Protein AF-A0A397FXM6-F1 (afdb_monomer)

Radius of gyration: 25.47 Å; Cα contacts (8 Å, |Δi|>4): 755; chains: 1; bounding box: 57×67×62 Å

Organism: Aphanomyces astaci (NCBI:txid112090)

pLDDT: mean 86.95, std 14.66, range [24.12, 98.5]

Foldseek 3Di:
DDDPVVVVVVVVLVVVLPPPDLDEAEAAWAEDFACDDLLVCVVVVNQAAADPCQVAWGFHAYPVQVVQLVVLCVVQPDGPYYAYHTAQDGGDSNVLQVLLCVLVVHDGDDYDHPVVVVVPDDPVRVVSVPDHDDDDRVVSCVRSVDDGPDNDSNSRSNVRVVVVVVVVVPDLDDDDDDDDPPPDDDPPDDAAEEEEEEQDDQDLWVQVLLVLLQVLLCVVCVNSYHYDYAYCDNQQNHPCVSVSNDGHHHPLRVLLVVLVVCLADEHEYEYEYAALADDCCNVPVNVVSLVVSQVVSVVVVHDGHHYFYFGYQFDPVCLVNQLLLVLLLVQLVVVCVVCVVWPDFEEEEEEEQEDPDVRSLVSSVSSQVSNCVVCPPVGPGGHYAYCDHPVPPSRPPHLLCVCVVVVVQATEYEYRYQAATDDQQQDDVHVVNVSVVVVCVVRVRYDYHYGHYSGNDVSVSVVSVVRRCVRVVVD

Mean predicted aligned error: 15.05 Å

InterPro domains:
  IPR036291 NAD(P)-binding domain superfamily [SSF51735] (13-162)
  IPR051783 NAD(P)-dependent oxidoreductase-like [PTHR48079] (11-166)

Structure (mmCIF, N/CA/C/O backbone):
data_AF-A0A397FXM6-F1
#
_entry.id   AF-A0A397FXM6-F1
#
loop_
_atom_site.group_PDB
_atom_site.id
_atom_site.type_symbol
_atom_site.label_atom_id
_atom_site.label_alt_id
_atom_site.label_comp_id
_atom_site.label_asym_id
_atom_site.label_entity_id
_atom_site.label_seq_id
_atom_site.pdbx_PDB_ins_code
_atom_site.Cartn_x
_atom_site.Cartn_y
_atom_site.Cartn_z
_atom_site.occupancy
_atom_site.B_iso_or_equiv
_atom_site.auth_seq_id
_atom_site.auth_comp_id
_atom_site.auth_asym_id
_atom_site.auth_atom_id
_atom_site.pdbx_PDB_model_num
ATOM 1 N N . ALA A 1 1 ? -21.696 -30.773 11.916 1.00 45.22 1 ALA A N 1
ATOM 2 C CA . ALA A 1 1 ? -22.180 -29.638 11.102 1.00 45.22 1 ALA A CA 1
ATOM 3 C C . ALA A 1 1 ? -21.008 -28.689 10.867 1.00 45.22 1 ALA A C 1
ATOM 5 O O . ALA A 1 1 ? -20.175 -28.592 11.757 1.00 45.22 1 ALA A O 1
ATOM 6 N N . GLY A 1 2 ? -20.872 -28.080 9.685 1.00 63.97 2 GLY A N 1
ATOM 7 C CA . GLY A 1 2 ? -19.772 -27.139 9.422 1.00 63.97 2 GLY A CA 1
ATOM 8 C C . GLY A 1 2 ? -20.028 -25.769 10.054 1.00 63.97 2 GLY A C 1
ATOM 9 O O . GLY A 1 2 ? -21.183 -25.362 10.167 1.00 63.97 2 GLY A O 1
ATOM 10 N N . THR A 1 3 ? -18.968 -25.053 10.438 1.00 79.50 3 THR A N 1
ATOM 11 C CA . THR A 1 3 ? -19.060 -23.628 10.811 1.00 79.50 3 THR A CA 1
ATOM 12 C C . THR A 1 3 ? -19.746 -22.795 9.722 1.00 79.50 3 THR A C 1
ATOM 14 O O . THR A 1 3 ? -19.605 -23.082 8.530 1.00 79.50 3 THR A O 1
ATOM 17 N N . CYS A 1 4 ? -20.429 -21.709 10.109 1.00 82.06 4 CYS A N 1
ATOM 18 C CA . CYS A 1 4 ? -21.049 -20.760 9.171 1.00 82.06 4 CYS A CA 1
ATOM 19 C C . CYS A 1 4 ? -20.046 -20.284 8.099 1.00 82.06 4 CYS A C 1
ATOM 21 O O . CYS A 1 4 ? -20.320 -20.340 6.901 1.00 82.06 4 CYS A O 1
ATOM 23 N N . ARG A 1 5 ? -18.816 -19.953 8.518 1.00 81.81 5 ARG A N 1
ATOM 24 C CA . ARG A 1 5 ? -17.703 -19.604 7.619 1.00 81.81 5 ARG A CA 1
ATOM 25 C C . ARG A 1 5 ? -17.341 -20.736 6.651 1.00 81.81 5 ARG A C 1
ATOM 27 O O . ARG A 1 5 ? -17.065 -20.484 5.481 1.00 81.81 5 ARG A O 1
ATOM 34 N N . GLY A 1 6 ? -17.327 -21.981 7.127 1.00 83.94 6 GLY A N 1
ATOM 35 C CA . GLY A 1 6 ? -17.069 -23.153 6.293 1.00 83.94 6 GLY A CA 1
ATOM 36 C C . GLY A 1 6 ? -18.138 -23.360 5.220 1.00 83.94 6 GLY A C 1
ATOM 37 O O . GLY A 1 6 ? -17.790 -23.657 4.078 1.00 83.94 6 GLY A O 1
ATOM 38 N N . LEU A 1 7 ? -19.412 -23.155 5.567 1.00 86.88 7 LEU A N 1
ATOM 39 C CA . LEU A 1 7 ? -20.538 -23.251 4.633 1.00 86.88 7 LEU A CA 1
ATOM 40 C C . LEU A 1 7 ? -20.489 -22.150 3.568 1.00 86.88 7 LEU A C 1
ATOM 42 O O . LEU A 1 7 ? -20.585 -22.458 2.381 1.00 86.88 7 LEU A O 1
ATOM 46 N N . LEU A 1 8 ? -20.246 -20.899 3.974 1.00 89.19 8 LEU A N 1
ATOM 47 C CA . LEU A 1 8 ? -20.084 -19.774 3.047 1.00 89.19 8 LEU A CA 1
ATOM 48 C C . LEU A 1 8 ? -18.942 -20.015 2.057 1.00 89.19 8 LEU A C 1
ATOM 50 O O . LEU A 1 8 ? -19.101 -19.766 0.867 1.00 89.19 8 LEU A O 1
ATOM 54 N N . ARG A 1 9 ? -17.811 -20.570 2.514 1.00 90.31 9 ARG A N 1
ATOM 55 C CA . ARG A 1 9 ? -16.707 -20.932 1.615 1.00 90.31 9 ARG A CA 1
ATOM 56 C C . ARG A 1 9 ? -17.143 -21.948 0.560 1.00 90.31 9 ARG A C 1
ATOM 58 O O . ARG A 1 9 ? -16.869 -21.737 -0.613 1.00 90.31 9 ARG A O 1
ATOM 65 N N . VAL A 1 10 ? -17.814 -23.027 0.964 1.00 91.31 10 VAL A N 1
ATOM 66 C CA . VAL A 1 10 ? -18.289 -24.060 0.025 1.00 91.31 10 VAL A CA 1
ATOM 67 C C . VAL A 1 10 ? -19.273 -23.469 -0.985 1.00 91.31 10 VAL A C 1
ATOM 69 O O . VAL A 1 10 ? -19.192 -23.783 -2.170 1.00 91.31 10 VAL A O 1
ATOM 72 N N . GLN A 1 11 ? -20.162 -22.580 -0.540 1.00 94.50 11 GLN A N 1
ATOM 73 C CA . GLN A 1 11 ? -21.091 -21.880 -1.423 1.00 94.50 11 GLN A CA 1
ATOM 74 C C . GLN A 1 11 ? -20.353 -21.008 -2.451 1.00 94.50 11 GLN A C 1
ATOM 76 O O . GLN A 1 11 ? -20.647 -21.100 -3.642 1.00 94.50 11 GLN A O 1
ATOM 81 N N . THR A 1 12 ? -19.371 -20.214 -2.019 1.00 94.81 12 THR A N 1
ATOM 82 C CA . THR A 1 12 ? -18.558 -19.377 -2.914 1.00 94.81 12 THR A CA 1
ATOM 83 C C . THR A 1 12 ? -17.752 -20.219 -3.903 1.00 94.81 12 THR A C 1
ATOM 85 O O . THR A 1 12 ? -17.722 -19.911 -5.092 1.00 94.81 12 THR A O 1
ATOM 88 N N . GLU A 1 13 ? -17.123 -21.305 -3.445 1.00 96.19 13 GLU A N 1
ATOM 89 C CA . GLU A 1 13 ? -16.400 -22.241 -4.317 1.00 96.19 13 GLU A CA 1
ATOM 90 C C . GLU A 1 13 ? -17.338 -22.827 -5.389 1.00 96.19 13 GLU A C 1
ATOM 92 O O . GLU A 1 13 ? -16.987 -22.844 -6.568 1.00 96.19 13 GLU A O 1
ATOM 97 N N . ALA A 1 14 ? -18.554 -23.239 -5.011 1.00 96.50 14 ALA A N 1
ATOM 98 C CA . ALA A 1 14 ? -19.545 -23.766 -5.948 1.00 96.50 14 ALA A CA 1
ATOM 99 C C . ALA A 1 14 ? -19.993 -22.724 -6.987 1.00 96.50 14 ALA A C 1
ATOM 101 O O . ALA A 1 14 ? -20.108 -23.054 -8.165 1.00 96.50 14 ALA A O 1
ATOM 102 N N . GLN A 1 15 ? -20.199 -21.468 -6.577 1.00 97.44 15 GLN A N 1
ATOM 103 C CA . GLN A 1 15 ? -20.547 -20.374 -7.492 1.00 97.44 15 GLN A CA 1
ATOM 104 C C . GLN A 1 15 ? -19.452 -20.137 -8.538 1.00 97.44 15 GLN A C 1
ATOM 106 O O . GLN A 1 15 ? -19.752 -20.012 -9.724 1.00 97.44 15 GLN A O 1
ATOM 111 N N . TRP A 1 16 ? -18.182 -20.136 -8.123 1.00 96.88 16 TRP A N 1
ATOM 112 C CA . TRP A 1 16 ? -17.061 -20.006 -9.054 1.00 96.88 16 TRP A CA 1
ATOM 113 C C . TRP A 1 16 ? -16.974 -21.188 -10.016 1.00 96.88 16 TRP A C 1
ATOM 115 O O . TRP A 1 16 ? -16.841 -20.983 -11.221 1.00 96.88 16 TRP A O 1
ATOM 125 N N . LEU A 1 17 ? -17.117 -22.416 -9.520 1.00 96.69 17 LEU A N 1
ATOM 126 C CA . LEU A 1 17 ? -17.103 -23.616 -10.361 1.00 96.69 17 LEU A CA 1
ATOM 127 C C . LEU A 1 17 ? -18.255 -23.643 -11.385 1.00 96.69 17 LEU A C 1
ATOM 129 O O . LEU A 1 17 ? -18.114 -24.244 -12.444 1.00 96.69 17 LEU A O 1
ATOM 133 N N . GLN A 1 18 ? -19.370 -22.963 -11.103 1.00 96.94 18 GLN A N 1
ATOM 134 C CA . GLN A 1 18 ? -20.526 -22.838 -12.003 1.00 96.94 18 GLN A CA 1
ATOM 135 C C . GLN A 1 18 ? -20.449 -21.635 -12.958 1.00 96.94 18 GLN A C 1
ATOM 137 O O . GLN A 1 18 ? -21.339 -21.456 -13.784 1.00 96.94 18 GLN A O 1
ATOM 142 N N . SER A 1 19 ? -19.396 -20.816 -12.884 1.00 96.31 19 SER A N 1
ATOM 143 C CA . SER A 1 19 ? -19.270 -19.590 -13.691 1.00 96.31 19 SER A CA 1
ATOM 144 C C . SER A 1 19 ? -19.014 -19.826 -15.188 1.00 96.31 19 SER A C 1
ATOM 146 O O . SER A 1 19 ? -19.079 -18.883 -15.972 1.00 96.31 19 SER A O 1
ATOM 148 N N . GLY A 1 20 ? -18.686 -21.058 -15.593 1.00 94.50 20 GLY A N 1
ATOM 149 C CA . GLY A 1 20 ? -18.251 -21.380 -16.958 1.00 94.50 20 GLY A CA 1
ATOM 150 C C . GLY A 1 20 ? -16.795 -20.997 -17.267 1.00 94.50 20 GLY A C 1
ATOM 151 O O . GLY A 1 20 ? -16.337 -21.201 -18.388 1.00 94.50 20 GLY A O 1
ATOM 152 N N . LEU A 1 21 ? -16.056 -20.464 -16.288 1.00 96.00 21 LEU A N 1
ATOM 153 C CA . LEU A 1 21 ? -14.628 -20.157 -16.397 1.00 96.00 21 LEU A CA 1
ATOM 154 C C . LEU A 1 21 ? -13.761 -21.380 -16.032 1.00 96.00 21 LEU A C 1
ATOM 156 O O . LEU A 1 21 ? -14.208 -22.241 -15.269 1.00 96.00 21 LEU A O 1
ATOM 160 N N . PRO A 1 22 ? -12.502 -21.461 -16.509 1.00 94.38 22 PRO A N 1
ATOM 161 C CA . PRO A 1 22 ? -11.579 -22.543 -16.167 1.00 94.38 22 PRO A CA 1
ATOM 162 C C . PRO A 1 22 ? -11.006 -22.369 -14.745 1.00 94.38 22 PRO A C 1
ATOM 164 O O . PRO A 1 22 ? -9.827 -22.081 -14.564 1.00 94.38 22 PRO A O 1
ATOM 167 N N . VAL A 1 23 ? -11.858 -22.501 -13.728 1.00 96.81 23 VAL A N 1
ATOM 168 C CA . VAL A 1 23 ? -11.530 -22.215 -12.322 1.00 96.81 23 VAL A CA 1
ATOM 169 C C . VAL A 1 23 ? -10.666 -23.310 -11.697 1.00 96.81 23 VAL A C 1
ATOM 171 O O . VAL A 1 23 ? -10.989 -24.487 -11.800 1.00 96.81 23 VAL A O 1
ATOM 174 N N . HIS A 1 24 ? -9.650 -22.924 -10.927 1.00 96.81 24 HIS A N 1
ATOM 175 C CA . HIS A 1 24 ? -8.953 -23.795 -9.973 1.00 96.81 24 HIS A CA 1
ATOM 176 C C . HIS A 1 24 ? -9.175 -23.274 -8.554 1.00 96.81 24 HIS A C 1
ATOM 178 O O . HIS A 1 24 ? -9.118 -22.068 -8.315 1.00 96.81 24 HIS A O 1
ATOM 184 N N . VAL A 1 25 ? -9.417 -24.171 -7.598 1.00 97.50 25 VAL A N 1
ATOM 185 C CA . VAL A 1 25 ? -9.634 -23.804 -6.192 1.00 97.50 25 VAL A CA 1
ATOM 186 C C . VAL A 1 25 ? -8.464 -24.297 -5.350 1.00 97.50 25 VAL A C 1
ATOM 188 O O . VAL A 1 25 ? -8.241 -25.499 -5.224 1.00 97.50 25 VAL A O 1
ATOM 191 N N . PHE A 1 26 ? -7.758 -23.374 -4.701 1.00 97.44 26 PHE A N 1
ATOM 192 C CA . PHE A 1 26 ? -6.671 -23.692 -3.774 1.00 97.44 26 PHE A CA 1
ATOM 193 C C . PHE A 1 26 ? -7.092 -23.371 -2.340 1.00 97.44 26 PHE A C 1
ATOM 195 O O . PHE A 1 26 ? -7.313 -22.216 -1.977 1.00 97.44 26 PHE A O 1
ATOM 202 N N . ARG A 1 27 ? -7.204 -24.402 -1.501 1.00 96.00 27 ARG A N 1
ATOM 203 C CA . ARG A 1 27 ? -7.517 -24.285 -0.072 1.00 96.00 27 ARG A CA 1
ATOM 204 C C . ARG A 1 27 ? -6.218 -24.231 0.722 1.00 96.00 27 ARG A C 1
ATOM 206 O O . ARG A 1 27 ? -5.652 -25.267 1.066 1.00 96.00 27 ARG A O 1
ATOM 213 N N . VAL A 1 28 ? -5.749 -23.017 0.980 1.00 95.81 28 VAL A N 1
ATOM 214 C CA . VAL A 1 28 ? -4.451 -22.753 1.614 1.00 95.81 28 VAL A CA 1
ATOM 215 C C . VAL A 1 28 ? -4.538 -22.873 3.140 1.00 95.81 28 VAL A C 1
ATOM 217 O O . VAL A 1 28 ? -5.494 -22.385 3.751 1.00 95.81 28 VAL A O 1
ATOM 220 N N . GLY A 1 29 ? -3.557 -23.550 3.747 1.00 94.31 29 GLY A N 1
ATOM 221 C CA . GLY A 1 29 ? -3.362 -23.594 5.202 1.00 94.31 29 GLY A CA 1
ATOM 222 C C . GLY A 1 29 ? -2.822 -22.281 5.785 1.00 94.31 29 GLY A C 1
ATOM 223 O O . GLY A 1 29 ? -2.802 -21.244 5.125 1.00 94.31 29 GLY A O 1
ATOM 224 N N . GLY A 1 30 ? -2.365 -22.314 7.041 1.00 93.25 30 GLY A N 1
ATOM 225 C CA . GLY A 1 30 ? -1.658 -21.174 7.634 1.00 93.25 30 GLY A CA 1
ATOM 226 C C . GLY A 1 30 ? -0.346 -20.887 6.896 1.00 93.25 30 GLY A C 1
ATOM 227 O O . GLY A 1 30 ? 0.505 -21.764 6.797 1.00 93.25 30 GLY A O 1
ATOM 228 N N . ILE A 1 31 ? -0.173 -19.674 6.374 1.00 94.75 31 ILE A N 1
ATOM 229 C CA . ILE A 1 31 ? 0.996 -19.326 5.554 1.00 94.75 31 ILE A CA 1
ATOM 230 C C . ILE A 1 31 ? 2.149 -18.874 6.454 1.00 94.75 31 ILE A C 1
ATOM 232 O O . ILE A 1 31 ? 1.982 -17.937 7.239 1.00 94.75 31 ILE A O 1
ATOM 236 N N . TYR A 1 32 ? 3.319 -19.490 6.298 1.00 94.44 32 TYR A N 1
ATOM 237 C CA . TYR A 1 32 ? 4.573 -19.061 6.930 1.00 94.44 32 TYR A CA 1
ATOM 238 C C . TYR A 1 32 ? 5.684 -18.866 5.879 1.00 94.44 32 TYR A C 1
ATOM 240 O O . TYR A 1 32 ? 5.475 -19.156 4.700 1.00 94.44 32 TYR A O 1
ATOM 248 N N . GLY A 1 33 ? 6.815 -18.294 6.284 1.00 87.81 33 GLY A N 1
ATOM 249 C CA . GLY A 1 33 ? 7.900 -17.845 5.408 1.00 87.81 33 GLY A CA 1
ATOM 250 C C . GLY A 1 33 ? 8.362 -16.431 5.774 1.00 87.81 33 GLY A C 1
ATOM 251 O O . GLY A 1 33 ? 7.820 -15.855 6.721 1.00 87.81 33 GLY A O 1
ATOM 252 N N . PRO A 1 34 ? 9.319 -15.848 5.036 1.00 80.69 34 PRO A N 1
ATOM 253 C CA . PRO A 1 34 ? 9.971 -14.591 5.408 1.00 80.69 34 PRO A CA 1
ATOM 254 C C . PRO A 1 34 ? 9.005 -13.471 5.818 1.00 80.69 34 PRO A C 1
ATOM 256 O O . PRO A 1 34 ? 8.045 -13.151 5.101 1.00 80.69 34 PRO A O 1
ATOM 259 N N . GLY A 1 35 ? 9.240 -12.891 6.999 1.00 75.44 35 GLY A N 1
ATOM 260 C CA . GLY A 1 35 ? 8.450 -11.787 7.559 1.00 75.44 35 GLY A CA 1
ATOM 261 C C . GLY A 1 35 ? 7.032 -12.157 8.022 1.00 75.44 35 GLY A C 1
ATOM 262 O O . GLY A 1 35 ? 6.219 -11.268 8.292 1.00 75.44 35 GLY A O 1
ATOM 263 N N . ARG A 1 36 ? 6.688 -13.449 8.102 1.00 86.12 36 ARG A N 1
ATOM 264 C CA . ARG A 1 36 ? 5.386 -13.934 8.595 1.00 86.12 36 ARG A CA 1
ATOM 265 C C . ARG A 1 36 ? 5.522 -15.235 9.389 1.00 86.12 36 ARG A C 1
ATOM 267 O O . ARG A 1 36 ? 6.558 -15.889 9.405 1.00 86.12 36 ARG A O 1
ATOM 274 N N . GLY A 1 37 ? 4.433 -15.642 10.036 1.00 87.75 37 GLY A N 1
ATOM 275 C CA . GLY A 1 37 ? 4.384 -16.892 10.793 1.00 87.75 37 GLY A CA 1
ATOM 276 C C . GLY A 1 37 ? 5.058 -16.796 12.162 1.00 87.75 37 GLY A C 1
ATOM 277 O O . GLY A 1 37 ? 5.110 -15.730 12.771 1.00 87.75 37 GLY A O 1
ATOM 278 N N . VAL A 1 38 ? 5.517 -17.938 12.675 1.00 92.12 38 VAL A N 1
ATOM 279 C CA . VAL A 1 38 ? 5.934 -18.070 14.078 1.00 92.12 38 VAL A CA 1
ATOM 280 C C . VAL A 1 38 ? 7.239 -17.334 14.397 1.00 92.12 38 VAL A C 1
ATOM 282 O O . VAL A 1 38 ? 7.329 -16.736 15.462 1.00 92.12 38 VAL A O 1
ATOM 285 N N . ILE A 1 39 ? 8.213 -17.313 13.479 1.00 86.62 39 ILE A N 1
ATOM 286 C CA . ILE A 1 39 ? 9.487 -16.600 13.676 1.00 86.62 39 ILE A CA 1
ATOM 287 C C . ILE A 1 39 ? 9.222 -15.097 13.838 1.00 86.62 39 ILE A C 1
ATOM 289 O O . ILE A 1 39 ? 9.619 -14.511 14.843 1.00 86.62 39 ILE A O 1
ATOM 293 N N . ALA A 1 40 ? 8.419 -14.510 12.943 1.00 78.44 40 ALA A N 1
ATOM 294 C CA . ALA A 1 40 ? 8.006 -13.109 13.041 1.00 78.44 40 ALA A CA 1
ATOM 295 C C . ALA A 1 40 ? 7.245 -12.801 14.347 1.00 78.44 40 ALA A C 1
ATOM 297 O O . ALA A 1 40 ? 7.462 -11.765 14.973 1.00 78.44 40 ALA A O 1
ATOM 298 N N . GLN A 1 41 ? 6.374 -13.709 14.803 1.00 81.50 41 GLN A N 1
ATOM 299 C CA . GLN A 1 41 ? 5.666 -13.553 16.082 1.00 81.50 41 GLN A CA 1
ATOM 300 C C . GLN A 1 41 ? 6.612 -13.596 17.290 1.00 81.50 41 GLN A C 1
ATOM 302 O O . GLN A 1 41 ? 6.374 -12.887 18.270 1.00 81.50 41 GLN A O 1
ATOM 307 N N . ILE A 1 42 ? 7.660 -14.425 17.240 1.00 87.62 42 ILE A N 1
ATOM 308 C CA . ILE A 1 42 ? 8.685 -14.508 18.288 1.00 87.62 42 ILE A CA 1
ATOM 309 C C . ILE A 1 42 ? 9.505 -13.215 18.313 1.00 87.62 42 ILE A C 1
ATOM 311 O O . ILE A 1 42 ? 9.634 -12.617 19.378 1.00 87.62 42 ILE A O 1
ATOM 315 N N . GLN A 1 43 ? 9.977 -12.739 17.156 1.00 81.69 43 GLN A N 1
ATOM 316 C CA . GLN A 1 43 ? 10.720 -11.474 17.028 1.00 81.69 43 GLN A CA 1
ATOM 317 C C . GLN A 1 43 ? 9.917 -10.271 17.560 1.00 81.69 43 GLN A C 1
ATOM 319 O O . GLN A 1 43 ? 10.475 -9.374 18.184 1.00 81.69 43 GLN A O 1
ATOM 324 N N . GLN A 1 44 ? 8.595 -10.268 17.364 1.00 76.62 44 GLN A N 1
ATOM 325 C CA . GLN A 1 44 ? 7.689 -9.217 17.849 1.00 76.62 44 GLN A CA 1
ATOM 326 C C . GLN A 1 44 ? 7.279 -9.372 19.324 1.00 76.62 44 GLN A C 1
ATOM 328 O O . GLN A 1 44 ? 6.563 -8.522 19.850 1.00 76.62 44 GLN A O 1
ATOM 333 N N . GLY A 1 45 ? 7.670 -10.461 19.992 1.00 83.81 45 GLY A N 1
ATOM 334 C CA . GLY A 1 45 ? 7.289 -10.728 21.382 1.00 83.81 45 GLY A CA 1
ATOM 335 C C . GLY A 1 45 ? 5.805 -11.060 21.583 1.00 83.81 45 GLY A C 1
ATOM 336 O O . GLY A 1 45 ? 5.295 -10.931 22.694 1.00 83.81 45 GLY A O 1
ATOM 337 N N . VAL A 1 46 ? 5.096 -11.485 20.531 1.00 82.50 46 VAL A N 1
ATOM 338 C CA . VAL A 1 46 ? 3.650 -11.796 20.574 1.00 82.50 46 VAL A CA 1
ATOM 339 C C . VAL A 1 46 ? 3.339 -13.290 20.446 1.00 82.50 46 VAL A C 1
ATOM 341 O O . VAL A 1 46 ? 2.171 -13.686 20.500 1.00 82.50 46 VAL A O 1
ATOM 344 N N . ALA A 1 47 ? 4.360 -14.134 20.273 1.00 87.69 47 ALA A N 1
ATOM 345 C CA . ALA A 1 47 ? 4.205 -15.584 20.215 1.00 87.69 47 ALA A CA 1
ATOM 346 C C . ALA A 1 47 ? 3.646 -16.149 21.531 1.00 87.69 47 ALA A C 1
ATOM 348 O O . ALA A 1 47 ? 4.061 -15.770 22.626 1.00 87.69 47 ALA A O 1
ATOM 349 N N . ARG A 1 48 ? 2.709 -17.097 21.421 1.00 87.44 48 ARG A N 1
ATOM 350 C CA . ARG A 1 48 ? 2.033 -17.722 22.567 1.00 87.44 48 ARG A CA 1
ATOM 351 C C . ARG A 1 48 ? 2.278 -19.222 22.582 1.00 87.44 48 ARG A C 1
ATOM 353 O O . ARG A 1 48 ? 2.141 -19.878 21.552 1.00 87.44 48 ARG A O 1
ATOM 360 N N . ARG A 1 49 ? 2.567 -19.771 23.763 1.00 92.62 49 ARG A N 1
ATOM 361 C CA . ARG A 1 49 ? 2.799 -21.206 23.965 1.00 92.62 49 ARG A CA 1
ATOM 362 C C . ARG A 1 49 ? 1.693 -21.815 24.831 1.00 92.62 49 ARG A C 1
ATOM 364 O O . ARG A 1 49 ? 1.806 -21.857 26.051 1.00 92.62 49 ARG A O 1
ATOM 371 N N . ILE A 1 50 ? 0.614 -22.247 24.179 1.00 91.81 50 ILE A N 1
ATOM 372 C CA . ILE A 1 50 ? -0.581 -22.822 24.823 1.00 91.81 50 ILE A CA 1
ATOM 373 C C . ILE A 1 50 ? -0.345 -24.311 25.103 1.00 91.81 50 ILE A C 1
ATOM 375 O O . ILE A 1 50 ? 0.038 -25.029 24.181 1.00 91.81 50 ILE A O 1
ATOM 379 N N . ILE A 1 51 ? -0.544 -24.772 26.342 1.00 89.31 51 ILE A N 1
ATOM 380 C CA . ILE A 1 51 ? -0.095 -26.114 26.782 1.00 89.31 51 ILE A CA 1
ATOM 381 C C . ILE A 1 51 ? -1.181 -27.185 26.906 1.00 89.31 51 ILE A C 1
ATOM 383 O O . ILE A 1 51 ? -0.883 -28.373 26.853 1.00 89.31 51 ILE A O 1
ATOM 387 N N . ASP A 1 52 ? -2.430 -26.791 27.083 1.00 88.81 52 ASP A N 1
ATOM 388 C CA . ASP A 1 52 ? -3.555 -27.652 27.466 1.00 88.81 52 ASP A CA 1
ATOM 389 C C . ASP A 1 52 ? -4.450 -28.038 26.273 1.00 88.81 52 ASP A C 1
ATOM 391 O O . ASP A 1 52 ? -5.592 -28.457 26.448 1.00 88.81 52 ASP A O 1
ATOM 395 N N . LEU A 1 53 ? -3.912 -27.951 25.049 1.00 90.31 53 LEU A N 1
ATOM 396 C CA . LEU A 1 53 ? -4.583 -28.324 23.798 1.00 90.31 53 LEU A CA 1
ATOM 397 C C . LEU A 1 53 ? -3.739 -29.288 22.929 1.00 90.31 53 LEU A C 1
ATOM 399 O O . LEU A 1 53 ? -3.422 -28.962 21.781 1.00 90.31 53 LEU A O 1
ATOM 403 N N . PRO A 1 54 ? -3.376 -30.486 23.427 1.00 86.62 54 PRO A N 1
ATOM 404 C CA . PRO A 1 54 ? -2.444 -31.394 22.743 1.00 86.62 54 PRO A CA 1
ATOM 405 C C . PRO A 1 54 ? -2.970 -31.927 21.399 1.00 86.62 54 PRO A C 1
ATOM 407 O O . PRO A 1 54 ? -2.201 -32.144 20.468 1.00 86.62 54 PRO A O 1
ATOM 410 N N . ASP A 1 55 ? -4.288 -32.074 21.250 1.00 90.19 55 ASP A N 1
ATOM 411 C CA . ASP A 1 55 ? -4.903 -32.563 20.008 1.00 90.19 55 ASP A CA 1
ATOM 412 C C . ASP A 1 55 ? -5.175 -31.451 18.981 1.00 90.19 55 ASP A C 1
ATOM 414 O O . ASP A 1 55 ? -5.642 -31.714 17.864 1.00 90.19 55 ASP A O 1
ATOM 418 N N . LYS A 1 56 ? -4.896 -30.190 19.335 1.00 92.69 56 LYS A N 1
ATOM 419 C CA . LYS A 1 56 ? -5.163 -29.017 18.499 1.00 92.69 56 LYS A CA 1
ATOM 420 C C . LYS A 1 56 ? -4.038 -28.791 17.494 1.00 92.69 56 LYS A C 1
ATOM 422 O O . LYS A 1 56 ? -3.159 -27.950 17.678 1.00 92.69 56 LYS A O 1
ATOM 427 N N . VAL A 1 57 ? -4.100 -29.529 16.391 1.00 95.19 57 VAL A N 1
ATOM 428 C CA . VAL A 1 57 ? -3.165 -29.367 15.272 1.00 95.19 57 VAL A CA 1
ATOM 429 C C . VAL A 1 57 ? -3.652 -28.352 14.240 1.00 95.19 57 VAL A C 1
ATOM 431 O O . VAL A 1 57 ? -4.848 -28.230 13.964 1.00 95.19 57 VAL A O 1
ATOM 434 N N . PHE A 1 58 ? -2.697 -27.662 13.624 1.00 94.69 58 PHE A N 1
ATOM 435 C CA . PHE A 1 58 ? -2.924 -26.706 12.547 1.00 94.69 58 PHE A CA 1
ATOM 436 C C . PHE A 1 58 ? -2.147 -27.135 11.307 1.00 94.69 58 PHE A C 1
ATOM 438 O O . PHE A 1 58 ? -0.977 -27.496 11.407 1.00 94.69 58 PHE A O 1
ATOM 445 N N . ASN A 1 59 ? -2.791 -27.064 10.142 1.00 96.19 59 ASN A N 1
ATOM 446 C CA . ASN A 1 59 ? -2.107 -27.243 8.863 1.00 96.19 59 ASN A CA 1
ATOM 447 C C . ASN A 1 59 ? -1.508 -25.908 8.426 1.00 96.19 59 ASN A C 1
ATOM 449 O O . ASN A 1 59 ? -2.135 -24.851 8.596 1.00 96.19 59 ASN A O 1
ATOM 453 N N . ARG A 1 60 ? -0.330 -25.959 7.822 1.00 96.50 60 ARG A N 1
ATOM 454 C CA . ARG A 1 60 ? 0.400 -24.779 7.368 1.00 96.50 60 ARG A CA 1
ATOM 455 C C . ARG A 1 60 ? 1.079 -25.063 6.040 1.00 96.50 60 ARG A C 1
ATOM 457 O O . ARG A 1 60 ? 0.987 -26.175 5.545 1.00 96.50 60 ARG A O 1
ATOM 464 N N . VAL A 1 61 ? 1.657 -24.052 5.414 1.00 97.81 61 VAL A N 1
ATOM 465 C CA . VAL A 1 61 ? 2.413 -24.201 4.166 1.00 97.81 61 VAL A CA 1
ATOM 466 C C . VAL A 1 61 ? 3.392 -23.045 4.031 1.00 97.81 61 VAL A C 1
ATOM 468 O O . VAL A 1 61 ? 3.064 -21.909 4.398 1.00 97.81 61 VAL A O 1
ATOM 471 N N . HIS A 1 62 ? 4.587 -23.329 3.522 1.00 96.88 62 HIS A N 1
ATOM 472 C CA . HIS A 1 62 ? 5.556 -22.287 3.222 1.00 96.88 62 HIS A CA 1
ATOM 473 C C . HIS A 1 62 ? 5.103 -21.475 2.003 1.00 96.88 62 HIS A C 1
ATOM 475 O O . HIS A 1 62 ? 4.532 -22.020 1.055 1.00 96.88 62 HIS A O 1
ATOM 481 N N . VAL A 1 63 ? 5.362 -20.167 2.005 1.00 93.56 63 VAL A N 1
ATOM 482 C CA . VAL A 1 63 ? 4.971 -19.266 0.911 1.00 93.56 63 VAL A CA 1
ATOM 483 C C . VAL A 1 63 ? 5.505 -19.725 -0.452 1.00 93.56 63 VAL A C 1
ATOM 485 O O . VAL A 1 63 ? 4.761 -19.692 -1.432 1.00 93.56 63 VAL A O 1
ATOM 488 N N . ASP A 1 64 ? 6.735 -20.235 -0.508 1.00 87.81 64 ASP A N 1
ATOM 489 C CA . ASP A 1 64 ? 7.340 -20.708 -1.761 1.00 87.81 64 ASP A CA 1
ATOM 490 C C . ASP A 1 64 ? 6.680 -21.980 -2.298 1.00 87.81 64 ASP A C 1
ATOM 492 O O . ASP A 1 64 ? 6.568 -22.144 -3.511 1.00 87.81 64 ASP A O 1
ATOM 496 N N . ASP A 1 65 ? 6.167 -22.853 -1.427 1.00 95.38 65 ASP A N 1
ATOM 497 C CA . ASP A 1 65 ? 5.432 -24.042 -1.866 1.00 95.38 65 ASP A CA 1
ATOM 498 C C . ASP A 1 65 ? 4.068 -23.681 -2.455 1.00 95.38 65 ASP A C 1
ATOM 500 O O . ASP A 1 65 ? 3.626 -24.308 -3.418 1.00 95.38 65 ASP A O 1
ATOM 504 N N . ILE A 1 66 ? 3.428 -22.614 -1.959 1.00 97.50 66 ILE A N 1
ATOM 505 C CA . ILE A 1 66 ? 2.230 -22.059 -2.607 1.00 97.50 66 ILE A CA 1
ATOM 506 C C . ILE A 1 66 ? 2.579 -21.611 -4.028 1.00 97.50 66 ILE A C 1
ATOM 508 O O . ILE A 1 66 ? 1.865 -21.952 -4.972 1.00 97.50 66 ILE A O 1
ATOM 512 N N . VAL A 1 67 ? 3.672 -20.859 -4.190 1.00 93.25 67 VAL A N 1
ATOM 513 C CA . VAL A 1 67 ? 4.115 -20.366 -5.502 1.00 93.25 67 VAL A CA 1
ATOM 514 C C . VAL A 1 67 ? 4.436 -21.534 -6.433 1.00 93.25 67 VAL A C 1
ATOM 516 O O . VAL A 1 67 ? 3.948 -21.554 -7.561 1.00 93.25 67 VAL A O 1
ATOM 519 N N . ASN A 1 68 ? 5.175 -22.537 -5.954 1.00 90.75 68 ASN A N 1
ATOM 520 C CA . ASN A 1 68 ? 5.507 -23.744 -6.708 1.00 90.75 68 ASN A CA 1
ATOM 521 C C . ASN A 1 68 ? 4.242 -24.465 -7.208 1.00 90.75 68 ASN A C 1
ATOM 523 O O . ASN A 1 68 ? 4.109 -24.736 -8.400 1.00 90.75 68 ASN A O 1
ATOM 527 N N . ILE A 1 69 ? 3.258 -24.683 -6.329 1.00 96.38 69 ILE A N 1
ATOM 528 C CA . ILE A 1 69 ? 1.970 -25.305 -6.681 1.00 96.38 69 ILE A CA 1
ATOM 529 C C . ILE A 1 69 ? 1.222 -24.501 -7.746 1.00 96.38 69 ILE A C 1
ATOM 531 O O . ILE A 1 69 ? 0.706 -25.081 -8.703 1.00 96.38 69 ILE A O 1
ATOM 535 N N . LEU A 1 70 ? 1.151 -23.176 -7.598 1.00 96.56 70 LEU A N 1
ATOM 536 C CA . LEU A 1 70 ? 0.456 -22.318 -8.558 1.00 96.56 70 LEU A CA 1
ATOM 537 C C . LEU A 1 70 ? 1.143 -22.342 -9.927 1.00 96.56 70 LEU A C 1
ATOM 539 O O . LEU A 1 70 ? 0.461 -22.478 -10.941 1.00 96.56 70 LEU A O 1
ATOM 543 N N . LEU A 1 71 ? 2.477 -22.277 -9.963 1.00 91.50 71 LEU A N 1
ATOM 544 C CA . LEU A 1 71 ? 3.247 -22.372 -11.204 1.00 91.50 71 LEU A CA 1
ATOM 545 C C . LEU A 1 71 ? 3.026 -23.719 -11.903 1.00 91.50 71 LEU A C 1
ATOM 547 O O . LEU A 1 71 ? 2.784 -23.738 -13.111 1.00 91.50 71 LEU A O 1
ATOM 551 N N . GLN A 1 72 ? 3.025 -24.830 -11.158 1.00 92.81 72 GLN A N 1
ATOM 552 C CA . GLN A 1 72 ? 2.724 -26.144 -11.735 1.00 92.81 72 GLN A CA 1
ATOM 553 C C . GLN A 1 72 ? 1.274 -26.249 -12.211 1.00 92.81 72 GLN A C 1
ATOM 555 O O . GLN A 1 72 ? 1.028 -26.790 -13.284 1.00 92.81 72 GLN A O 1
ATOM 560 N N . SER A 1 73 ? 0.306 -25.684 -11.485 1.00 95.44 73 SER A N 1
ATOM 561 C CA . SER A 1 73 ? -1.092 -25.683 -11.933 1.00 95.44 73 SER A CA 1
ATOM 562 C C . SER A 1 73 ? -1.316 -24.854 -13.196 1.00 95.44 73 SER A C 1
ATOM 564 O O . SER A 1 73 ? -2.229 -25.164 -13.960 1.00 95.44 73 SER A O 1
ATOM 566 N N . VAL A 1 74 ? -0.531 -23.796 -13.412 1.00 92.44 74 VAL A N 1
ATOM 567 C CA . VAL A 1 74 ? -0.560 -23.026 -14.663 1.00 92.44 74 VAL A CA 1
ATOM 568 C C . VAL A 1 74 ? 0.056 -23.838 -15.805 1.00 92.44 74 VAL A C 1
ATOM 570 O O . VAL A 1 74 ? -0.473 -23.820 -16.914 1.00 92.44 74 VAL A O 1
ATOM 573 N N . ALA A 1 75 ? 1.141 -24.571 -15.540 1.00 90.56 75 ALA A N 1
ATOM 574 C CA . ALA A 1 75 ? 1.804 -25.419 -16.531 1.00 90.56 75 ALA A CA 1
ATOM 575 C C . ALA A 1 75 ? 0.994 -26.679 -16.897 1.00 90.56 75 ALA A C 1
ATOM 577 O O . ALA A 1 75 ? 1.052 -27.138 -18.038 1.00 90.56 75 ALA A O 1
ATOM 578 N N . LEU A 1 76 ? 0.226 -27.219 -15.947 1.00 91.62 76 LEU A N 1
ATOM 579 C CA . LEU A 1 76 ? -0.607 -28.417 -16.076 1.00 91.62 76 LEU A CA 1
ATOM 580 C C . LEU A 1 76 ? -2.060 -28.090 -15.682 1.00 91.62 76 LEU A C 1
ATOM 582 O O . LEU A 1 76 ? -2.533 -28.496 -14.615 1.00 91.62 76 LEU A O 1
ATOM 586 N N . PRO A 1 77 ? -2.788 -27.318 -16.509 1.00 91.50 77 PRO A N 1
ATOM 587 C CA . PRO A 1 77 ? -4.114 -26.844 -16.149 1.00 91.50 77 PRO A CA 1
ATOM 588 C C . PRO A 1 77 ? -5.111 -28.001 -16.044 1.00 91.50 77 PRO A C 1
ATOM 590 O O . PRO A 1 77 ? -5.400 -28.686 -17.022 1.00 91.50 77 PRO A O 1
ATOM 593 N N . ASN A 1 78 ? -5.716 -28.148 -14.862 1.00 95.12 78 ASN A N 1
ATOM 594 C CA . ASN A 1 78 ? -6.827 -29.075 -14.613 1.00 95.12 78 ASN A CA 1
ATOM 595 C C . ASN A 1 78 ? -8.066 -28.340 -14.044 1.00 95.12 78 ASN A C 1
ATOM 597 O O . ASN A 1 78 ? -8.309 -28.407 -12.833 1.00 95.12 78 ASN A O 1
ATOM 601 N N . PRO A 1 79 ? -8.792 -27.540 -14.857 1.00 94.75 79 PRO A N 1
ATOM 602 C CA . PRO A 1 79 ? -9.921 -26.737 -14.387 1.00 94.75 79 PRO A CA 1
ATOM 603 C C . PRO A 1 79 ? -10.996 -27.567 -13.681 1.00 94.75 79 PRO A C 1
ATOM 605 O O . PRO A 1 79 ? -11.222 -28.731 -13.994 1.00 94.75 79 PRO A O 1
ATOM 608 N N . GLY A 1 80 ? -11.665 -26.963 -12.709 1.00 95.25 80 GLY A N 1
ATOM 609 C CA . GLY A 1 80 ? -12.590 -27.622 -11.789 1.00 95.25 80 GLY A CA 1
ATOM 610 C C . GLY A 1 80 ? -11.903 -28.269 -10.583 1.00 95.25 80 GLY A C 1
ATOM 611 O O . GLY A 1 80 ? -12.574 -28.660 -9.625 1.00 95.25 80 GLY A O 1
ATOM 612 N N . SER A 1 81 ? -10.570 -28.365 -10.583 1.00 96.75 81 SER A N 1
ATOM 613 C CA . SER A 1 81 ? -9.845 -29.013 -9.496 1.00 96.75 81 SER A CA 1
ATOM 614 C C . SER A 1 81 ? -9.786 -28.177 -8.231 1.00 96.75 81 SER A C 1
ATOM 616 O O . SER A 1 81 ? -9.474 -26.988 -8.240 1.00 96.75 81 SER A O 1
ATOM 618 N N . ILE A 1 82 ? -10.037 -28.862 -7.118 1.00 97.31 82 ILE A N 1
ATOM 619 C CA . ILE A 1 82 ? -9.855 -28.356 -5.763 1.00 97.31 82 ILE A CA 1
ATOM 620 C C . ILE A 1 82 ? -8.620 -29.025 -5.162 1.00 97.31 82 ILE A C 1
ATOM 622 O O . ILE A 1 82 ? -8.578 -30.258 -5.092 1.00 97.31 82 ILE A O 1
ATOM 626 N N . TYR A 1 83 ? -7.653 -28.230 -4.711 1.00 97.50 83 TYR A N 1
ATOM 627 C CA . TYR A 1 83 ? -6.403 -28.675 -4.095 1.00 97.50 83 TYR A CA 1
ATOM 628 C C . TYR A 1 83 ? -6.274 -28.120 -2.676 1.00 97.50 83 TYR A C 1
ATOM 630 O O . TYR A 1 83 ? -6.490 -26.931 -2.450 1.00 97.50 83 TYR A O 1
ATOM 638 N N . ASN A 1 84 ? -5.896 -28.963 -1.712 1.00 97.62 84 ASN A N 1
ATOM 639 C CA . ASN A 1 84 ? -5.461 -28.480 -0.401 1.00 97.62 84 ASN A CA 1
ATOM 640 C C . ASN A 1 84 ? -3.971 -28.151 -0.478 1.00 97.62 84 ASN A C 1
ATOM 642 O O . ASN A 1 84 ? -3.175 -28.991 -0.896 1.00 97.62 84 ASN A O 1
ATOM 646 N N . VAL A 1 85 ? -3.615 -26.943 -0.061 1.00 97.81 85 VAL A N 1
ATOM 647 C CA . VAL A 1 85 ? -2.252 -26.417 -0.124 1.00 97.81 85 VAL A CA 1
ATOM 648 C C . VAL A 1 85 ? -1.727 -26.321 1.303 1.00 97.81 85 VAL A C 1
ATOM 650 O O . VAL A 1 85 ? -1.910 -25.309 1.985 1.00 97.81 85 VAL A O 1
ATOM 653 N N . VAL A 1 86 ? -1.182 -27.447 1.765 1.00 97.81 86 VAL A N 1
ATOM 654 C CA . VAL A 1 86 ? -0.618 -27.663 3.103 1.00 97.81 86 VAL A CA 1
ATOM 655 C C . VAL A 1 86 ? 0.640 -28.520 3.003 1.00 97.81 86 VAL A C 1
ATOM 657 O O . VAL A 1 86 ? 0.730 -29.353 2.099 1.00 97.81 86 VAL A O 1
ATOM 660 N N . ASP A 1 87 ? 1.573 -28.323 3.926 1.00 96.88 87 ASP A N 1
ATOM 661 C CA . ASP A 1 87 ? 2.734 -29.178 4.159 1.00 96.88 87 ASP A CA 1
ATOM 662 C C . ASP A 1 87 ? 2.322 -30.574 4.681 1.00 96.88 87 ASP A C 1
ATOM 664 O O . ASP A 1 87 ? 1.135 -30.896 4.802 1.00 96.88 87 ASP A O 1
ATOM 668 N N . ASP A 1 88 ? 3.304 -31.440 4.922 1.00 97.00 88 ASP A N 1
ATOM 669 C CA . ASP A 1 88 ? 3.105 -32.839 5.314 1.00 97.00 88 ASP A CA 1
ATOM 670 C C . ASP A 1 88 ? 2.894 -33.039 6.820 1.00 97.00 88 ASP A C 1
ATOM 672 O O . ASP A 1 88 ? 2.491 -34.128 7.236 1.00 97.00 88 ASP A O 1
ATOM 676 N N . GLU A 1 89 ? 3.132 -32.015 7.648 1.00 96.94 89 GLU A N 1
ATOM 677 C CA . GLU A 1 89 ? 3.160 -32.147 9.110 1.00 96.94 89 GLU A CA 1
ATOM 678 C C . GLU A 1 89 ? 2.208 -31.153 9.811 1.00 96.94 89 GLU A C 1
ATOM 680 O O . GLU A 1 89 ? 2.623 -30.103 10.319 1.00 96.94 89 GLU A O 1
ATOM 685 N N . PRO A 1 90 ? 0.912 -31.501 9.941 1.00 96.12 90 PRO A N 1
ATOM 686 C CA . PRO A 1 90 ? 0.018 -30.804 10.855 1.00 96.12 90 PRO A CA 1
ATOM 687 C C . PRO A 1 90 ? 0.537 -30.941 12.292 1.00 96.12 90 PRO A C 1
ATOM 689 O O . PRO A 1 90 ? 0.617 -32.047 12.824 1.00 96.12 90 PRO A O 1
ATOM 692 N N . ALA A 1 91 ? 0.826 -29.818 12.946 1.00 95.94 91 ALA A N 1
ATOM 693 C CA . ALA A 1 91 ? 1.409 -29.804 14.294 1.00 95.94 91 ALA A CA 1
ATOM 694 C C . ALA A 1 91 ? 0.703 -28.801 15.216 1.00 95.94 91 ALA A C 1
ATOM 696 O O . ALA A 1 91 ? -0.027 -27.909 14.754 1.00 95.94 91 ALA A O 1
ATOM 697 N N . THR A 1 92 ? 0.898 -28.943 16.524 1.00 95.56 92 THR A N 1
ATOM 698 C CA . THR A 1 92 ? 0.320 -28.012 17.500 1.00 95.56 92 THR A CA 1
ATOM 699 C C . THR A 1 92 ? 1.013 -26.649 17.430 1.00 95.56 92 THR A C 1
ATOM 701 O O . THR A 1 92 ? 2.147 -26.526 16.963 1.00 95.56 92 THR A O 1
ATOM 704 N N . GLY A 1 93 ? 0.341 -25.593 17.900 1.00 92.56 93 GLY A N 1
ATOM 705 C CA . GLY A 1 93 ? 0.999 -24.290 18.058 1.00 92.56 93 GLY A CA 1
ATOM 706 C C . GLY A 1 93 ? 2.178 -24.358 19.038 1.00 92.56 93 GLY A C 1
ATOM 707 O O . GLY A 1 93 ? 3.201 -23.717 18.813 1.00 92.56 93 GLY A O 1
ATOM 708 N N . PHE A 1 94 ? 2.059 -25.194 20.076 1.00 94.44 94 PHE A N 1
ATOM 709 C CA . PHE A 1 94 ? 3.108 -25.440 21.062 1.00 94.44 94 PHE A CA 1
ATOM 710 C C . PHE A 1 94 ? 4.394 -25.979 20.423 1.00 94.44 94 PHE A C 1
ATOM 712 O O . PHE A 1 94 ? 5.462 -25.403 20.637 1.00 94.44 94 PHE A O 1
ATOM 719 N N . ASP A 1 95 ? 4.295 -27.045 19.623 1.00 95.75 95 ASP A N 1
ATOM 720 C CA . ASP A 1 95 ? 5.460 -27.710 19.019 1.00 95.75 95 ASP A CA 1
ATOM 721 C C . ASP A 1 95 ? 6.194 -26.788 18.048 1.00 95.75 95 ASP A C 1
ATOM 723 O O . ASP A 1 95 ? 7.423 -26.739 18.021 1.00 95.75 95 ASP A O 1
ATOM 727 N N . VA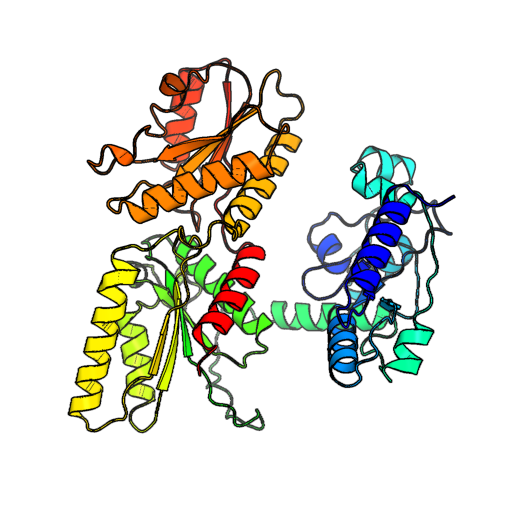L A 1 96 ? 5.433 -26.014 17.275 1.00 96.56 96 VAL A N 1
ATOM 728 C CA . VAL A 1 96 ? 5.973 -25.096 16.268 1.00 96.56 96 VAL A CA 1
ATOM 729 C C . VAL A 1 96 ? 6.687 -23.919 16.922 1.00 96.56 96 VAL A C 1
ATOM 731 O O . VAL A 1 96 ? 7.805 -23.604 16.523 1.00 96.56 96 VAL A O 1
ATOM 734 N N . VAL A 1 97 ? 6.084 -23.300 17.944 1.00 96.31 97 VAL A N 1
ATOM 735 C CA . VAL A 1 97 ? 6.725 -22.219 18.717 1.00 96.31 97 VAL A CA 1
ATOM 736 C C . VAL A 1 97 ? 7.979 -22.735 19.413 1.00 96.31 97 VAL A C 1
ATOM 738 O O . VAL A 1 97 ? 9.025 -22.102 19.334 1.00 96.31 97 VAL A O 1
ATOM 741 N N . THR A 1 98 ? 7.899 -23.902 20.053 1.00 96.38 98 THR A N 1
ATOM 742 C CA . THR A 1 98 ? 9.038 -24.492 20.771 1.00 96.38 98 THR A CA 1
ATOM 743 C C . THR A 1 98 ? 10.194 -24.800 19.823 1.00 96.38 98 THR A C 1
ATOM 745 O O . THR A 1 98 ? 11.337 -24.451 20.117 1.00 96.38 98 THR A O 1
ATOM 748 N N . TYR A 1 99 ? 9.902 -25.397 18.664 1.00 97.44 99 TYR A N 1
ATOM 749 C CA . TYR A 1 99 ? 10.905 -25.667 17.638 1.00 97.44 99 TYR A CA 1
ATOM 750 C C . TYR A 1 99 ? 11.518 -24.375 17.084 1.00 97.44 99 TYR A C 1
ATOM 752 O O . TYR A 1 99 ? 12.738 -24.279 16.993 1.00 97.44 99 TYR A O 1
ATOM 760 N N . ALA A 1 100 ? 10.698 -23.366 16.771 1.00 96.12 100 ALA A N 1
ATOM 761 C CA . ALA A 1 100 ? 11.173 -22.082 16.259 1.00 96.12 100 ALA A CA 1
ATOM 762 C C . ALA A 1 100 ? 12.085 -21.354 17.259 1.00 96.12 100 ALA A C 1
ATOM 764 O O . ALA A 1 100 ? 13.149 -20.880 16.874 1.00 96.12 100 ALA A O 1
ATOM 765 N N . CYS A 1 101 ? 11.727 -21.321 18.547 1.00 95.88 101 CYS A N 1
ATOM 766 C CA . CYS A 1 101 ? 12.585 -20.750 19.589 1.00 95.88 101 CYS A CA 1
ATOM 767 C C . CYS A 1 101 ? 13.919 -21.500 19.710 1.00 95.88 101 CYS A C 1
ATOM 769 O O . CYS A 1 101 ? 14.965 -20.865 19.821 1.00 95.88 101 CYS A O 1
ATOM 771 N N . GLY A 1 102 ? 13.892 -22.837 19.642 1.00 96.50 102 GLY A N 1
ATOM 772 C CA . GLY A 1 102 ? 15.106 -23.657 19.640 1.00 96.50 102 GLY A CA 1
ATOM 773 C C . GLY A 1 102 ? 16.006 -23.372 18.436 1.00 96.50 102 GLY A C 1
ATOM 774 O O . GLY A 1 102 ? 17.214 -23.220 18.594 1.00 96.50 102 GLY A O 1
ATOM 775 N N . LEU A 1 103 ? 15.408 -23.229 17.252 1.00 94.00 103 LEU A N 1
ATOM 776 C CA . LEU A 1 103 ? 16.105 -22.877 16.017 1.00 94.00 103 LEU A CA 1
ATOM 777 C C . LEU A 1 103 ? 16.743 -21.475 16.096 1.00 94.00 103 LEU A C 1
ATOM 779 O O . LEU A 1 103 ? 17.888 -21.301 15.696 1.00 94.00 103 LEU A O 1
ATOM 783 N N . MET A 1 104 ? 16.029 -20.503 16.669 1.00 90.62 104 MET A N 1
ATOM 784 C CA . MET A 1 104 ? 16.498 -19.127 16.889 1.00 90.62 104 MET A CA 1
ATOM 785 C C . MET A 1 104 ? 17.457 -18.973 18.083 1.00 90.62 104 MET A C 1
ATOM 787 O O . MET A 1 104 ? 17.956 -17.878 18.318 1.00 90.62 104 MET A O 1
ATOM 791 N N . GLN A 1 105 ? 17.687 -20.033 18.865 1.00 95.06 105 GLN A N 1
ATOM 792 C CA . GLN A 1 105 ? 18.472 -20.002 20.107 1.00 95.06 105 GLN A CA 1
ATOM 793 C C . GLN A 1 105 ? 17.965 -18.981 21.150 1.00 95.06 105 GLN A C 1
ATOM 795 O O . GLN A 1 105 ? 18.746 -18.418 21.918 1.00 95.06 105 GLN A O 1
ATOM 800 N N . VAL A 1 106 ? 16.647 -18.765 21.218 1.00 91.38 106 VAL A N 1
ATOM 801 C CA . VAL A 1 106 ? 15.997 -17.878 22.203 1.00 91.38 106 VAL A CA 1
ATOM 802 C C . VAL A 1 106 ? 15.154 -18.681 23.199 1.00 91.38 106 VAL A C 1
ATOM 804 O O . VAL A 1 106 ? 14.637 -19.748 22.852 1.00 91.38 106 VAL A O 1
ATOM 807 N N . PRO A 1 107 ? 14.970 -18.202 24.444 1.00 93.50 107 PRO A N 1
ATOM 808 C CA . PRO A 1 107 ? 14.102 -18.883 25.395 1.00 93.50 107 PRO A CA 1
ATOM 809 C C . PRO A 1 107 ? 12.643 -18.877 24.899 1.00 93.50 107 PRO A C 1
ATOM 811 O O . PRO A 1 107 ? 12.147 -17.833 24.468 1.00 93.50 107 PRO A O 1
ATOM 814 N N . PRO A 1 108 ? 11.923 -20.014 24.967 1.00 92.88 108 PRO A N 1
ATOM 815 C CA . PRO A 1 108 ? 10.521 -20.056 24.576 1.00 92.88 108 PRO A CA 1
ATOM 816 C C . PRO A 1 108 ? 9.653 -19.232 25.541 1.00 92.88 108 PRO A C 1
ATOM 818 O O . PRO A 1 108 ? 9.935 -19.218 26.743 1.00 92.88 108 PRO A O 1
ATOM 821 N N . PRO A 1 109 ? 8.553 -18.611 25.064 1.00 90.88 109 PRO A N 1
ATOM 822 C CA . PRO A 1 109 ? 7.607 -17.911 25.929 1.00 90.88 109 PRO A CA 1
ATOM 823 C C . PRO A 1 109 ? 7.103 -18.791 27.078 1.00 90.88 109 PRO A C 1
ATOM 825 O O . PRO A 1 109 ? 6.991 -20.021 26.945 1.00 90.88 109 PRO A O 1
ATOM 828 N N . SER A 1 110 ? 6.757 -18.166 28.205 1.00 93.12 110 SER A N 1
ATOM 829 C CA . SER A 1 110 ? 6.133 -18.866 29.330 1.00 93.12 110 SER A CA 1
ATOM 830 C C . SER A 1 110 ? 4.888 -19.628 28.865 1.00 93.12 110 SER A C 1
ATOM 832 O O . SER A 1 110 ? 4.127 -19.117 28.038 1.00 93.12 110 SER A O 1
ATOM 834 N N . PRO A 1 111 ? 4.691 -20.865 29.346 1.00 92.81 111 PRO A N 1
ATOM 835 C CA . PRO A 1 111 ? 3.524 -21.642 28.974 1.00 92.81 111 PRO A CA 1
ATOM 836 C C . PRO A 1 111 ? 2.270 -20.988 29.562 1.00 92.81 111 PRO A C 1
ATOM 838 O O . PRO A 1 111 ? 2.287 -20.560 30.715 1.00 92.81 111 PRO A O 1
ATOM 841 N N . ILE A 1 112 ? 1.195 -20.925 28.780 1.00 93.06 112 ILE A N 1
ATOM 842 C CA . ILE A 1 112 ? -0.098 -20.374 29.211 1.00 93.06 112 ILE A CA 1
ATOM 843 C C . ILE A 1 112 ? -1.216 -21.391 28.992 1.00 93.06 112 ILE A C 1
ATOM 845 O O . ILE A 1 112 ? -1.130 -22.223 28.083 1.00 93.06 112 ILE A O 1
ATOM 849 N N . SER A 1 113 ? -2.264 -21.322 29.813 1.00 94.38 113 SER A N 1
ATOM 850 C CA . SER A 1 113 ? -3.474 -22.117 29.595 1.00 94.38 113 SER A CA 1
ATOM 851 C C . SER A 1 113 ? -4.270 -21.590 28.398 1.00 94.38 113 SER A C 1
ATOM 853 O O . SER A 1 113 ? -4.114 -20.435 27.976 1.00 94.38 113 SER A O 1
ATOM 855 N N . TRP A 1 114 ? -5.158 -22.417 27.855 1.00 90.88 114 TRP A N 1
ATOM 856 C CA . TRP A 1 114 ? -6.116 -22.005 26.840 1.00 90.88 114 TRP A CA 1
ATOM 857 C C . TRP A 1 114 ? -7.012 -20.891 27.374 1.00 90.88 114 TRP A C 1
ATOM 859 O O . TRP A 1 114 ? -7.244 -19.925 26.657 1.00 90.88 114 TRP A O 1
ATOM 869 N N . ALA A 1 115 ? -7.452 -20.977 28.632 1.00 90.56 115 ALA A N 1
ATOM 870 C CA . ALA A 1 115 ? -8.304 -19.961 29.246 1.00 90.56 115 ALA A CA 1
ATOM 871 C C . ALA A 1 115 ? -7.634 -18.572 29.248 1.00 90.56 115 ALA A C 1
ATOM 873 O O . ALA A 1 115 ? -8.252 -17.584 28.843 1.00 90.56 115 ALA A O 1
ATOM 874 N N . ASP A 1 116 ? -6.351 -18.503 29.613 1.00 88.31 116 ASP A N 1
ATOM 875 C CA . ASP A 1 116 ? -5.583 -17.248 29.615 1.00 88.31 116 ASP A CA 1
ATOM 876 C C . ASP A 1 116 ? -5.348 -16.725 28.191 1.00 88.31 116 ASP A C 1
ATOM 878 O O . ASP A 1 116 ? -5.431 -15.521 27.911 1.00 88.31 116 ASP A O 1
ATOM 882 N N . ALA A 1 117 ? -5.072 -17.638 27.256 1.00 84.50 117 ALA A N 1
ATOM 883 C CA . ALA A 1 117 ? -4.913 -17.293 25.853 1.00 84.50 117 ALA A CA 1
ATOM 884 C C . ALA A 1 117 ? -6.224 -16.746 25.265 1.00 84.50 117 ALA A C 1
ATOM 886 O O . ALA A 1 117 ? -6.209 -15.710 24.597 1.00 84.50 117 ALA A O 1
ATOM 887 N N . GLU A 1 118 ? -7.348 -17.406 25.539 1.00 85.81 118 GLU A N 1
ATOM 888 C CA . GLU A 1 118 ? -8.681 -17.071 25.046 1.00 85.81 118 GLU A CA 1
ATOM 889 C C . GLU A 1 118 ? -9.166 -15.715 25.570 1.00 85.81 118 GLU A C 1
ATOM 891 O O . GLU A 1 118 ? -9.746 -14.938 24.805 1.00 85.81 118 GLU A O 1
ATOM 896 N N . ALA A 1 119 ? -8.895 -15.394 26.839 1.00 82.12 119 ALA A N 1
ATOM 897 C CA . ALA A 1 119 ? -9.272 -14.118 27.452 1.00 82.12 119 ALA A CA 1
ATOM 898 C C . ALA A 1 119 ? -8.689 -12.902 26.710 1.00 82.12 119 ALA A C 1
ATOM 900 O O . ALA A 1 119 ? -9.292 -11.832 26.687 1.00 82.12 119 ALA A O 1
ATOM 901 N N . THR A 1 120 ? -7.539 -13.081 26.057 1.00 76.94 120 THR A N 1
ATOM 902 C CA . THR A 1 120 ? -6.807 -12.030 25.332 1.00 76.94 120 THR A CA 1
ATOM 903 C C . THR A 1 120 ? -6.846 -12.209 23.808 1.00 76.94 120 THR A C 1
ATOM 905 O O . THR A 1 120 ? -6.088 -11.551 23.089 1.00 76.94 120 THR A O 1
ATOM 908 N N . MET A 1 121 ? -7.663 -13.135 23.288 1.00 78.75 121 MET A N 1
ATOM 909 C CA . MET A 1 121 ? -7.833 -13.367 21.848 1.00 78.75 121 MET A CA 1
ATOM 910 C C . MET A 1 121 ? -9.044 -12.619 21.292 1.00 78.75 121 MET A C 1
ATOM 912 O O . MET A 1 121 ? -10.125 -12.616 21.878 1.00 78.75 121 MET A O 1
ATOM 916 N N . SER A 1 122 ? -8.889 -12.069 20.086 1.00 75.88 122 SER A N 1
ATOM 917 C CA . SER A 1 122 ? -10.020 -11.560 19.308 1.00 75.88 122 SER A CA 1
ATOM 918 C C . SER A 1 122 ? -10.993 -12.687 18.942 1.00 75.88 122 SER A C 1
ATOM 920 O O . SER A 1 122 ? -10.600 -13.853 18.850 1.00 75.88 122 SER A O 1
ATOM 922 N N . ALA A 1 123 ? -12.252 -12.347 18.647 1.00 72.81 123 ALA A N 1
ATOM 923 C CA . ALA A 1 123 ? -13.248 -13.316 18.171 1.00 72.81 123 ALA A CA 1
ATOM 924 C C . ALA A 1 123 ? -12.751 -14.114 16.947 1.00 72.81 123 ALA A C 1
ATOM 926 O O . ALA A 1 123 ? -12.966 -15.320 16.839 1.00 72.81 123 ALA A O 1
ATOM 927 N N . MET A 1 124 ? -12.000 -13.461 16.052 1.00 68.81 124 MET A N 1
ATOM 928 C CA . MET A 1 124 ? -11.374 -14.131 14.913 1.00 68.81 124 MET A CA 1
ATOM 929 C C . MET A 1 124 ? -10.294 -15.129 15.347 1.00 68.81 124 MET A C 1
ATOM 931 O O . MET A 1 124 ? -10.265 -16.240 14.818 1.00 68.81 124 MET A O 1
ATOM 935 N N . GLY A 1 125 ? -9.447 -14.770 16.318 1.00 76.00 125 GLY A N 1
ATOM 936 C CA . GLY A 1 125 ? -8.453 -15.673 16.903 1.00 76.00 125 GLY A CA 1
ATOM 937 C C . GLY A 1 125 ? -9.101 -16.930 17.482 1.00 76.00 125 GLY A C 1
ATOM 938 O O . GLY A 1 125 ? -8.704 -18.037 17.125 1.00 76.00 125 GLY A O 1
ATOM 939 N N . LYS A 1 126 ? -10.176 -16.761 18.263 1.00 80.75 126 LYS A N 1
ATOM 940 C CA . LYS A 1 126 ? -10.955 -17.868 18.848 1.00 80.75 126 LYS A CA 1
ATOM 941 C C . LYS A 1 126 ? -11.523 -18.815 17.789 1.00 80.75 126 LYS A C 1
ATOM 943 O O . LYS A 1 126 ? -11.438 -20.029 17.951 1.00 80.75 126 LYS A O 1
ATOM 948 N N . SER A 1 127 ? -11.981 -18.287 16.649 1.00 79.00 127 SER A N 1
ATOM 949 C CA . SER A 1 127 ? -12.546 -19.102 15.559 1.00 79.00 127 SER A CA 1
ATOM 950 C C . SER A 1 127 ? -11.581 -20.133 14.952 1.00 79.00 127 SER A C 1
ATOM 952 O O . SER A 1 127 ? -12.016 -21.094 14.317 1.00 79.00 127 SER A O 1
ATOM 954 N N . PHE A 1 128 ? -10.261 -19.954 15.098 1.00 79.12 128 PHE A N 1
ATOM 955 C CA . PHE A 1 128 ? -9.279 -20.961 14.673 1.00 79.12 128 PHE A CA 1
ATOM 956 C C . PHE A 1 128 ? -9.215 -22.151 15.638 1.00 79.12 128 PHE A C 1
ATOM 958 O O . PHE A 1 128 ? -8.815 -23.250 15.249 1.00 79.12 128 PHE A O 1
ATOM 965 N N . PHE A 1 129 ? -9.643 -21.947 16.882 1.00 85.00 129 PHE A N 1
ATOM 966 C CA . PHE A 1 129 ? -9.658 -22.958 17.928 1.00 85.00 129 PHE A CA 1
ATOM 967 C C . PHE A 1 129 ? -10.991 -23.711 18.035 1.00 85.00 129 PHE A C 1
ATOM 969 O O . PHE A 1 129 ? -11.015 -24.781 18.637 1.00 85.00 129 PHE A O 1
ATOM 976 N N . GLU A 1 130 ? -12.043 -23.272 17.342 1.00 83.38 130 GLU A N 1
ATOM 977 C CA . GLU A 1 130 ? -13.348 -23.957 17.294 1.00 83.38 130 GLU A CA 1
ATOM 978 C C . GLU A 1 130 ? -13.305 -25.327 16.595 1.00 83.38 130 GLU A C 1
ATOM 980 O O . GLU A 1 130 ? -14.010 -26.253 16.985 1.00 83.38 130 GLU A O 1
ATOM 985 N N . GLU A 1 131 ? -12.471 -25.490 15.563 1.00 83.31 131 GLU A N 1
ATOM 986 C CA . GLU A 1 131 ? -12.415 -26.722 14.763 1.00 83.31 131 GLU A CA 1
ATOM 987 C C . GLU A 1 131 ? -10.973 -27.196 14.575 1.00 83.31 131 GLU A C 1
ATOM 989 O O . GLU A 1 131 ? -10.069 -26.385 14.380 1.00 83.31 131 GLU A O 1
ATOM 994 N N . THR A 1 132 ? -10.741 -28.509 14.612 1.00 89.12 132 THR A N 1
ATOM 995 C CA . THR A 1 132 ? -9.448 -29.122 14.268 1.00 89.12 132 THR A CA 1
ATOM 996 C C . THR A 1 132 ? -9.637 -29.990 13.033 1.00 89.12 132 T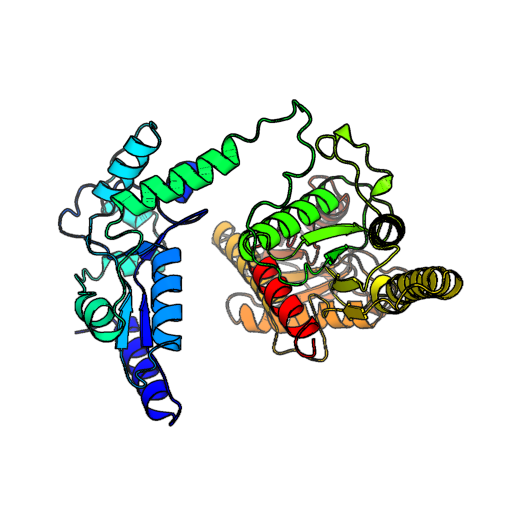HR A C 1
ATOM 998 O O . THR A 1 132 ? -10.493 -30.872 13.014 1.00 89.12 132 THR A O 1
ATOM 1001 N N . LYS A 1 133 ? -8.848 -29.739 11.987 1.00 88.81 133 LYS A N 1
ATOM 1002 C CA . LYS A 1 133 ? -8.897 -30.484 10.721 1.00 88.81 133 LYS A CA 1
ATOM 1003 C C . LYS A 1 133 ? -7.489 -30.938 10.375 1.00 88.81 133 LYS A C 1
ATOM 1005 O O . LYS A 1 133 ? -6.586 -30.111 10.356 1.00 88.81 133 LYS A O 1
ATOM 1010 N N . ARG A 1 134 ? -7.319 -32.219 10.054 1.00 93.31 134 ARG A N 1
ATOM 1011 C CA . ARG A 1 134 ? -6.122 -32.744 9.384 1.00 93.31 134 ARG A CA 1
ATOM 1012 C C . ARG A 1 134 ? -6.470 -32.893 7.913 1.00 93.31 134 ARG A C 1
ATOM 1014 O O . ARG A 1 134 ? -7.476 -33.530 7.595 1.00 93.31 134 ARG A O 1
ATOM 1021 N N . VAL A 1 135 ? -5.717 -32.242 7.036 1.00 94.19 135 VAL A N 1
ATOM 1022 C CA . VAL A 1 135 ? -6.029 -32.214 5.601 1.00 94.19 135 VAL A CA 1
ATOM 1023 C C . VAL A 1 135 ? -4.892 -32.834 4.804 1.00 94.19 135 VAL A C 1
ATOM 1025 O O . VAL A 1 135 ? -3.730 -32.666 5.141 1.00 94.19 135 VAL A O 1
ATOM 1028 N N . SER A 1 136 ? -5.243 -33.582 3.760 1.00 96.19 136 SER A N 1
ATOM 1029 C CA . SER A 1 136 ? -4.266 -34.235 2.889 1.00 96.19 136 SER A CA 1
ATOM 1030 C C . SER A 1 136 ? -3.923 -33.347 1.696 1.00 96.19 136 SER A C 1
ATOM 1032 O O . SER A 1 136 ? -4.826 -32.784 1.065 1.00 96.19 136 SER A O 1
ATOM 1034 N N . ASN A 1 137 ? -2.633 -33.285 1.364 1.00 96.56 137 ASN A N 1
ATOM 1035 C CA . ASN A 1 137 ? -2.079 -32.678 0.151 1.00 96.56 137 ASN A CA 1
ATOM 1036 C C . ASN A 1 137 ? -1.814 -33.714 -0.968 1.00 96.56 137 ASN A C 1
ATOM 1038 O O . ASN A 1 137 ? -1.274 -33.370 -2.018 1.00 96.56 137 ASN A O 1
ATOM 1042 N N . ALA A 1 138 ? -2.220 -34.978 -0.792 1.00 97.00 138 ALA A N 1
ATOM 1043 C CA . ALA A 1 138 ? -1.898 -36.054 -1.734 1.00 97.00 138 ALA A CA 1
ATOM 1044 C C . ALA A 1 138 ? -2.360 -35.743 -3.166 1.00 97.00 138 ALA A C 1
ATOM 1046 O O . ALA A 1 138 ? -1.641 -36.012 -4.124 1.00 97.00 138 ALA A O 1
ATOM 1047 N N . LYS A 1 139 ? -3.531 -35.109 -3.310 1.00 97.06 139 LYS A N 1
ATOM 1048 C CA . LYS A 1 139 ? -4.071 -34.721 -4.617 1.00 97.06 139 LYS A CA 1
ATOM 1049 C C . LYS A 1 139 ? -3.185 -33.702 -5.340 1.00 97.06 139 LYS A C 1
ATOM 1051 O O . LYS A 1 139 ? -2.948 -33.862 -6.530 1.00 97.06 139 LYS A O 1
ATOM 1056 N N . VAL A 1 140 ? -2.687 -32.676 -4.639 1.00 96.31 140 VAL A N 1
ATOM 1057 C CA . VAL A 1 140 ? -1.853 -31.644 -5.280 1.00 96.31 140 VAL A CA 1
ATOM 1058 C C . VAL A 1 140 ? -0.508 -32.221 -5.720 1.00 96.31 140 VAL A C 1
ATOM 1060 O O . VAL A 1 140 ? -0.042 -31.917 -6.811 1.00 96.31 140 VAL A O 1
ATOM 1063 N N . LYS A 1 141 ? 0.064 -33.140 -4.933 1.00 95.38 141 LYS A N 1
ATOM 1064 C CA . LYS A 1 141 ? 1.292 -33.860 -5.298 1.00 95.38 141 LYS A CA 1
ATOM 1065 C C . LYS A 1 141 ? 1.084 -34.792 -6.493 1.00 95.38 141 LYS A C 1
ATOM 1067 O O . LYS A 1 141 ? 1.903 -34.802 -7.404 1.00 95.38 141 LYS A O 1
ATOM 1072 N N . ALA A 1 142 ? -0.013 -35.551 -6.500 1.00 96.12 142 ALA A N 1
ATOM 1073 C CA . ALA A 1 142 ? -0.297 -36.531 -7.544 1.00 96.12 142 ALA A CA 1
ATOM 1074 C C . ALA A 1 142 ? -0.651 -35.887 -8.892 1.00 96.12 142 ALA A C 1
ATOM 1076 O O . ALA A 1 142 ? -0.143 -36.319 -9.921 1.00 96.12 142 ALA A O 1
ATOM 1077 N N . GLU A 1 143 ? -1.513 -34.867 -8.899 1.00 96.25 143 GLU A N 1
ATOM 1078 C CA . GLU A 1 143 ? -2.015 -34.279 -10.149 1.00 96.25 143 GLU A CA 1
ATOM 1079 C C . GLU A 1 143 ? -1.080 -33.215 -10.729 1.00 96.25 143 GLU A C 1
ATOM 1081 O O . GLU A 1 143 ? -0.982 -33.104 -11.948 1.00 96.25 143 GLU A O 1
ATOM 1086 N N . LEU A 1 144 ? -0.378 -32.448 -9.886 1.00 94.00 144 LEU A N 1
ATOM 1087 C CA . LEU A 1 144 ? 0.527 -31.390 -10.352 1.00 94.00 144 LEU A CA 1
ATOM 1088 C C . LEU A 1 144 ? 2.004 -31.809 -10.364 1.00 94.00 144 LEU A C 1
ATOM 1090 O O . LEU A 1 144 ? 2.851 -31.018 -10.767 1.00 94.00 144 LEU A O 1
ATOM 1094 N N . GLY A 1 145 ? 2.337 -33.016 -9.891 1.00 89.88 145 GLY A N 1
ATOM 1095 C CA . GLY A 1 145 ? 3.720 -33.504 -9.835 1.00 89.88 145 GLY A CA 1
ATOM 1096 C C . GLY A 1 145 ? 4.640 -32.669 -8.936 1.00 89.88 145 GLY A C 1
ATOM 1097 O O . GLY A 1 145 ? 5.853 -32.661 -9.132 1.00 89.88 145 GLY A O 1
ATOM 1098 N N . VAL A 1 146 ? 4.075 -31.933 -7.974 1.00 87.56 146 VAL A N 1
ATOM 1099 C CA . VAL A 1 146 ? 4.825 -30.993 -7.132 1.00 87.56 146 VAL A CA 1
ATOM 1100 C C . VAL A 1 146 ? 5.631 -31.753 -6.079 1.00 87.56 146 VAL A C 1
ATOM 1102 O O . VAL A 1 146 ? 5.066 -32.401 -5.195 1.00 87.56 146 VAL A O 1
ATOM 1105 N N . ALA A 1 147 ? 6.954 -31.597 -6.123 1.00 88.75 147 ALA A N 1
ATOM 1106 C CA . ALA A 1 147 ? 7.822 -31.853 -4.980 1.00 88.75 147 ALA A CA 1
ATOM 1107 C C . ALA A 1 147 ? 7.875 -30.591 -4.111 1.00 88.75 147 ALA A C 1
ATOM 1109 O O . ALA A 1 147 ? 8.194 -29.511 -4.611 1.00 88.75 147 ALA A O 1
ATOM 1110 N N . PHE A 1 148 ? 7.528 -30.725 -2.832 1.00 90.12 148 PHE A N 1
ATOM 1111 C CA . PHE A 1 148 ? 7.534 -29.601 -1.899 1.00 90.12 148 PHE A CA 1
ATOM 1112 C C . PHE A 1 148 ? 8.980 -29.231 -1.571 1.00 90.12 148 PHE A C 1
ATOM 1114 O O . PHE A 1 148 ? 9.785 -30.108 -1.254 1.00 90.12 148 PHE A O 1
ATOM 1121 N N . LEU A 1 149 ? 9.288 -27.940 -1.652 1.00 91.44 149 LEU A N 1
ATOM 1122 C CA . LEU A 1 149 ? 10.565 -27.365 -1.240 1.00 91.44 149 LEU A CA 1
ATOM 1123 C C . LEU A 1 149 ? 10.737 -27.509 0.273 1.00 91.44 149 LEU A C 1
ATOM 1125 O O . LEU A 1 149 ? 11.828 -27.833 0.740 1.00 91.44 149 LEU A O 1
ATOM 1129 N N . TYR A 1 150 ? 9.640 -27.341 1.016 1.00 94.75 150 TYR A N 1
ATOM 1130 C CA . TYR A 1 150 ? 9.595 -27.474 2.465 1.00 94.75 150 TYR A CA 1
ATOM 1131 C C . TYR A 1 150 ? 8.489 -28.465 2.852 1.00 94.75 150 TYR A C 1
ATOM 1133 O O . TYR A 1 150 ? 7.357 -28.067 3.140 1.00 94.75 150 TYR A O 1
ATOM 1141 N N . PRO A 1 151 ? 8.793 -29.780 2.836 1.00 93.69 151 PRO A N 1
ATOM 1142 C CA . PRO A 1 151 ? 7.814 -30.818 3.139 1.00 93.69 151 PRO A CA 1
ATOM 1143 C C . PRO A 1 151 ? 7.189 -30.663 4.523 1.00 93.69 151 PRO A C 1
ATOM 1145 O O . PRO A 1 151 ? 6.018 -30.986 4.684 1.00 93.69 151 PRO A O 1
ATOM 1148 N N . THR A 1 152 ? 7.925 -30.146 5.509 1.00 97.38 152 THR A N 1
ATOM 1149 C CA . THR A 1 152 ? 7.386 -29.836 6.833 1.00 97.38 152 THR A CA 1
ATOM 1150 C C . THR A 1 152 ? 7.736 -28.414 7.264 1.00 97.38 152 THR A C 1
ATOM 1152 O O . THR A 1 152 ? 8.610 -27.734 6.710 1.00 97.38 152 THR A O 1
ATOM 1155 N N . TYR A 1 153 ? 7.090 -27.976 8.343 1.00 97.00 153 TYR A N 1
ATOM 1156 C CA . TYR A 1 153 ? 7.418 -26.718 9.000 1.00 97.00 153 TYR A CA 1
ATOM 1157 C C . TYR A 1 153 ? 8.876 -26.648 9.476 1.00 97.00 153 TYR A C 1
ATOM 1159 O O . TYR A 1 153 ? 9.399 -25.553 9.659 1.00 97.00 153 TYR A O 1
ATOM 1167 N N . ARG A 1 154 ? 9.556 -27.782 9.672 1.00 97.06 154 ARG A N 1
ATOM 1168 C CA . ARG A 1 154 ? 10.923 -27.818 10.204 1.00 97.06 154 ARG A CA 1
ATOM 1169 C C . ARG A 1 154 ? 11.930 -27.287 9.202 1.00 97.06 154 ARG A C 1
ATOM 1171 O O . ARG A 1 154 ? 12.693 -26.384 9.552 1.00 97.06 154 ARG A O 1
ATOM 1178 N N . GLU A 1 155 ? 11.899 -27.806 7.974 1.00 94.31 155 GLU A N 1
ATOM 1179 C CA . GLU A 1 155 ? 12.768 -27.335 6.894 1.00 94.31 155 GLU A CA 1
ATOM 1180 C C . GLU A 1 155 ? 12.401 -25.905 6.500 1.00 94.31 155 GLU A C 1
ATOM 1182 O O . GLU A 1 155 ? 13.285 -25.072 6.321 1.00 94.31 155 GLU A O 1
ATOM 1187 N N . GLY A 1 156 ? 11.103 -25.596 6.430 1.00 93.12 156 GLY A N 1
ATOM 1188 C CA . GLY A 1 156 ? 10.661 -24.259 6.043 1.00 93.12 156 GLY A CA 1
ATOM 1189 C C . GLY A 1 156 ? 11.024 -23.179 7.065 1.00 93.12 156 GLY A C 1
ATOM 1190 O O . GLY A 1 156 ? 11.411 -22.087 6.670 1.00 93.12 156 GLY A O 1
ATOM 1191 N N . LEU A 1 157 ? 10.943 -23.457 8.373 1.00 95.00 157 LEU A N 1
ATOM 1192 C CA . LEU A 1 157 ? 11.393 -22.497 9.389 1.00 95.00 157 LEU A CA 1
ATOM 1193 C C . LEU A 1 157 ? 12.917 -22.366 9.421 1.00 95.00 157 LEU A C 1
ATOM 1195 O O . LEU A 1 157 ? 13.411 -21.263 9.627 1.00 95.00 157 LEU A O 1
ATOM 1199 N N . ALA A 1 158 ? 13.657 -23.457 9.193 1.00 90.25 158 ALA A N 1
ATOM 1200 C CA . ALA A 1 158 ? 15.114 -23.408 9.059 1.00 90.25 158 ALA A CA 1
ATOM 1201 C C . ALA A 1 158 ? 15.540 -22.528 7.877 1.00 90.25 158 ALA A C 1
ATOM 1203 O O . ALA A 1 158 ? 16.398 -21.664 8.038 1.00 90.25 158 ALA A O 1
ATOM 1204 N N . ALA A 1 159 ? 14.896 -22.701 6.722 1.00 81.75 159 ALA A N 1
ATOM 1205 C CA . ALA A 1 159 ? 15.149 -21.886 5.541 1.00 81.75 159 ALA A CA 1
ATOM 1206 C C . ALA A 1 159 ? 14.721 -20.428 5.734 1.00 81.75 159 ALA A C 1
ATOM 1208 O O . ALA A 1 159 ? 15.487 -19.530 5.399 1.00 81.75 159 ALA A O 1
ATOM 1209 N N . GLN A 1 160 ? 13.551 -20.189 6.340 1.00 86.81 160 GLN A N 1
ATOM 1210 C CA . GLN A 1 160 ? 13.106 -18.843 6.699 1.00 86.81 160 GLN A CA 1
ATOM 1211 C C . GLN A 1 160 ? 14.126 -18.149 7.609 1.00 86.81 160 GLN A C 1
ATOM 1213 O O . GLN A 1 160 ? 14.494 -17.014 7.333 1.00 86.81 160 GLN A O 1
ATOM 1218 N N . LEU A 1 161 ? 14.597 -18.817 8.670 1.00 83.31 161 LEU A N 1
ATOM 1219 C CA . LEU A 1 161 ? 15.571 -18.221 9.581 1.00 83.31 161 LEU A CA 1
ATOM 1220 C C . LEU A 1 161 ? 16.914 -17.976 8.893 1.00 83.31 161 LEU A C 1
ATOM 1222 O O . LEU A 1 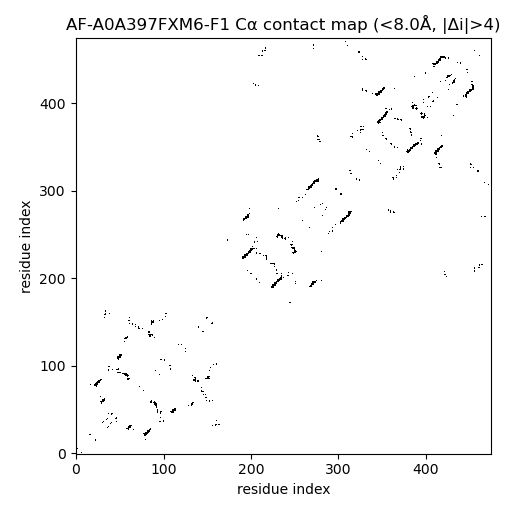161 ? 17.511 -16.939 9.131 1.00 83.31 161 LEU A O 1
ATOM 1226 N N . ALA A 1 162 ? 17.389 -18.895 8.049 1.00 74.25 162 ALA A N 1
ATOM 1227 C CA . ALA A 1 162 ? 18.624 -18.693 7.293 1.00 74.25 162 ALA A CA 1
ATOM 1228 C C . ALA A 1 162 ? 18.511 -17.486 6.348 1.00 74.25 162 ALA A C 1
ATOM 1230 O O . ALA A 1 162 ? 19.403 -16.648 6.317 1.00 74.25 162 ALA A O 1
ATOM 1231 N N . GLN A 1 163 ? 17.384 -17.361 5.644 1.00 72.50 163 GLN A N 1
ATOM 1232 C CA . GLN A 1 163 ? 17.112 -16.232 4.760 1.00 72.50 163 GLN A CA 1
ATOM 1233 C C . GLN A 1 163 ? 17.009 -14.905 5.526 1.00 72.50 163 GLN A C 1
ATOM 1235 O O . GLN A 1 163 ? 17.532 -13.894 5.074 1.00 72.50 163 GLN A O 1
ATOM 1240 N N . GLU A 1 164 ? 16.349 -14.901 6.686 1.00 70.50 164 GLU A N 1
ATOM 1241 C CA . GLU A 1 164 ? 16.243 -13.713 7.542 1.00 70.50 164 GLU A CA 1
ATOM 1242 C C . GLU A 1 164 ? 17.574 -13.389 8.252 1.00 70.50 164 GLU A C 1
ATOM 1244 O O . GLU A 1 164 ? 17.877 -12.222 8.471 1.00 70.50 164 GLU A O 1
ATOM 1249 N N . ALA A 1 165 ? 18.406 -14.388 8.562 1.00 59.19 165 ALA A N 1
ATOM 1250 C CA . ALA A 1 165 ? 19.739 -14.193 9.131 1.00 59.19 165 ALA A CA 1
ATOM 1251 C C . ALA A 1 165 ? 20.730 -13.642 8.099 1.00 59.19 165 ALA A C 1
ATOM 1253 O O . ALA A 1 165 ? 21.543 -12.795 8.448 1.00 59.19 165 ALA A O 1
ATOM 1254 N N . ASP A 1 166 ? 20.655 -14.065 6.836 1.00 35.34 166 ASP A N 1
ATOM 1255 C CA . ASP A 1 166 ? 21.426 -13.449 5.749 1.00 35.34 166 ASP A CA 1
ATOM 1256 C C . ASP A 1 166 ? 21.006 -11.982 5.519 1.00 35.34 166 ASP A C 1
ATOM 1258 O O . ASP A 1 166 ? 21.850 -11.151 5.174 1.00 35.34 166 ASP A O 1
ATOM 1262 N N . ASP A 1 167 ? 19.737 -11.641 5.783 1.00 34.12 167 ASP A N 1
ATOM 1263 C CA . ASP A 1 167 ? 19.245 -10.256 5.809 1.00 34.12 167 ASP A CA 1
ATOM 1264 C C . ASP A 1 167 ? 19.773 -9.475 7.051 1.00 34.12 167 ASP A C 1
ATOM 1266 O O . ASP A 1 167 ? 20.075 -8.285 6.927 1.00 34.12 167 ASP A O 1
ATOM 1270 N N . ASP A 1 168 ? 19.949 -10.126 8.217 1.00 31.75 168 ASP A N 1
ATOM 1271 C CA . ASP A 1 168 ? 20.467 -9.541 9.481 1.00 31.75 168 ASP A CA 1
ATOM 1272 C C . ASP A 1 168 ? 22.018 -9.512 9.594 1.00 31.75 168 ASP A C 1
ATOM 1274 O O . ASP A 1 168 ? 22.570 -8.747 10.390 1.00 31.75 168 ASP A O 1
ATOM 1278 N N . ILE A 1 169 ? 22.750 -10.315 8.805 1.00 27.64 169 ILE A N 1
ATOM 1279 C CA . ILE A 1 169 ? 24.232 -10.359 8.753 1.00 27.64 169 ILE A CA 1
ATOM 1280 C C . ILE A 1 169 ? 24.811 -9.235 7.871 1.00 27.64 169 ILE A C 1
ATOM 1282 O O . ILE A 1 169 ? 26.030 -9.059 7.815 1.00 27.64 169 ILE A O 1
ATOM 1286 N N . LEU A 1 170 ? 23.981 -8.387 7.254 1.00 25.61 170 LEU A N 1
ATOM 1287 C CA . LEU A 1 170 ? 24.439 -7.071 6.800 1.00 25.61 170 LEU A CA 1
ATOM 1288 C C . LEU A 1 170 ? 24.763 -6.215 8.038 1.00 25.61 170 LEU A C 1
ATOM 1290 O O . LEU A 1 170 ? 23.847 -5.758 8.725 1.00 25.61 170 LEU A O 1
ATOM 1294 N N . PRO A 1 171 ? 26.048 -5.964 8.360 1.00 24.12 171 PRO A N 1
ATOM 1295 C CA . PRO A 1 171 ? 26.371 -5.192 9.539 1.00 24.12 171 PRO A CA 1
ATOM 1296 C C . PRO A 1 171 ? 25.914 -3.749 9.344 1.00 24.12 171 PRO A C 1
ATOM 1298 O O . PRO A 1 171 ? 26.072 -3.159 8.271 1.00 24.12 171 PRO A O 1
ATOM 1301 N N . ALA A 1 172 ? 25.448 -3.142 10.436 1.00 29.52 172 ALA A N 1
ATOM 1302 C CA . ALA A 1 172 ? 25.524 -1.703 10.609 1.00 29.52 172 ALA A CA 1
ATOM 1303 C C . ALA A 1 172 ? 26.959 -1.245 10.278 1.00 29.52 172 ALA A C 1
ATOM 1305 O O . ALA A 1 172 ? 27.902 -1.550 11.003 1.00 29.52 172 ALA A O 1
ATOM 1306 N N . SER A 1 173 ? 27.108 -0.571 9.136 1.00 35.69 173 SER A N 1
ATOM 1307 C CA . SER A 1 173 ? 28.262 0.229 8.717 1.00 35.69 173 SER A CA 1
ATOM 1308 C C . SER A 1 173 ? 29.647 -0.266 9.167 1.00 35.69 173 SER A C 1
ATOM 1310 O O . SER A 1 173 ? 30.226 0.260 10.113 1.00 35.69 173 SER A O 1
ATOM 1312 N N . THR A 1 174 ? 30.254 -1.163 8.396 1.00 26.11 174 THR A N 1
ATOM 1313 C CA . THR A 1 174 ? 31.627 -0.946 7.914 1.00 26.11 174 THR A CA 1
ATOM 1314 C C . THR A 1 174 ? 31.729 -1.525 6.506 1.00 26.11 174 THR A C 1
ATOM 1316 O O . THR A 1 174 ? 31.540 -2.720 6.298 1.00 26.11 174 THR A O 1
ATOM 1319 N N . SER A 1 175 ? 31.994 -0.671 5.514 1.00 30.02 175 SER A N 1
ATOM 1320 C CA . SER A 1 175 ? 32.367 -1.132 4.176 1.00 30.02 175 SER A CA 1
ATOM 1321 C C . SER A 1 175 ? 33.609 -2.019 4.273 1.00 30.02 175 SER A C 1
ATOM 1323 O O . SER A 1 175 ? 34.561 -1.685 4.984 1.00 30.02 175 SER A O 1
ATOM 1325 N N . PRO A 1 176 ? 33.677 -3.057 3.437 1.00 32.28 176 PRO A N 1
ATOM 1326 C CA . PRO A 1 176 ? 34.703 -2.994 2.415 1.00 32.28 176 PRO A CA 1
ATOM 1327 C C . PRO A 1 176 ? 34.099 -3.214 1.033 1.00 32.28 176 PRO A C 1
ATOM 1329 O O . PRO A 1 176 ? 33.226 -4.049 0.826 1.00 32.28 176 PRO A O 1
ATOM 1332 N N . HIS A 1 177 ? 34.602 -2.418 0.093 1.00 35.78 177 HIS A N 1
ATOM 1333 C CA . HIS A 1 177 ? 34.625 -2.681 -1.339 1.00 35.78 177 HIS A CA 1
ATOM 1334 C C . HIS A 1 177 ? 34.243 -4.115 -1.740 1.00 35.78 177 HIS A C 1
ATOM 1336 O O . HIS A 1 177 ? 35.065 -5.028 -1.694 1.00 35.78 177 HIS A O 1
ATOM 1342 N N . ALA A 1 178 ? 33.042 -4.267 -2.284 1.00 29.36 178 ALA A N 1
ATOM 1343 C CA . ALA A 1 178 ? 32.809 -5.206 -3.361 1.00 29.36 178 ALA A CA 1
ATOM 1344 C C . ALA A 1 178 ? 32.217 -4.394 -4.508 1.00 29.36 178 ALA A C 1
ATOM 1346 O O . ALA A 1 178 ? 31.104 -3.876 -4.428 1.00 29.36 178 ALA A O 1
ATOM 1347 N N . ALA A 1 179 ? 33.005 -4.242 -5.573 1.00 35.31 179 ALA A N 1
ATOM 1348 C CA . ALA A 1 179 ? 32.454 -3.960 -6.883 1.00 35.31 179 ALA A CA 1
ATOM 1349 C C . ALA A 1 179 ? 31.248 -4.882 -7.110 1.00 35.31 179 ALA A C 1
ATOM 1351 O O . ALA A 1 179 ? 31.269 -6.034 -6.666 1.00 35.31 179 ALA A O 1
ATOM 1352 N N . GLN A 1 180 ? 30.220 -4.366 -7.789 1.00 31.27 180 GLN A N 1
ATOM 1353 C CA . GLN A 1 180 ? 29.103 -5.169 -8.283 1.00 31.27 180 GLN A CA 1
ATOM 1354 C C . GLN A 1 180 ? 29.634 -6.535 -8.748 1.00 31.27 180 GLN A C 1
ATOM 1356 O O . GLN A 1 180 ? 30.598 -6.555 -9.525 1.00 31.27 180 GLN A O 1
ATOM 1361 N N . PRO A 1 181 ? 29.087 -7.661 -8.254 1.00 27.17 181 PRO A N 1
ATOM 1362 C CA . PRO A 1 181 ? 29.609 -8.964 -8.624 1.00 27.17 181 PRO A CA 1
ATOM 1363 C C . PRO A 1 181 ? 29.583 -9.075 -10.153 1.00 27.17 181 PRO A C 1
ATOM 1365 O O . PRO A 1 181 ? 28.598 -8.655 -10.775 1.00 27.17 181 PRO A O 1
ATOM 1368 N N . PRO A 1 182 ? 30.642 -9.603 -10.792 1.00 29.86 182 PRO A N 1
ATOM 1369 C CA . PRO A 1 182 ? 30.601 -9.827 -12.221 1.00 29.86 182 PRO A CA 1
ATOM 1370 C C . PRO A 1 182 ? 29.434 -10.770 -12.504 1.00 29.86 182 PRO A C 1
ATOM 1372 O O . PRO A 1 182 ? 29.326 -11.837 -11.894 1.00 29.86 182 PRO A O 1
ATOM 1375 N N . LEU A 1 183 ? 28.560 -10.336 -13.419 1.00 36.34 183 LEU A N 1
ATOM 1376 C CA . LEU A 1 183 ? 27.445 -11.092 -13.984 1.00 36.34 183 LEU A CA 1
ATOM 1377 C C . LEU A 1 183 ? 27.919 -12.491 -14.384 1.00 36.34 183 LEU A C 1
ATOM 1379 O O . LEU A 1 183 ? 28.384 -12.716 -15.499 1.00 36.34 183 LEU A O 1
ATOM 1383 N N . THR A 1 184 ? 27.795 -13.446 -13.472 1.00 34.34 184 THR A N 1
ATOM 1384 C CA . THR A 1 184 ? 28.115 -14.842 -13.729 1.00 34.34 184 THR A CA 1
ATOM 1385 C C . THR A 1 184 ? 26.845 -15.653 -13.503 1.00 34.34 184 THR A C 1
ATOM 1387 O O . THR A 1 184 ? 26.441 -15.987 -12.397 1.00 34.34 184 THR A O 1
ATOM 1390 N N . SER A 1 185 ? 26.191 -15.916 -14.640 1.00 39.28 185 SER A N 1
ATOM 1391 C CA . SER A 1 185 ? 25.061 -16.829 -14.873 1.00 39.28 185 SER A CA 1
ATOM 1392 C C . SER A 1 185 ? 23.619 -16.391 -14.555 1.00 39.28 185 SER A C 1
ATOM 1394 O O . SER A 1 185 ? 22.721 -17.230 -14.569 1.00 39.28 185 SER A O 1
ATOM 1396 N N . ARG A 1 186 ? 23.317 -15.091 -14.417 1.00 37.94 186 ARG A N 1
ATOM 1397 C CA . ARG A 1 186 ? 21.914 -14.629 -14.494 1.00 37.94 186 ARG A CA 1
ATOM 1398 C C . ARG A 1 186 ? 21.431 -14.621 -15.949 1.00 37.94 186 ARG A C 1
ATOM 1400 O O . ARG A 1 186 ? 22.128 -14.136 -16.840 1.00 37.9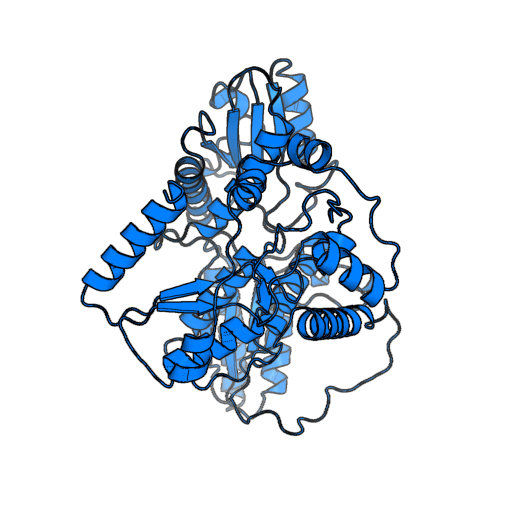4 186 ARG A O 1
ATOM 1407 N N . ARG A 1 187 ? 20.246 -15.198 -16.189 1.00 37.41 187 ARG A N 1
ATOM 1408 C CA . ARG A 1 187 ? 19.552 -15.234 -17.490 1.00 37.41 187 ARG A CA 1
ATOM 1409 C C . ARG A 1 187 ? 19.696 -13.883 -18.206 1.00 37.41 187 ARG A C 1
ATOM 1411 O O . ARG A 1 187 ? 19.383 -12.852 -17.625 1.00 37.41 187 ARG A O 1
ATOM 1418 N N . ARG A 1 188 ? 20.142 -13.908 -19.470 1.00 36.97 188 ARG A N 1
ATOM 1419 C CA . ARG A 1 188 ? 20.223 -12.760 -20.398 1.00 36.97 188 ARG A CA 1
ATOM 1420 C C . ARG A 1 188 ? 18.822 -12.204 -20.733 1.00 36.97 188 ARG A C 1
ATOM 1422 O O . ARG A 1 188 ? 18.375 -12.301 -21.871 1.00 36.97 188 ARG A O 1
ATOM 1429 N N . GLY A 1 189 ? 18.106 -11.681 -19.745 1.00 44.62 189 GLY A N 1
ATOM 1430 C CA . GLY A 1 189 ? 16.925 -10.839 -19.936 1.00 44.62 189 GLY A CA 1
ATOM 1431 C C . GLY A 1 189 ? 17.329 -9.366 -19.913 1.00 44.62 189 GLY A C 1
ATOM 1432 O O . GLY A 1 189 ? 18.320 -9.015 -19.276 1.00 44.62 189 GLY A O 1
ATOM 1433 N N . ARG A 1 190 ? 16.594 -8.503 -20.621 1.00 55.00 190 ARG A N 1
ATOM 1434 C CA . ARG A 1 190 ? 16.762 -7.044 -20.531 1.00 55.00 190 ARG A CA 1
ATOM 1435 C C . ARG A 1 190 ? 16.563 -6.607 -19.075 1.00 55.00 190 ARG A C 1
ATOM 1437 O O . ARG A 1 190 ? 15.487 -6.809 -18.524 1.00 55.00 190 ARG A O 1
ATOM 1444 N N . THR A 1 191 ? 17.581 -6.032 -18.445 1.00 61.59 191 THR A N 1
ATOM 1445 C CA . THR A 1 191 ? 17.454 -5.431 -17.113 1.00 61.59 191 THR A CA 1
ATOM 1446 C C . THR A 1 191 ? 16.740 -4.089 -17.248 1.00 61.59 191 THR A C 1
ATOM 1448 O O . THR A 1 191 ? 17.303 -3.133 -17.775 1.00 61.59 191 THR A O 1
ATOM 1451 N N . HIS A 1 192 ? 15.484 -4.019 -16.803 1.00 77.00 192 HIS A N 1
ATOM 1452 C CA . HIS A 1 192 ? 14.748 -2.757 -16.726 1.00 77.00 192 HIS A CA 1
ATOM 1453 C C . HIS A 1 192 ? 15.260 -1.940 -15.535 1.00 77.00 192 HIS A C 1
ATOM 1455 O O . HIS A 1 192 ? 15.374 -2.470 -14.422 1.00 77.00 192 HIS A O 1
ATOM 1461 N N . VAL A 1 193 ? 15.521 -0.650 -15.755 1.00 90.88 193 VAL A N 1
ATOM 1462 C CA . VAL A 1 193 ? 15.759 0.298 -14.660 1.00 90.88 193 VAL A CA 1
ATOM 1463 C C . VAL A 1 193 ? 14.419 0.912 -14.285 1.00 90.88 193 VAL A C 1
ATOM 1465 O O . VAL A 1 193 ? 13.737 1.504 -15.122 1.00 90.88 193 VAL A O 1
ATOM 1468 N N . CYS A 1 194 ? 14.026 0.746 -13.029 1.00 96.31 194 CYS A N 1
ATOM 1469 C CA . CYS A 1 194 ? 12.758 1.222 -12.508 1.00 96.31 194 CYS A CA 1
ATOM 1470 C C . CYS A 1 194 ? 12.996 2.300 -11.449 1.00 96.31 194 CYS A C 1
ATOM 1472 O O . CYS A 1 194 ? 13.375 1.995 -10.321 1.00 96.31 194 CYS A O 1
ATOM 1474 N N . PHE A 1 195 ? 12.742 3.561 -11.781 1.00 98.00 195 PHE A N 1
ATOM 1475 C CA . PHE A 1 195 ? 12.781 4.649 -10.810 1.00 98.00 195 PHE A CA 1
ATOM 1476 C C . PHE A 1 195 ? 11.515 4.629 -9.955 1.00 98.00 195 PHE A C 1
ATOM 1478 O O . PHE A 1 195 ? 10.411 4.705 -10.492 1.00 98.00 195 PHE A O 1
ATOM 1485 N N . VAL A 1 196 ? 11.660 4.550 -8.634 1.00 97.69 196 VAL A N 1
ATOM 1486 C CA . VAL A 1 196 ? 10.553 4.771 -7.694 1.00 97.69 196 VAL A CA 1
ATOM 1487 C C . VAL A 1 196 ? 10.700 6.186 -7.163 1.00 97.69 196 VAL A C 1
ATOM 1489 O O . VAL A 1 196 ? 11.702 6.508 -6.522 1.00 97.69 196 VAL A O 1
ATOM 1492 N N . VAL A 1 197 ? 9.732 7.039 -7.490 1.00 96.38 197 VAL A N 1
ATOM 1493 C CA . VAL A 1 197 ? 9.886 8.493 -7.382 1.00 96.38 197 VAL A CA 1
ATOM 1494 C C . VAL A 1 197 ? 8.950 9.055 -6.326 1.00 96.38 197 VAL A C 1
ATOM 1496 O O . VAL A 1 197 ? 7.746 8.822 -6.407 1.00 96.38 197 VAL A O 1
ATOM 1499 N N . ASN A 1 198 ? 9.466 9.841 -5.382 1.00 93.75 198 ASN A N 1
ATOM 1500 C CA . ASN A 1 198 ? 8.644 10.683 -4.506 1.00 93.75 198 ASN A CA 1
ATOM 1501 C C . ASN A 1 198 ? 8.945 12.180 -4.743 1.00 93.75 198 ASN A C 1
ATOM 1503 O O . ASN A 1 198 ? 9.816 12.552 -5.530 1.00 93.75 198 ASN A O 1
ATOM 1507 N N . ARG A 1 199 ? 8.222 13.069 -4.052 1.00 89.12 199 ARG A N 1
ATOM 1508 C CA . ARG A 1 199 ? 8.456 14.525 -4.126 1.00 89.12 199 ARG A CA 1
ATOM 1509 C C . ARG A 1 199 ? 9.835 14.931 -3.581 1.00 89.12 199 ARG A C 1
ATOM 1511 O O . ARG A 1 199 ? 10.464 15.845 -4.118 1.00 89.12 199 ARG A O 1
ATOM 1518 N N . GLY A 1 200 ? 10.274 14.240 -2.535 1.00 85.44 200 GLY A N 1
ATOM 1519 C CA . GLY A 1 200 ? 11.440 14.564 -1.727 1.00 85.44 200 GLY A CA 1
ATOM 1520 C C . GLY A 1 200 ? 11.151 15.537 -0.585 1.00 85.44 200 GLY A C 1
ATOM 1521 O O . GLY A 1 200 ? 10.128 16.222 -0.558 1.00 85.44 200 GLY A O 1
ATOM 1522 N N . ALA A 1 201 ? 12.053 15.539 0.390 1.00 84.62 201 ALA A N 1
ATOM 1523 C CA . ALA A 1 201 ? 11.968 16.301 1.631 1.00 84.62 201 ALA A CA 1
ATOM 1524 C C . ALA A 1 201 ? 13.375 16.559 2.189 1.00 84.62 201 ALA A C 1
ATOM 1526 O O . ALA A 1 201 ? 14.317 15.860 1.824 1.00 84.62 201 ALA A O 1
ATOM 1527 N N . LEU A 1 202 ? 13.489 17.524 3.108 1.00 84.44 202 LEU A N 1
ATOM 1528 C CA . LEU A 1 202 ? 14.719 17.806 3.870 1.00 84.44 202 LEU A CA 1
ATOM 1529 C C . LEU A 1 202 ? 14.909 16.875 5.080 1.00 84.44 202 LEU A C 1
ATOM 1531 O O . LEU A 1 202 ? 15.959 16.883 5.715 1.00 84.44 202 LEU A O 1
ATOM 1535 N N . LYS A 1 203 ? 13.869 16.116 5.436 1.00 84.38 203 LYS A N 1
ATOM 1536 C CA . LYS A 1 203 ? 13.895 15.127 6.514 1.00 84.38 203 LYS A CA 1
ATOM 1537 C C . LYS A 1 203 ? 14.345 13.771 5.986 1.00 84.38 203 LYS A C 1
ATOM 1539 O O . LYS A 1 203 ? 14.163 13.456 4.812 1.00 84.38 203 LYS A O 1
ATOM 1544 N N . THR A 1 204 ? 14.900 12.977 6.885 1.00 87.00 204 THR A N 1
ATOM 1545 C CA . THR A 1 204 ? 15.539 11.695 6.591 1.00 87.00 204 THR A CA 1
ATOM 1546 C C . THR A 1 204 ? 14.510 10.602 6.308 1.00 87.00 204 THR A C 1
ATOM 1548 O O . THR A 1 204 ? 14.658 9.825 5.363 1.00 87.00 204 THR A O 1
ATOM 1551 N N . GLU A 1 205 ? 13.435 10.575 7.092 1.00 86.81 205 GLU A N 1
ATOM 1552 C CA . GLU A 1 205 ? 12.427 9.516 7.107 1.00 86.81 205 GLU A CA 1
ATOM 1553 C C . GLU A 1 205 ? 11.762 9.300 5.734 1.00 86.81 205 GLU A C 1
ATOM 1555 O O . GLU A 1 205 ? 11.729 8.153 5.287 1.00 86.81 205 GLU A O 1
ATOM 1560 N N . PRO A 1 206 ? 11.341 10.341 4.978 1.00 87.06 206 PRO A N 1
ATOM 1561 C CA . PRO A 1 206 ? 10.735 10.144 3.660 1.00 87.06 206 PRO A CA 1
ATOM 1562 C C . PRO A 1 206 ? 11.634 9.451 2.632 1.00 87.06 206 PRO A C 1
ATOM 1564 O O . PRO A 1 206 ? 11.136 8.732 1.762 1.00 87.06 206 PRO A O 1
ATOM 1567 N N . PHE A 1 207 ? 12.953 9.658 2.699 1.00 91.06 207 PHE A N 1
ATOM 1568 C CA . PHE A 1 207 ? 13.879 8.987 1.784 1.00 91.06 207 PHE A CA 1
ATOM 1569 C C . PHE A 1 207 ? 14.228 7.569 2.256 1.00 91.06 207 PHE A C 1
ATOM 1571 O O . PHE A 1 207 ? 14.375 6.665 1.431 1.00 91.06 207 PHE A O 1
ATOM 1578 N N . LEU A 1 208 ? 14.307 7.339 3.572 1.00 89.50 208 LEU A N 1
ATOM 1579 C CA . LEU A 1 208 ? 14.471 5.991 4.126 1.00 89.50 208 LEU A CA 1
ATOM 1580 C C . LEU A 1 208 ? 13.260 5.098 3.830 1.00 89.50 208 LEU A C 1
ATOM 1582 O O . LEU A 1 208 ? 13.440 3.955 3.410 1.00 89.50 208 LEU A O 1
ATOM 1586 N N . ASP A 1 209 ? 12.040 5.625 3.945 1.00 87.81 209 ASP A N 1
ATOM 1587 C CA . ASP A 1 209 ? 10.822 4.906 3.557 1.00 87.81 209 ASP A CA 1
ATOM 1588 C C . ASP A 1 209 ? 10.833 4.552 2.063 1.00 87.81 209 ASP A C 1
ATOM 1590 O O . ASP A 1 209 ? 10.508 3.423 1.685 1.00 87.81 209 ASP A O 1
ATOM 1594 N N . LEU A 1 210 ? 11.274 5.479 1.203 1.00 92.50 210 LEU A N 1
ATOM 1595 C CA . LEU A 1 210 ? 11.419 5.231 -0.234 1.00 92.50 210 LEU A CA 1
ATOM 1596 C C . LEU A 1 210 ? 12.424 4.103 -0.523 1.00 92.50 210 LEU A C 1
ATOM 1598 O O . LEU A 1 210 ? 12.164 3.238 -1.367 1.00 92.50 210 LEU A O 1
ATOM 1602 N N . ARG A 1 211 ? 13.550 4.071 0.203 1.00 92.94 211 ARG A N 1
ATOM 1603 C CA . ARG A 1 211 ? 14.522 2.969 0.133 1.00 92.94 211 ARG A CA 1
ATOM 1604 C C . ARG A 1 211 ? 13.919 1.649 0.596 1.00 92.94 211 ARG A C 1
ATOM 1606 O O . ARG A 1 211 ? 14.095 0.648 -0.093 1.00 92.94 211 ARG A O 1
ATOM 1613 N N . ALA A 1 212 ? 13.177 1.644 1.701 1.00 88.88 212 ALA A N 1
ATOM 1614 C CA . ALA A 1 212 ? 12.510 0.446 2.207 1.00 88.88 212 ALA A CA 1
ATOM 1615 C C . ALA A 1 212 ? 11.498 -0.111 1.189 1.00 88.88 212 ALA A C 1
ATOM 1617 O O . ALA A 1 212 ? 11.464 -1.317 0.937 1.00 88.88 212 ALA A O 1
ATOM 1618 N N . VAL A 1 213 ? 10.728 0.761 0.530 1.00 89.31 213 VAL A N 1
ATOM 1619 C CA . VAL A 1 213 ? 9.823 0.372 -0.564 1.00 89.31 213 VAL A CA 1
ATOM 1620 C C . VAL A 1 213 ? 10.596 -0.252 -1.734 1.00 89.31 213 VAL A C 1
ATOM 1622 O O . VAL A 1 213 ? 10.202 -1.313 -2.223 1.00 89.31 213 VAL A O 1
ATOM 1625 N N . CYS A 1 214 ? 11.717 0.342 -2.157 1.00 93.38 214 CYS A N 1
ATOM 1626 C CA . CYS A 1 214 ? 12.563 -0.217 -3.223 1.00 93.38 214 CYS A CA 1
ATOM 1627 C C . CYS A 1 214 ? 13.207 -1.554 -2.837 1.00 93.38 214 CYS A C 1
ATOM 1629 O O . CYS A 1 214 ? 13.308 -2.445 -3.682 1.00 93.38 214 CYS A O 1
ATOM 1631 N N . ALA A 1 215 ? 13.613 -1.724 -1.577 1.00 88.88 215 ALA A N 1
ATOM 1632 C CA . ALA A 1 215 ? 14.143 -2.986 -1.068 1.00 88.88 215 ALA A CA 1
ATOM 1633 C C . ALA A 1 215 ? 13.066 -4.083 -1.093 1.00 88.88 215 ALA A C 1
ATOM 1635 O O . ALA A 1 215 ? 13.314 -5.190 -1.571 1.00 88.88 215 ALA A O 1
ATOM 1636 N N . ASN A 1 216 ? 11.836 -3.761 -0.676 1.00 86.00 216 ASN A N 1
ATOM 1637 C CA . ASN A 1 216 ? 10.699 -4.681 -0.751 1.00 86.00 216 ASN A CA 1
ATOM 1638 C C . ASN A 1 216 ? 10.378 -5.091 -2.194 1.00 86.00 216 ASN A C 1
ATOM 1640 O O . ASN A 1 216 ? 10.159 -6.273 -2.457 1.00 86.00 216 ASN A O 1
ATOM 1644 N N . LEU A 1 217 ? 10.401 -4.144 -3.136 1.00 89.69 217 LEU A N 1
ATOM 1645 C CA . LEU A 1 217 ? 10.227 -4.435 -4.561 1.00 89.69 217 LEU A CA 1
ATOM 1646 C C . LEU A 1 217 ? 11.378 -5.291 -5.106 1.00 89.69 217 LEU A C 1
ATOM 1648 O O . LEU A 1 217 ? 11.136 -6.302 -5.755 1.00 89.69 217 LEU A O 1
ATOM 1652 N N . THR A 1 218 ? 12.627 -4.962 -4.782 1.00 88.62 218 THR A N 1
ATOM 1653 C CA . THR A 1 218 ? 13.797 -5.751 -5.202 1.00 88.62 218 THR A CA 1
ATOM 1654 C C . THR A 1 218 ? 13.692 -7.204 -4.742 1.00 88.62 218 THR A C 1
ATOM 1656 O O . THR A 1 218 ? 13.885 -8.109 -5.557 1.00 88.62 218 THR A O 1
ATOM 1659 N N . ARG A 1 219 ? 13.304 -7.436 -3.478 1.00 82.75 219 ARG A N 1
ATOM 1660 C CA . ARG A 1 219 ? 13.037 -8.785 -2.951 1.00 82.75 219 ARG A CA 1
ATOM 1661 C C . ARG A 1 219 ? 11.895 -9.470 -3.700 1.00 82.75 219 ARG A C 1
ATOM 1663 O O . ARG A 1 219 ? 12.017 -10.626 -4.087 1.00 82.75 219 ARG A O 1
ATOM 1670 N N . ARG A 1 220 ? 10.797 -8.753 -3.961 1.00 84.56 220 ARG A N 1
ATOM 1671 C CA . ARG A 1 220 ? 9.618 -9.290 -4.662 1.00 84.56 220 ARG A CA 1
ATOM 1672 C C . ARG A 1 220 ? 9.912 -9.721 -6.101 1.00 84.56 220 ARG A C 1
ATOM 1674 O O . ARG A 1 220 ? 9.306 -10.678 -6.572 1.00 84.56 220 ARG A O 1
ATOM 1681 N N . PHE A 1 221 ? 10.814 -9.020 -6.781 1.00 84.50 221 PHE A N 1
ATOM 1682 C CA . PHE A 1 221 ? 11.208 -9.283 -8.167 1.00 84.50 221 PHE A CA 1
ATOM 1683 C C . PHE A 1 221 ? 12.477 -10.146 -8.283 1.00 84.50 221 PHE A C 1
ATOM 1685 O O . PHE A 1 221 ? 13.015 -10.268 -9.383 1.00 84.50 221 PHE A O 1
ATOM 1692 N N . ASP A 1 222 ? 12.978 -10.716 -7.179 1.00 79.31 222 ASP A N 1
ATOM 1693 C CA . ASP A 1 222 ? 14.194 -11.549 -7.136 1.00 79.31 222 ASP A CA 1
ATOM 1694 C C . ASP A 1 222 ? 15.415 -10.881 -7.815 1.00 79.31 222 ASP A C 1
ATOM 1696 O O . ASP A 1 222 ? 16.222 -11.490 -8.523 1.00 79.31 222 ASP A O 1
ATOM 1700 N N . GLY A 1 223 ? 15.507 -9.553 -7.688 1.00 75.06 223 GLY A N 1
ATOM 1701 C CA . GLY A 1 223 ? 16.546 -8.747 -8.333 1.00 75.06 223 GLY A CA 1
ATOM 1702 C C . GLY A 1 223 ? 16.526 -8.743 -9.870 1.00 75.06 223 GLY A C 1
ATOM 1703 O O . GLY A 1 223 ? 17.496 -8.289 -10.477 1.00 75.06 223 GLY A O 1
ATOM 1704 N N . CYS A 1 224 ? 15.456 -9.220 -10.519 1.00 80.38 224 CYS A N 1
ATOM 1705 C CA . CYS A 1 224 ? 15.302 -9.168 -11.980 1.00 80.38 224 CYS A CA 1
ATOM 1706 C C . CYS A 1 224 ? 15.094 -7.738 -12.507 1.00 80.38 224 CYS A C 1
ATOM 1708 O O . CYS A 1 224 ? 15.339 -7.464 -13.682 1.00 80.38 224 CYS A O 1
ATOM 1710 N N . VAL A 1 225 ? 14.638 -6.831 -11.641 1.00 86.62 225 VAL A N 1
ATOM 1711 C CA . VAL A 1 225 ? 14.407 -5.415 -11.936 1.00 86.62 225 VAL A CA 1
ATOM 1712 C C . VAL A 1 225 ? 15.249 -4.582 -10.983 1.00 86.62 225 VAL A C 1
ATOM 1714 O O . VAL A 1 225 ? 15.252 -4.828 -9.776 1.00 86.62 225 VAL A O 1
ATOM 1717 N N . GLN A 1 226 ? 15.948 -3.583 -11.518 1.00 90.25 226 GLN A N 1
ATOM 1718 C CA . GLN A 1 226 ? 16.713 -2.648 -10.703 1.00 90.25 226 GLN A CA 1
ATOM 1719 C C . GLN A 1 226 ? 15.800 -1.501 -10.263 1.00 90.25 226 GLN A C 1
ATOM 1721 O O . GLN A 1 226 ? 15.523 -0.597 -11.052 1.00 90.25 226 GLN A O 1
ATOM 1726 N N . PHE A 1 227 ? 15.343 -1.524 -9.011 1.00 94.44 227 PHE A N 1
ATOM 1727 C CA . PHE A 1 227 ? 14.580 -0.421 -8.426 1.00 94.44 227 PHE A CA 1
ATOM 1728 C C . PHE A 1 227 ? 15.516 0.652 -7.867 1.00 94.44 227 PHE A C 1
ATOM 1730 O O . PHE A 1 227 ? 16.379 0.359 -7.041 1.00 94.44 227 PHE A O 1
ATOM 1737 N N . VAL A 1 228 ? 15.344 1.895 -8.313 1.00 95.88 228 VAL A N 1
ATOM 1738 C CA . VAL A 1 228 ? 16.191 3.033 -7.941 1.00 95.88 228 VAL A CA 1
ATOM 1739 C C . VAL A 1 228 ? 15.345 4.066 -7.184 1.00 95.88 228 VAL A C 1
ATOM 1741 O O . VAL A 1 228 ? 14.450 4.661 -7.791 1.00 95.88 228 VAL A O 1
ATOM 1744 N N . PRO A 1 229 ? 15.593 4.288 -5.878 1.00 96.94 229 PRO A N 1
ATOM 1745 C CA . PRO A 1 229 ? 14.884 5.296 -5.094 1.00 96.94 229 PRO A CA 1
ATOM 1746 C C . PRO A 1 229 ? 15.382 6.695 -5.460 1.00 96.94 229 PRO A C 1
ATOM 1748 O O . PRO A 1 229 ? 16.576 6.978 -5.346 1.00 96.94 229 PRO A O 1
ATOM 1751 N N . VAL A 1 230 ? 14.473 7.576 -5.874 1.00 97.50 230 VAL A N 1
ATOM 1752 C CA . VAL A 1 230 ? 14.806 8.950 -6.274 1.00 97.50 230 VAL A CA 1
ATOM 1753 C C . VAL A 1 230 ? 13.749 9.954 -5.826 1.00 97.50 230 VAL A C 1
ATOM 1755 O O . VAL A 1 230 ? 12.554 9.661 -5.787 1.00 97.50 230 VAL A O 1
ATOM 1758 N N . SER A 1 231 ? 14.195 11.170 -5.537 1.00 95.75 231 SER A N 1
ATOM 1759 C CA . SER A 1 231 ? 13.324 12.297 -5.199 1.00 95.75 231 SER A CA 1
ATOM 1760 C C . SER A 1 231 ? 13.266 13.306 -6.342 1.00 95.75 231 SER A C 1
ATOM 1762 O O . SER A 1 231 ? 14.252 13.510 -7.047 1.00 95.75 231 SER A O 1
ATOM 1764 N N . CYS A 1 232 ? 12.148 14.010 -6.510 1.00 90.75 232 CYS A N 1
ATOM 1765 C CA . CYS A 1 232 ? 12.097 15.147 -7.437 1.00 90.75 232 CYS A CA 1
ATOM 1766 C C . CYS A 1 232 ? 12.907 16.357 -6.943 1.00 90.75 232 CYS A C 1
ATOM 1768 O O . CYS A 1 232 ? 13.357 17.155 -7.756 1.00 90.75 232 CYS A O 1
ATOM 1770 N N . SER A 1 233 ? 13.057 16.530 -5.626 1.00 88.81 233 SER A N 1
ATOM 1771 C CA . SER A 1 233 ? 13.714 17.705 -5.036 1.00 88.81 233 SER A CA 1
ATOM 1772 C C . SER A 1 233 ? 14.207 17.451 -3.606 1.00 88.81 233 SER A C 1
ATOM 1774 O O . SER A 1 233 ? 13.803 16.472 -2.986 1.00 88.81 233 SER A O 1
ATOM 1776 N N . LEU A 1 234 ? 15.024 18.364 -3.067 1.00 87.50 234 LEU A N 1
ATOM 1777 C CA . LEU A 1 234 ? 15.387 18.541 -1.645 1.00 87.50 234 LEU A CA 1
ATOM 1778 C C . LEU A 1 234 ? 16.190 17.424 -0.958 1.00 87.50 234 LEU A C 1
ATOM 1780 O O . LEU A 1 234 ? 16.962 17.722 -0.050 1.00 87.50 234 LEU A O 1
ATOM 1784 N N . SER A 1 235 ? 16.002 16.156 -1.321 1.00 85.69 235 SER A N 1
ATOM 1785 C CA . SER A 1 235 ? 16.571 15.039 -0.558 1.00 85.69 235 SER A CA 1
ATOM 1786 C C . SER A 1 235 ? 18.094 14.952 -0.636 1.00 85.69 235 SER A C 1
ATOM 1788 O O . SER A 1 235 ? 18.710 14.436 0.289 1.00 85.69 235 SER A O 1
ATOM 1790 N N . ASP A 1 236 ? 18.712 15.501 -1.677 1.00 87.88 236 ASP A N 1
ATOM 1791 C CA . ASP A 1 236 ? 20.168 15.630 -1.815 1.00 87.88 236 ASP A CA 1
ATOM 1792 C C . ASP A 1 236 ? 20.815 16.526 -0.745 1.00 87.88 236 ASP A C 1
ATOM 1794 O O . ASP A 1 236 ? 22.023 16.462 -0.529 1.00 87.88 236 ASP A O 1
ATOM 1798 N N . GLN A 1 237 ? 20.016 17.326 -0.037 1.00 91.25 237 GLN A N 1
ATOM 1799 C CA . GLN A 1 237 ? 20.479 18.170 1.067 1.00 91.25 237 GLN A CA 1
ATOM 1800 C C . GLN A 1 237 ? 20.532 17.422 2.407 1.00 91.25 237 GLN A C 1
ATOM 1802 O O . GLN A 1 237 ? 21.047 17.960 3.390 1.00 91.25 237 GLN A O 1
ATOM 1807 N N . ILE A 1 238 ? 20.012 16.191 2.476 1.00 89.19 238 ILE A N 1
ATOM 1808 C CA . ILE A 1 238 ? 20.080 15.3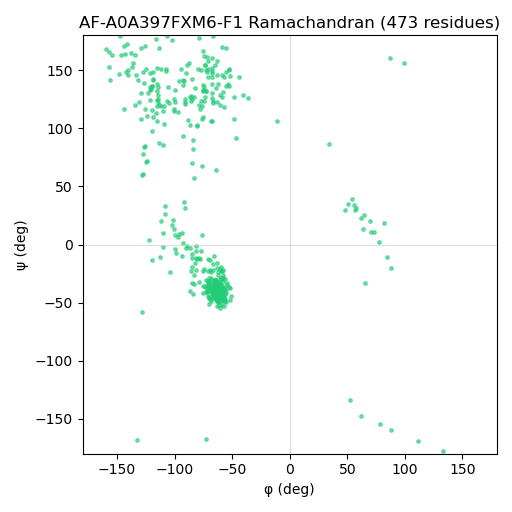67 3.684 1.00 89.19 238 ILE A CA 1
ATOM 1809 C C . ILE A 1 238 ? 21.524 14.864 3.849 1.00 89.19 238 ILE A C 1
ATOM 1811 O O . ILE A 1 238 ? 22.060 14.235 2.931 1.00 89.19 238 ILE A O 1
ATOM 1815 N N . PRO A 1 239 ? 22.170 15.072 5.013 1.00 92.81 239 PRO A N 1
ATOM 1816 C CA . PRO A 1 239 ? 23.521 14.575 5.239 1.00 92.81 239 PRO A CA 1
ATOM 1817 C C . PRO A 1 239 ? 23.596 13.048 5.059 1.00 92.81 239 PRO A C 1
ATOM 1819 O O . PRO A 1 239 ? 22.808 12.336 5.688 1.00 92.81 239 PRO A O 1
ATOM 1822 N N . PRO A 1 240 ? 24.564 12.505 4.291 1.00 92.88 240 PRO A N 1
ATOM 1823 C CA . PRO A 1 240 ? 24.674 11.060 4.066 1.00 92.88 240 PRO A CA 1
ATOM 1824 C C . PRO A 1 240 ? 24.787 10.241 5.355 1.00 92.88 240 PRO A C 1
ATOM 1826 O O . PRO A 1 240 ? 24.305 9.116 5.415 1.00 92.88 240 PRO A O 1
ATOM 1829 N N . SER A 1 241 ? 25.355 10.809 6.424 1.00 92.81 241 SER A N 1
ATOM 1830 C CA . SER A 1 241 ? 25.413 10.170 7.747 1.00 92.81 241 SER A CA 1
ATOM 1831 C C . SER A 1 241 ? 24.034 9.850 8.333 1.00 92.81 241 SER A C 1
ATOM 1833 O O . SER A 1 241 ? 23.901 8.874 9.065 1.00 92.81 241 SER A O 1
ATOM 1835 N N . GLN A 1 242 ? 23.003 10.624 7.987 1.00 89.56 242 GLN A N 1
ATOM 1836 C CA . GLN A 1 242 ? 21.615 10.358 8.379 1.00 89.56 242 GLN A CA 1
ATOM 1837 C C . GLN A 1 242 ? 20.947 9.323 7.462 1.00 89.56 242 GLN A C 1
ATOM 1839 O O . GLN A 1 242 ? 19.937 8.735 7.825 1.00 89.56 242 GLN A O 1
ATOM 1844 N N . LEU A 1 243 ? 21.536 9.054 6.297 1.00 89.88 243 LEU A N 1
ATOM 1845 C CA . LEU A 1 243 ? 21.063 8.102 5.294 1.00 89.88 243 LEU A CA 1
ATOM 1846 C C . LEU A 1 243 ? 21.950 6.850 5.226 1.00 89.88 243 LEU A C 1
ATOM 1848 O O . LEU A 1 243 ? 22.134 6.265 4.159 1.00 89.88 243 LEU A O 1
ATOM 1852 N N . HIS A 1 244 ? 22.508 6.432 6.364 1.00 90.38 244 HIS A N 1
ATOM 1853 C CA . HIS A 1 244 ? 23.364 5.243 6.482 1.00 90.38 244 HIS A CA 1
ATOM 1854 C C . HIS A 1 244 ? 24.606 5.263 5.568 1.00 90.38 244 HIS A C 1
ATOM 1856 O O . HIS A 1 244 ? 25.064 4.223 5.109 1.00 90.38 244 HIS A O 1
ATOM 1862 N N . GLY A 1 245 ? 25.153 6.449 5.296 1.00 90.56 245 GLY A N 1
ATOM 1863 C CA . GLY A 1 245 ? 26.350 6.655 4.474 1.00 90.56 245 GLY A CA 1
ATOM 1864 C C . GLY A 1 245 ? 26.073 6.807 2.977 1.00 90.56 245 GLY A C 1
ATOM 1865 O O . GLY A 1 245 ? 26.883 7.405 2.275 1.00 90.56 245 GLY A O 1
ATOM 1866 N N . GLU A 1 246 ? 24.915 6.357 2.499 1.00 88.94 246 GLU A N 1
ATOM 1867 C CA . GLU A 1 246 ? 24.520 6.482 1.098 1.00 88.94 246 GLU A CA 1
ATOM 1868 C C . GLU A 1 246 ? 23.743 7.791 0.889 1.00 88.94 246 GLU A C 1
ATOM 1870 O O . GLU A 1 246 ? 22.709 7.986 1.535 1.00 88.94 246 GLU A O 1
ATOM 1875 N N . PRO A 1 247 ? 24.162 8.699 -0.006 1.00 93.62 247 PRO A N 1
ATOM 1876 C CA . PRO A 1 247 ? 23.418 9.926 -0.277 1.00 93.62 247 PRO A CA 1
ATOM 1877 C C . PRO A 1 247 ? 22.073 9.638 -0.958 1.00 93.62 247 PRO A C 1
ATOM 1879 O O . PRO A 1 247 ? 21.906 8.649 -1.681 1.00 93.62 247 PRO A O 1
ATOM 1882 N N . ALA A 1 248 ? 21.097 10.516 -0.740 1.00 94.00 248 ALA A N 1
ATOM 1883 C CA . ALA A 1 248 ? 19.886 10.513 -1.546 1.00 94.00 248 ALA A CA 1
ATOM 1884 C C . ALA A 1 248 ? 20.182 11.002 -2.965 1.00 94.00 248 ALA A C 1
ATOM 1886 O O . ALA A 1 248 ? 21.081 11.813 -3.178 1.00 94.00 248 ALA A O 1
ATOM 1887 N N . GLN A 1 249 ? 19.408 10.517 -3.933 1.00 94.75 249 GLN A N 1
ATOM 1888 C CA . GLN A 1 249 ? 19.552 10.908 -5.330 1.00 94.75 249 GLN A CA 1
ATOM 1889 C C . GLN A 1 249 ? 18.319 11.670 -5.801 1.00 94.75 249 GLN A C 1
ATOM 1891 O O . GLN A 1 249 ? 17.181 11.262 -5.544 1.00 94.75 249 GLN A O 1
ATOM 1896 N N . LEU A 1 250 ? 18.557 12.762 -6.525 1.00 96.06 250 LEU A N 1
ATOM 1897 C CA . LEU A 1 250 ? 17.518 13.419 -7.302 1.00 96.06 250 LEU A CA 1
ATOM 1898 C C . LEU A 1 250 ? 17.283 12.669 -8.616 1.00 96.06 250 LEU A C 1
ATOM 1900 O O . LEU A 1 250 ? 18.187 12.028 -9.158 1.00 96.06 250 LEU A O 1
ATOM 1904 N N . PHE A 1 251 ? 16.052 12.742 -9.118 1.00 96.62 251 PHE A N 1
ATOM 1905 C CA . PHE A 1 251 ? 15.632 12.045 -10.331 1.00 96.62 251 PHE A CA 1
ATOM 1906 C C . PHE A 1 251 ? 16.473 12.424 -11.557 1.00 96.62 251 PHE A C 1
ATOM 1908 O O . PHE A 1 251 ? 16.887 11.545 -12.309 1.00 96.62 251 PHE A O 1
ATOM 1915 N N . ASP A 1 252 ? 16.757 13.710 -11.746 1.00 93.94 252 ASP A N 1
ATOM 1916 C CA . ASP A 1 252 ? 17.559 14.230 -12.855 1.00 93.94 252 ASP A CA 1
ATOM 1917 C C . ASP A 1 252 ? 19.010 13.727 -12.810 1.00 93.94 252 ASP A C 1
ATOM 1919 O O . ASP A 1 252 ? 19.526 13.232 -13.816 1.00 93.94 252 ASP A O 1
ATOM 1923 N N . ALA A 1 253 ? 19.643 13.768 -11.637 1.00 93.88 253 ALA A N 1
ATOM 1924 C CA . ALA A 1 253 ? 20.997 13.269 -11.422 1.00 93.88 253 ALA A CA 1
ATOM 1925 C C . ALA A 1 253 ? 21.087 11.749 -11.642 1.00 93.88 253 ALA A C 1
ATOM 1927 O O . ALA A 1 253 ? 21.991 11.268 -12.330 1.00 93.88 253 ALA A O 1
ATOM 1928 N N . ALA A 1 254 ? 20.126 10.988 -11.110 1.00 95.50 254 ALA A N 1
ATOM 1929 C CA . ALA A 1 254 ? 20.073 9.540 -11.287 1.00 95.50 254 ALA A CA 1
ATOM 1930 C C . ALA A 1 254 ? 19.824 9.157 -12.756 1.00 95.50 254 ALA A C 1
ATOM 1932 O O . ALA A 1 254 ? 20.488 8.265 -13.291 1.00 95.50 254 ALA A O 1
ATOM 1933 N N . LEU A 1 255 ? 18.921 9.864 -13.444 1.00 94.81 255 LEU A N 1
ATOM 1934 C CA . LEU A 1 255 ? 18.676 9.668 -14.870 1.00 94.81 255 LEU A CA 1
ATOM 1935 C C . LEU A 1 255 ? 19.930 9.978 -15.696 1.00 94.81 255 LEU A C 1
ATOM 1937 O O . LEU A 1 255 ? 20.288 9.196 -16.580 1.00 94.81 255 LEU A O 1
ATOM 1941 N N . ALA A 1 256 ? 20.631 11.074 -15.402 1.00 92.12 256 ALA A N 1
ATOM 1942 C CA . ALA A 1 256 ? 21.886 11.419 -16.066 1.00 92.12 256 ALA A CA 1
ATOM 1943 C C . ALA A 1 256 ? 22.952 10.325 -15.872 1.00 92.12 256 ALA A C 1
ATOM 1945 O O . ALA A 1 256 ? 23.616 9.932 -16.835 1.00 92.12 256 ALA A O 1
ATOM 1946 N N . ALA A 1 257 ? 23.073 9.775 -14.661 1.00 91.19 257 ALA A N 1
ATOM 1947 C CA . ALA A 1 257 ? 24.005 8.688 -14.368 1.00 91.19 257 ALA A CA 1
ATOM 1948 C C . ALA A 1 257 ? 23.670 7.407 -15.154 1.00 91.19 257 ALA A C 1
ATOM 1950 O O . ALA A 1 257 ? 24.540 6.844 -15.823 1.00 91.19 257 ALA A O 1
ATOM 1951 N N . VAL A 1 258 ? 22.403 6.976 -15.140 1.00 89.25 258 VAL A N 1
ATOM 1952 C CA . VAL A 1 258 ? 21.957 5.767 -15.857 1.00 89.25 258 VAL A CA 1
ATOM 1953 C C . VAL A 1 258 ? 22.115 5.933 -17.371 1.00 89.25 258 VAL A C 1
ATOM 1955 O O . VAL A 1 258 ? 22.615 5.037 -18.053 1.00 89.25 258 VAL A O 1
ATOM 1958 N N . THR A 1 259 ? 21.732 7.089 -17.915 1.00 88.44 259 THR A N 1
ATOM 1959 C CA . THR A 1 259 ? 21.842 7.354 -19.357 1.00 88.44 259 THR A CA 1
ATOM 1960 C C . THR A 1 259 ? 23.289 7.462 -19.833 1.00 88.44 259 THR A C 1
ATOM 1962 O O . THR A 1 259 ? 23.575 7.024 -20.950 1.00 88.44 259 THR A O 1
ATOM 1965 N N . SER A 1 260 ? 24.196 7.971 -18.993 1.00 84.94 260 SER A N 1
ATOM 1966 C CA . SER A 1 260 ? 25.638 8.010 -19.270 1.00 84.94 260 SER A CA 1
ATOM 1967 C C . SER A 1 260 ? 26.271 6.618 -19.217 1.00 84.94 260 SER A C 1
ATOM 1969 O O . SER A 1 260 ? 27.090 6.284 -20.069 1.00 84.94 260 SER A O 1
ATOM 1971 N N . ALA A 1 261 ? 25.864 5.769 -18.269 1.00 82.31 261 ALA A N 1
ATOM 1972 C CA . ALA A 1 261 ? 26.333 4.383 -18.200 1.00 82.31 261 ALA A CA 1
ATOM 1973 C C . ALA A 1 261 ? 25.871 3.552 -19.415 1.00 82.31 261 ALA A C 1
ATOM 1975 O O . ALA A 1 261 ? 26.606 2.701 -19.913 1.00 82.31 261 ALA A O 1
ATOM 1976 N N . ALA A 1 262 ? 24.677 3.839 -19.943 1.00 76.44 262 ALA A N 1
ATOM 1977 C CA . ALA A 1 262 ? 24.108 3.201 -21.130 1.00 76.44 262 ALA A CA 1
ATOM 1978 C C . ALA A 1 262 ? 24.439 3.950 -22.443 1.00 76.44 262 ALA A C 1
ATOM 1980 O O . ALA A 1 262 ? 23.600 4.025 -23.349 1.00 76.44 262 ALA A O 1
ATOM 1981 N N . ALA A 1 263 ? 25.644 4.524 -22.560 1.00 66.69 263 ALA A N 1
ATOM 1982 C CA . ALA A 1 263 ? 26.033 5.406 -23.670 1.00 66.69 263 ALA A CA 1
ATOM 1983 C C . ALA A 1 263 ? 25.966 4.764 -25.070 1.00 66.69 263 ALA A C 1
ATOM 1985 O O . ALA A 1 263 ? 25.899 5.486 -26.056 1.00 66.69 263 ALA A O 1
ATOM 1986 N N . MET A 1 264 ? 25.960 3.429 -25.176 1.00 67.06 264 MET A N 1
ATOM 1987 C CA . MET A 1 264 ? 26.054 2.718 -26.462 1.00 67.06 264 MET A CA 1
ATOM 1988 C C . MET A 1 264 ? 24.878 1.770 -26.758 1.00 67.06 264 MET A C 1
ATOM 1990 O O . MET A 1 264 ? 24.910 1.070 -27.769 1.00 67.06 264 MET A O 1
ATOM 1994 N N . GLY A 1 265 ? 23.846 1.711 -25.906 1.00 72.38 265 GLY A N 1
ATOM 1995 C CA . GLY A 1 265 ? 22.769 0.717 -26.018 1.00 72.38 265 GLY A CA 1
ATOM 1996 C C . GLY A 1 265 ? 21.359 1.264 -25.767 1.00 72.38 265 GLY A C 1
ATOM 1997 O O . GLY A 1 265 ? 21.213 2.373 -25.242 1.00 72.38 265 GLY A O 1
ATOM 1998 N N . PRO A 1 266 ? 20.313 0.502 -26.152 1.00 76.62 266 PRO A N 1
ATOM 1999 C CA . PRO A 1 266 ? 18.933 0.816 -25.798 1.00 76.62 266 PRO A CA 1
ATOM 2000 C C . PRO A 1 266 ? 18.753 0.758 -24.278 1.00 76.62 266 PRO A C 1
ATOM 2002 O O . PRO A 1 266 ? 19.383 -0.057 -23.602 1.00 76.62 266 PRO A O 1
ATOM 2005 N N . LEU A 1 267 ? 17.888 1.623 -23.756 1.00 83.50 267 LEU A N 1
ATOM 2006 C CA . LEU A 1 267 ? 17.600 1.726 -22.332 1.00 83.50 267 LEU A CA 1
ATOM 2007 C C . LEU A 1 267 ? 16.084 1.808 -22.140 1.00 83.50 267 LEU A C 1
ATOM 2009 O O . LEU A 1 267 ? 15.448 2.732 -22.650 1.00 83.50 267 LEU A O 1
ATOM 2013 N N . ASP A 1 268 ? 15.549 0.830 -21.411 1.00 87.44 268 ASP A N 1
ATOM 2014 C CA . ASP A 1 268 ? 14.137 0.721 -21.061 1.00 87.44 268 ASP A CA 1
ATOM 2015 C C . ASP A 1 268 ? 13.943 1.211 -19.613 1.00 87.44 268 ASP A C 1
ATOM 2017 O O . ASP A 1 268 ? 14.509 0.644 -18.670 1.00 87.44 268 ASP A O 1
ATOM 2021 N N . LEU A 1 269 ? 13.172 2.287 -19.442 1.00 92.75 269 LEU A N 1
ATOM 2022 C CA . LEU A 1 269 ? 12.964 2.981 -18.169 1.00 92.75 269 LEU A CA 1
ATOM 2023 C C . LEU A 1 269 ? 11.515 2.874 -17.696 1.00 92.75 269 LEU A C 1
ATOM 2025 O O . LEU A 1 269 ? 10.587 3.270 -18.400 1.00 92.75 269 LEU A O 1
ATOM 2029 N N . VAL A 1 270 ? 11.306 2.387 -16.479 1.00 95.81 270 VAL A N 1
ATOM 2030 C CA . VAL A 1 270 ? 9.994 2.440 -15.822 1.00 95.81 270 VAL A CA 1
ATOM 2031 C C . VAL A 1 270 ? 10.034 3.506 -14.739 1.00 95.81 270 VAL A C 1
ATOM 2033 O O . VAL A 1 270 ? 10.992 3.579 -13.973 1.00 95.81 270 VAL A O 1
ATOM 2036 N N . ILE A 1 271 ? 8.999 4.335 -14.662 1.00 97.44 271 ILE A N 1
ATOM 2037 C CA . ILE A 1 271 ? 8.829 5.321 -13.597 1.00 97.44 271 ILE A CA 1
ATOM 2038 C C . ILE A 1 271 ? 7.610 4.926 -12.774 1.00 97.44 271 ILE A C 1
ATOM 2040 O O . ILE A 1 271 ? 6.503 4.866 -13.302 1.00 97.44 271 ILE A O 1
ATOM 2044 N N . LEU A 1 272 ? 7.801 4.675 -11.483 1.00 97.69 272 LEU A N 1
ATOM 2045 C CA . LEU A 1 272 ? 6.735 4.381 -10.532 1.00 97.69 272 LEU A CA 1
ATOM 2046 C C . LEU A 1 272 ? 6.559 5.560 -9.569 1.00 97.69 272 LEU A C 1
ATOM 2048 O O . LEU A 1 272 ? 7.375 5.734 -8.660 1.00 97.69 272 LEU A O 1
ATOM 2052 N N . PRO A 1 273 ? 5.514 6.382 -9.752 1.00 96.00 273 PRO A N 1
ATOM 2053 C CA . PRO A 1 273 ? 5.281 7.532 -8.896 1.00 96.00 273 PRO A CA 1
ATOM 2054 C C . PRO A 1 273 ? 4.664 7.117 -7.555 1.00 96.00 273 PRO A C 1
ATOM 2056 O O . PRO A 1 273 ? 3.519 6.668 -7.476 1.00 96.00 273 PRO A O 1
ATOM 2059 N N . LEU A 1 274 ? 5.398 7.353 -6.470 1.00 94.69 274 LEU A N 1
ATOM 2060 C CA . LEU A 1 274 ? 4.896 7.318 -5.102 1.00 94.69 274 LEU A CA 1
ATOM 2061 C C . LEU A 1 274 ? 4.269 8.680 -4.760 1.00 94.69 274 LEU A C 1
ATOM 2063 O O . LEU A 1 274 ? 4.822 9.473 -4.002 1.00 94.69 274 LEU A O 1
ATOM 2067 N N . PHE A 1 275 ? 3.128 8.972 -5.383 1.00 92.38 275 PHE A N 1
ATOM 2068 C CA . PHE A 1 275 ? 2.373 10.220 -5.228 1.00 92.38 275 PHE A CA 1
ATOM 2069 C C . PHE A 1 275 ? 0.893 9.908 -5.021 1.00 92.38 275 PHE A C 1
ATOM 2071 O O . PHE A 1 275 ? 0.382 8.945 -5.592 1.00 92.38 275 PHE A O 1
ATOM 2078 N N . ILE A 1 276 ? 0.198 10.726 -4.223 1.00 91.38 276 ILE A N 1
ATOM 2079 C CA . ILE A 1 276 ? -1.242 10.550 -3.990 1.00 91.38 276 ILE A CA 1
ATOM 2080 C C . ILE A 1 276 ? -2.022 10.750 -5.291 1.00 91.38 276 ILE A C 1
ATOM 2082 O O . ILE A 1 276 ? -2.795 9.876 -5.638 1.00 91.38 276 ILE A O 1
ATOM 2086 N N . GLY A 1 277 ? -1.759 11.810 -6.054 1.00 89.31 277 GLY A N 1
ATOM 2087 C CA . GLY A 1 277 ? -2.387 12.048 -7.358 1.00 89.31 277 GLY A CA 1
ATOM 2088 C C . GLY A 1 277 ? -1.447 12.761 -8.329 1.00 89.31 277 GLY A C 1
ATOM 2089 O O . GLY A 1 277 ? -0.309 13.093 -7.973 1.00 89.31 277 GLY A O 1
ATOM 2090 N N . ASN A 1 278 ? -1.921 13.019 -9.551 1.00 86.00 278 ASN A N 1
ATOM 2091 C CA . ASN A 1 278 ? -1.120 13.668 -10.588 1.00 86.00 278 ASN A CA 1
ATOM 2092 C C . ASN A 1 278 ? -0.832 15.130 -10.226 1.00 86.00 278 ASN A C 1
ATOM 2094 O O . ASN A 1 278 ? -1.689 16.008 -10.290 1.00 86.00 278 ASN A O 1
ATOM 2098 N N . SER A 1 279 ? 0.414 15.388 -9.840 1.00 85.62 279 SER A N 1
ATOM 2099 C CA . SER A 1 279 ? 0.930 16.728 -9.562 1.00 85.62 279 SER A CA 1
ATOM 2100 C C . SER A 1 279 ? 1.788 17.238 -10.725 1.00 85.62 279 SER A C 1
ATOM 2102 O O . SER A 1 279 ? 2.075 16.496 -11.669 1.00 85.62 279 SER A O 1
ATOM 2104 N N . GLY A 1 280 ? 2.261 18.487 -10.644 1.00 78.12 280 GLY A N 1
ATOM 2105 C CA . GLY A 1 280 ? 3.233 19.032 -11.606 1.00 78.12 280 GLY A CA 1
ATOM 2106 C C . GLY A 1 280 ? 4.532 18.216 -11.680 1.00 78.12 280 GLY A C 1
ATOM 2107 O O . GLY A 1 280 ? 5.157 18.136 -12.732 1.00 78.12 280 GLY A O 1
ATOM 2108 N N . ALA A 1 281 ? 4.900 17.511 -10.600 1.00 84.38 281 ALA A N 1
ATOM 2109 C CA . ALA A 1 281 ? 6.044 16.600 -10.618 1.00 84.38 281 ALA A CA 1
ATOM 2110 C C . ALA A 1 281 ? 5.878 15.490 -11.676 1.00 84.38 281 ALA A C 1
ATOM 2112 O O . ALA A 1 281 ? 6.816 15.163 -12.399 1.00 84.38 281 ALA A O 1
ATOM 2113 N N . ILE A 1 282 ? 4.664 14.946 -11.782 1.00 89.75 282 ILE A N 1
ATOM 2114 C CA . ILE A 1 282 ? 4.323 13.820 -12.659 1.00 89.75 282 ILE A CA 1
ATOM 2115 C C . ILE A 1 282 ? 4.012 14.291 -14.076 1.00 89.75 282 ILE A C 1
ATOM 2117 O O . ILE A 1 282 ? 4.445 13.678 -15.047 1.00 89.75 282 ILE A O 1
ATOM 2121 N N . THR A 1 283 ? 3.263 15.384 -14.187 1.00 87.25 283 THR A N 1
ATOM 2122 C CA . THR A 1 283 ? 2.718 15.865 -15.463 1.00 87.25 283 THR A CA 1
ATOM 2123 C C . THR A 1 283 ? 3.681 16.760 -16.240 1.00 87.25 283 THR A C 1
ATOM 2125 O O . THR A 1 283 ? 3.568 16.834 -17.459 1.00 87.25 283 THR A O 1
ATOM 2128 N N . GLU A 1 284 ? 4.652 17.393 -15.571 1.00 87.12 284 GLU A N 1
ATOM 2129 C CA . GLU A 1 284 ? 5.562 18.358 -16.201 1.00 87.12 284 GLU A CA 1
ATOM 2130 C C . GLU A 1 284 ? 7.036 18.032 -15.930 1.00 87.12 284 GLU A C 1
ATOM 2132 O O . GLU A 1 284 ? 7.802 17.821 -16.872 1.00 87.12 284 GLU A O 1
ATOM 2137 N N . PHE A 1 285 ? 7.451 17.955 -14.659 1.00 90.19 285 PHE A N 1
ATOM 2138 C CA . PHE A 1 285 ? 8.870 17.843 -14.289 1.00 90.19 285 PHE A CA 1
ATOM 2139 C C . PHE A 1 285 ? 9.526 16.551 -14.794 1.00 90.19 285 PHE A C 1
ATOM 2141 O O . PHE A 1 285 ? 10.563 16.620 -15.460 1.00 90.19 285 PHE A O 1
ATOM 2148 N N . ILE A 1 286 ? 8.938 15.382 -14.507 1.00 91.94 286 ILE A N 1
ATOM 2149 C CA . ILE A 1 286 ? 9.496 14.088 -14.932 1.00 91.94 286 ILE A CA 1
ATOM 2150 C C . ILE A 1 286 ? 9.560 13.997 -16.470 1.00 91.94 286 ILE A C 1
ATOM 2152 O O . ILE A 1 286 ? 10.656 13.742 -16.977 1.00 91.94 286 ILE A O 1
ATOM 2156 N N . PRO A 1 287 ? 8.470 14.253 -17.230 1.00 93.38 287 PRO A N 1
ATOM 2157 C CA . PRO A 1 287 ? 8.522 14.248 -18.693 1.00 93.38 287 PRO A CA 1
ATOM 2158 C C . PRO A 1 287 ? 9.574 15.209 -19.258 1.00 93.38 287 PRO A C 1
ATOM 2160 O O . PRO A 1 287 ? 10.408 14.798 -20.061 1.00 93.38 287 PRO A O 1
ATOM 2163 N N . THR A 1 288 ? 9.621 16.452 -18.765 1.00 93.69 288 THR A N 1
ATOM 2164 C CA . THR A 1 288 ? 10.589 17.464 -19.231 1.00 93.69 288 THR A CA 1
ATOM 2165 C C . THR A 1 288 ? 12.035 17.031 -18.981 1.00 93.69 288 THR A C 1
ATOM 2167 O O . THR A 1 288 ? 12.912 17.238 -19.825 1.00 93.69 288 THR A O 1
ATOM 2170 N N . THR A 1 289 ? 12.291 16.403 -17.832 1.00 94.50 289 THR A N 1
ATOM 2171 C CA . THR A 1 289 ? 13.614 15.877 -17.467 1.00 94.50 289 THR A CA 1
ATOM 2172 C C . THR A 1 289 ? 14.030 14.723 -18.385 1.00 94.50 289 THR A C 1
ATOM 2174 O O . THR A 1 289 ? 15.169 14.685 -18.858 1.00 94.50 289 THR A O 1
ATOM 2177 N N . ILE A 1 290 ? 13.102 13.816 -18.707 1.00 94.25 290 ILE A N 1
ATOM 2178 C CA . ILE A 1 290 ? 13.353 12.717 -19.650 1.00 94.25 290 ILE A CA 1
ATOM 2179 C C . ILE A 1 290 ? 13.595 13.252 -21.065 1.00 94.25 290 ILE A C 1
ATOM 2181 O O . ILE A 1 290 ? 14.556 12.835 -21.716 1.00 94.25 290 ILE A O 1
ATOM 2185 N N . ASP A 1 291 ? 12.804 14.221 -21.523 1.00 93.31 291 ASP A N 1
ATOM 2186 C CA . ASP A 1 291 ? 12.962 14.843 -22.842 1.00 93.31 291 ASP A CA 1
ATOM 2187 C C . ASP A 1 291 ? 14.302 15.580 -22.980 1.00 93.31 291 ASP A C 1
ATOM 2189 O O . ASP A 1 291 ? 14.911 15.605 -24.055 1.00 93.31 291 ASP A O 1
ATOM 2193 N N . ALA A 1 292 ? 14.801 16.181 -21.896 1.00 92.06 292 ALA A N 1
ATOM 2194 C CA . ALA A 1 292 ? 16.143 16.753 -21.863 1.00 92.06 292 ALA A CA 1
ATOM 2195 C C . ALA A 1 292 ? 17.226 15.671 -22.033 1.00 92.06 292 ALA A C 1
ATOM 2197 O O . ALA A 1 292 ? 18.105 15.818 -22.886 1.00 92.06 292 ALA A O 1
ATOM 2198 N N . ALA A 1 293 ? 17.131 14.556 -21.302 1.00 91.06 293 ALA A N 1
ATOM 2199 C CA . ALA A 1 293 ? 18.065 13.434 -21.441 1.00 91.06 293 ALA A CA 1
ATOM 2200 C C . ALA A 1 293 ? 18.014 12.801 -22.848 1.00 91.06 293 ALA A C 1
ATOM 2202 O O . ALA A 1 293 ? 19.052 12.493 -23.444 1.00 91.06 293 ALA A O 1
ATOM 2203 N N . GLN A 1 294 ? 16.815 12.671 -23.418 1.00 90.69 294 GLN A N 1
ATOM 2204 C CA . GLN A 1 294 ? 16.578 12.162 -24.768 1.00 90.69 294 GLN A CA 1
ATOM 2205 C C . GLN A 1 294 ? 17.221 13.049 -25.847 1.00 90.69 294 GLN A C 1
ATOM 2207 O O . GLN A 1 294 ? 17.841 12.532 -26.785 1.00 90.69 294 GLN A O 1
ATOM 2212 N N . ARG A 1 295 ? 17.124 14.381 -25.714 1.00 90.75 295 ARG A N 1
ATOM 2213 C CA . ARG A 1 295 ? 17.792 15.337 -26.617 1.00 90.75 295 ARG A CA 1
ATOM 2214 C C . ARG A 1 295 ? 19.311 15.189 -26.574 1.00 90.75 295 ARG A C 1
ATOM 2216 O O . ARG A 1 295 ? 19.938 15.122 -27.630 1.00 90.75 295 ARG A O 1
ATOM 2223 N N . THR A 1 296 ? 19.891 15.060 -25.381 1.00 88.00 296 THR A N 1
ATOM 2224 C CA . THR A 1 296 ? 21.338 14.852 -25.212 1.00 88.00 296 THR A CA 1
ATOM 2225 C C . THR A 1 296 ? 21.811 13.562 -25.882 1.00 88.00 296 THR A C 1
ATOM 2227 O O . THR A 1 296 ? 22.818 13.575 -26.588 1.00 88.00 296 THR A O 1
ATOM 2230 N N . ARG A 1 297 ? 21.072 12.456 -25.732 1.00 87.75 297 ARG A N 1
ATOM 2231 C CA . ARG A 1 297 ? 21.395 11.177 -26.393 1.00 87.75 297 ARG A CA 1
ATOM 2232 C C . ARG A 1 297 ? 21.294 11.260 -27.913 1.00 87.75 297 ARG A C 1
ATOM 2234 O O . ARG A 1 297 ? 22.191 10.792 -28.612 1.00 87.75 297 ARG A O 1
ATOM 2241 N N . SER A 1 298 ? 20.245 11.914 -28.412 1.00 86.81 298 SER A N 1
ATOM 2242 C CA . SER A 1 298 ? 20.036 12.117 -29.851 1.00 86.81 298 SER A CA 1
ATOM 2243 C C . SER A 1 298 ? 21.182 12.921 -30.477 1.00 86.81 298 SER A C 1
ATOM 2245 O O . SER A 1 298 ? 21.661 12.562 -31.548 1.00 86.81 298 SER A O 1
ATOM 2247 N N . ALA A 1 299 ? 21.690 13.947 -29.781 1.00 87.44 299 ALA A N 1
ATOM 2248 C CA . ALA A 1 299 ? 22.844 14.733 -30.230 1.00 87.44 299 ALA A CA 1
ATOM 2249 C C . ALA A 1 299 ? 24.143 13.909 -30.362 1.00 87.44 299 ALA A C 1
ATOM 2251 O O . ALA A 1 299 ? 25.025 14.279 -31.132 1.00 87.44 299 ALA A O 1
ATOM 2252 N N . HIS A 1 300 ? 24.248 12.782 -29.651 1.00 85.75 300 HIS A N 1
ATOM 2253 C CA . HIS A 1 300 ? 25.389 11.862 -29.701 1.00 85.75 300 HIS A CA 1
ATOM 2254 C C . HIS A 1 300 ? 25.125 10.619 -30.574 1.00 85.75 300 HIS A C 1
ATOM 2256 O O . HIS A 1 300 ? 25.891 9.661 -30.515 1.00 85.75 300 HIS A O 1
ATOM 2262 N N . ASN A 1 301 ? 24.058 10.614 -31.388 1.00 84.56 301 ASN A N 1
ATOM 2263 C CA . ASN A 1 301 ? 23.631 9.474 -32.218 1.00 84.56 301 ASN A CA 1
ATOM 2264 C C . ASN A 1 301 ? 23.372 8.177 -31.426 1.00 84.56 301 ASN A C 1
ATOM 2266 O O . ASN A 1 301 ? 23.543 7.072 -31.945 1.00 84.56 301 ASN A O 1
ATOM 2270 N N . VAL A 1 302 ? 22.952 8.298 -30.166 1.00 83.44 302 VAL A N 1
ATOM 2271 C CA . VAL A 1 302 ? 22.641 7.156 -29.298 1.00 83.44 302 VAL A CA 1
ATOM 2272 C C . VAL A 1 302 ? 21.143 6.820 -29.397 1.00 83.44 302 VAL A C 1
ATOM 2274 O O . VAL A 1 302 ? 20.329 7.747 -29.444 1.00 83.44 302 VAL A O 1
ATOM 2277 N N . PRO A 1 303 ? 20.736 5.530 -29.396 1.00 81.81 303 PRO A N 1
ATOM 2278 C CA . PRO A 1 303 ? 19.328 5.143 -29.449 1.00 81.81 303 PRO A CA 1
ATOM 2279 C C . PRO A 1 303 ? 18.454 5.821 -28.388 1.00 81.81 303 PRO A C 1
ATOM 2281 O O . PRO A 1 303 ? 18.875 6.033 -27.241 1.00 81.81 303 PRO A O 1
ATOM 2284 N N . ALA A 1 304 ? 17.214 6.107 -28.791 1.00 83.25 304 ALA A N 1
ATOM 2285 C CA . ALA A 1 304 ? 16.205 6.721 -27.946 1.00 83.25 304 ALA A CA 1
ATOM 2286 C C . ALA A 1 304 ? 15.912 5.895 -26.688 1.00 83.25 304 ALA A C 1
ATOM 2288 O O . ALA A 1 304 ? 15.942 4.664 -26.707 1.00 83.25 304 ALA A O 1
ATOM 2289 N N . LEU A 1 305 ? 15.611 6.606 -25.606 1.00 87.62 305 LEU A N 1
ATOM 2290 C CA . LEU A 1 305 ? 15.064 6.050 -24.382 1.00 87.62 305 LEU A CA 1
ATOM 2291 C C . LEU A 1 305 ? 13.657 5.544 -24.672 1.00 87.62 305 LEU A C 1
ATOM 2293 O O . LEU A 1 305 ? 12.803 6.296 -25.147 1.00 87.62 305 LEU A O 1
ATOM 2297 N N . ARG A 1 306 ? 13.402 4.283 -24.346 1.00 88.81 306 ARG A N 1
ATOM 2298 C CA . ARG A 1 306 ? 12.036 3.800 -24.204 1.00 88.81 306 ARG A CA 1
ATOM 2299 C C . ARG A 1 306 ? 11.669 3.988 -22.744 1.00 88.81 306 ARG A C 1
ATOM 2301 O O . ARG A 1 306 ? 12.384 3.503 -21.872 1.00 88.81 306 ARG A O 1
ATOM 2308 N N . TYR A 1 307 ? 10.578 4.687 -22.459 1.00 92.56 307 TYR A N 1
ATOM 2309 C CA . TYR A 1 307 ? 10.105 4.794 -21.087 1.00 92.56 307 TYR A CA 1
ATOM 2310 C C . TYR A 1 307 ? 8.599 4.616 -20.972 1.00 92.56 307 TYR A C 1
ATOM 2312 O O . TYR A 1 307 ? 7.857 4.818 -21.933 1.00 92.56 307 TYR A O 1
ATOM 2320 N N . SER A 1 308 ? 8.167 4.216 -19.781 1.00 94.88 308 SER A N 1
ATOM 2321 C CA . SER A 1 308 ? 6.764 4.118 -19.398 1.00 94.88 308 SER A CA 1
ATOM 2322 C C . SER A 1 308 ? 6.589 4.597 -17.965 1.00 94.88 308 SER A C 1
ATOM 2324 O O . SER A 1 308 ? 7.470 4.415 -17.122 1.00 94.88 308 SER A O 1
ATOM 2326 N N . MET A 1 309 ? 5.450 5.224 -17.695 1.00 94.38 309 MET A N 1
ATOM 2327 C CA . MET A 1 309 ? 5.113 5.765 -16.387 1.00 94.38 309 MET A CA 1
ATOM 2328 C C . MET A 1 309 ? 3.919 5.005 -15.815 1.00 94.38 309 MET A C 1
ATOM 2330 O O . MET A 1 309 ? 2.851 4.942 -16.423 1.00 94.38 309 MET A O 1
ATOM 2334 N N . GLY A 1 310 ? 4.113 4.418 -14.638 1.00 94.62 310 GLY A N 1
ATOM 2335 C CA . GLY A 1 310 ? 3.042 3.848 -13.838 1.00 94.62 310 GLY A CA 1
ATOM 2336 C C . GLY A 1 310 ? 2.108 4.937 -13.315 1.00 94.62 310 GLY A C 1
ATOM 2337 O O . GLY A 1 310 ? 2.454 6.114 -13.242 1.00 94.62 310 GLY A O 1
ATOM 2338 N N . ARG A 1 311 ? 0.899 4.536 -12.931 1.00 94.50 311 ARG A N 1
ATOM 2339 C CA . ARG A 1 311 ? -0.091 5.445 -12.341 1.00 94.50 311 ARG A CA 1
ATOM 2340 C C . ARG A 1 311 ? 0.296 5.810 -10.906 1.00 94.50 311 ARG A C 1
ATOM 2342 O O . ARG A 1 311 ? 0.944 5.013 -10.226 1.00 94.50 311 ARG A O 1
ATOM 2349 N N . CYS A 1 312 ? -0.164 6.971 -10.440 1.00 95.12 312 CYS A N 1
ATOM 2350 C CA . CYS A 1 312 ? -0.078 7.371 -9.035 1.00 95.12 312 CYS A CA 1
ATOM 2351 C C . CYS A 1 312 ? -0.797 6.369 -8.107 1.00 95.12 312 CYS A C 1
ATOM 2353 O O . CYS A 1 312 ? -1.517 5.462 -8.549 1.00 95.12 312 CYS A O 1
ATOM 2355 N N . LEU A 1 313 ? -0.599 6.533 -6.796 1.00 95.50 313 LEU A N 1
ATOM 2356 C CA . LEU A 1 313 ? -1.225 5.681 -5.784 1.00 95.50 313 LEU A CA 1
ATOM 2357 C C . LEU A 1 313 ? -2.749 5.808 -5.797 1.00 95.50 313 LEU A C 1
ATOM 2359 O O . LEU A 1 313 ? -3.441 4.808 -5.606 1.00 95.50 313 LEU A O 1
ATOM 2363 N N . VAL A 1 314 ? -3.259 7.009 -6.064 1.00 95.88 314 VAL A N 1
ATOM 2364 C CA . VAL A 1 314 ? -4.671 7.254 -6.345 1.00 95.88 314 VAL A CA 1
ATOM 2365 C C . VAL A 1 314 ? -4.796 7.748 -7.779 1.00 95.88 314 VAL A C 1
ATOM 2367 O O . VAL A 1 314 ? -4.066 8.622 -8.240 1.00 95.88 314 VAL A O 1
ATOM 2370 N N . ASP A 1 315 ? -5.732 7.143 -8.494 1.00 92.06 315 ASP A N 1
ATOM 2371 C CA . ASP A 1 315 ? -6.093 7.503 -9.854 1.00 92.06 315 ASP A CA 1
ATOM 2372 C C . ASP A 1 315 ? -7.608 7.669 -9.884 1.00 92.06 315 ASP A C 1
ATOM 2374 O O . ASP A 1 315 ? -8.360 6.692 -9.799 1.00 92.06 315 ASP A O 1
ATOM 2378 N N . ILE A 1 316 ? -8.053 8.921 -9.988 1.00 91.69 316 ILE A N 1
ATOM 2379 C CA . ILE A 1 316 ? -9.474 9.272 -9.951 1.00 91.69 316 ILE A CA 1
ATOM 2380 C C . ILE A 1 316 ? -10.265 8.672 -11.122 1.00 91.69 316 ILE A C 1
ATOM 2382 O O . ILE A 1 316 ? -11.478 8.500 -11.014 1.00 91.69 316 ILE A O 1
ATOM 2386 N N . SER A 1 317 ? -9.596 8.283 -12.214 1.00 88.56 317 SER A N 1
ATOM 2387 C CA . SER A 1 317 ? -10.225 7.585 -13.343 1.00 88.56 317 SER A CA 1
ATOM 2388 C C . SER A 1 317 ? -10.458 6.091 -13.074 1.00 88.56 317 SER A C 1
ATOM 2390 O O . SER A 1 317 ? -11.177 5.417 -13.819 1.00 88.56 317 SER A O 1
ATOM 2392 N N . LYS A 1 318 ? -9.871 5.551 -11.997 1.00 89.56 318 LYS A N 1
ATOM 2393 C CA . LYS A 1 318 ? -9.960 4.141 -11.589 1.00 89.56 318 LYS A CA 1
ATOM 2394 C C . LYS A 1 318 ? -10.414 4.018 -10.127 1.00 89.56 318 LYS A C 1
ATOM 2396 O O . LYS A 1 318 ? -9.725 3.392 -9.320 1.00 89.56 318 LYS A O 1
ATOM 2401 N N . PRO A 1 319 ? -11.618 4.519 -9.785 1.00 87.38 319 PRO A N 1
ATOM 2402 C CA . PRO A 1 319 ? -12.105 4.601 -8.404 1.00 87.38 319 PRO A CA 1
ATOM 2403 C C . PRO A 1 319 ? -12.345 3.240 -7.732 1.00 87.38 319 PRO A C 1
ATOM 2405 O O . PRO A 1 319 ? -12.588 3.182 -6.527 1.00 87.38 319 PRO A O 1
ATOM 2408 N N . SER A 1 320 ? -12.290 2.136 -8.485 1.00 86.38 320 SER A N 1
ATOM 2409 C CA . SER A 1 320 ? -12.342 0.776 -7.943 1.00 86.38 320 SER A CA 1
ATOM 2410 C C . SER A 1 320 ? -11.070 0.379 -7.188 1.00 86.38 320 SER A C 1
ATOM 2412 O O . SER A 1 320 ? -11.125 -0.530 -6.363 1.00 86.38 320 SER A O 1
ATOM 2414 N N . ASP A 1 321 ? -9.930 1.024 -7.464 1.00 89.62 321 ASP A N 1
ATOM 2415 C CA . ASP A 1 321 ? -8.707 0.808 -6.693 1.00 89.62 321 ASP A CA 1
ATOM 2416 C C . ASP A 1 321 ? -8.765 1.616 -5.392 1.00 89.62 321 ASP A C 1
ATOM 2418 O O . ASP A 1 321 ? -8.599 2.834 -5.383 1.00 89.62 321 ASP A O 1
ATOM 2422 N N . ASN A 1 322 ? -9.047 0.925 -4.288 1.00 95.50 322 ASN A N 1
ATOM 2423 C CA . ASN A 1 322 ? -9.234 1.515 -2.962 1.00 95.50 322 ASN A CA 1
ATOM 2424 C C . ASN A 1 322 ? -8.118 1.137 -1.978 1.00 95.50 322 ASN A C 1
ATOM 2426 O O . ASN A 1 322 ? -8.300 1.189 -0.760 1.00 95.50 322 ASN A O 1
ATOM 2430 N N . ARG A 1 323 ? -6.958 0.706 -2.482 1.00 95.50 323 ARG A N 1
ATOM 2431 C CA . ARG A 1 323 ? -5.895 0.129 -1.650 1.00 95.50 323 ARG A CA 1
ATOM 2432 C C . ARG A 1 323 ? -5.280 1.119 -0.660 1.00 95.50 323 ARG A C 1
ATOM 2434 O O . ARG A 1 323 ? -5.029 0.723 0.475 1.00 95.50 323 ARG A O 1
ATOM 2441 N N . VAL A 1 324 ? -5.137 2.395 -1.022 1.00 97.19 324 VAL A N 1
ATOM 2442 C CA . VAL A 1 324 ? -4.727 3.450 -0.072 1.00 97.19 324 VAL A CA 1
ATOM 2443 C C . VAL A 1 324 ? -5.772 3.619 1.035 1.00 97.19 324 VAL A C 1
ATOM 2445 O O . VAL A 1 324 ? -5.426 3.597 2.215 1.00 97.19 324 VAL A O 1
ATOM 2448 N N . ALA A 1 325 ? -7.061 3.676 0.682 1.00 97.81 325 ALA A N 1
ATOM 2449 C CA . ALA A 1 325 ? -8.142 3.739 1.664 1.00 97.81 325 ALA A CA 1
ATOM 2450 C C . ALA A 1 325 ? -8.179 2.492 2.569 1.00 97.81 325 ALA A C 1
ATOM 2452 O O . ALA A 1 325 ? -8.463 2.611 3.756 1.00 97.81 325 ALA A O 1
ATOM 2453 N N . ARG A 1 326 ? -7.809 1.302 2.070 1.00 96.50 326 ARG A N 1
ATOM 2454 C CA . ARG A 1 326 ? -7.654 0.092 2.902 1.00 96.50 326 ARG A CA 1
ATOM 2455 C C . ARG A 1 326 ? -6.521 0.204 3.923 1.00 96.50 326 ARG A C 1
ATOM 2457 O O . ARG A 1 326 ? -6.682 -0.299 5.032 1.00 96.50 326 ARG A O 1
ATOM 2464 N N . ILE A 1 327 ? -5.401 0.845 3.577 1.00 92.88 327 ILE A N 1
ATOM 2465 C CA . ILE A 1 327 ? -4.315 1.111 4.539 1.00 92.88 327 ILE A CA 1
ATOM 2466 C C . ILE A 1 327 ? -4.837 2.012 5.661 1.00 92.88 327 ILE A C 1
ATOM 2468 O O . ILE A 1 327 ? -4.656 1.695 6.837 1.00 92.88 327 ILE A O 1
ATOM 2472 N N . LEU A 1 328 ? -5.529 3.100 5.306 1.00 97.38 328 LEU A N 1
ATOM 2473 C CA . LEU A 1 328 ? -6.138 3.993 6.292 1.00 97.38 328 LEU A CA 1
ATOM 2474 C C . LEU A 1 328 ? -7.187 3.266 7.136 1.00 97.38 328 LEU A C 1
ATOM 2476 O O . LEU A 1 328 ? -7.159 3.386 8.355 1.00 97.38 328 LEU A O 1
ATOM 2480 N N . ALA A 1 329 ? -8.043 2.444 6.525 1.00 95.19 329 ALA A N 1
ATOM 2481 C CA . ALA A 1 329 ? -9.047 1.667 7.241 1.00 95.19 329 ALA A CA 1
ATOM 2482 C C . ALA A 1 329 ? -8.409 0.762 8.303 1.00 95.19 329 ALA A C 1
ATOM 2484 O O . ALA A 1 329 ? -8.868 0.763 9.441 1.00 95.19 329 ALA A O 1
ATOM 2485 N N . LEU A 1 330 ? -7.330 0.041 7.976 1.00 90.88 330 LEU A N 1
ATOM 2486 C CA . LEU A 1 330 ? -6.606 -0.799 8.942 1.00 90.88 330 LEU A CA 1
ATOM 2487 C C . LEU A 1 330 ? -6.070 0.016 10.127 1.00 90.88 330 LEU A C 1
ATOM 2489 O O . LEU A 1 330 ? -6.198 -0.404 11.277 1.00 90.88 330 LEU A O 1
ATOM 2493 N N . LYS A 1 331 ? -5.504 1.197 9.857 1.00 93.31 331 LYS A N 1
ATOM 2494 C CA . LYS A 1 331 ? -4.974 2.092 10.895 1.00 93.31 331 LYS A CA 1
ATOM 2495 C C . LYS A 1 331 ? -6.081 2.689 11.7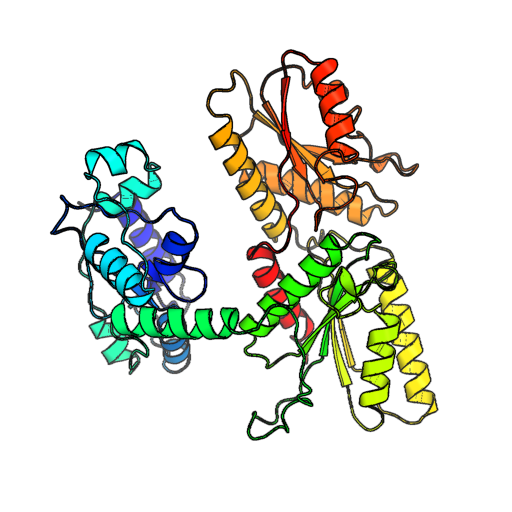67 1.00 93.31 331 LYS A C 1
ATOM 2497 O O . LYS A 1 331 ? -5.925 2.749 12.983 1.00 93.31 331 LYS A O 1
ATOM 2502 N N . VAL A 1 332 ? -7.203 3.078 11.164 1.00 94.81 332 VAL A N 1
ATOM 2503 C CA . VAL A 1 332 ? -8.391 3.568 11.876 1.00 94.81 332 VAL A CA 1
ATOM 2504 C C . VAL A 1 332 ? -8.948 2.477 12.789 1.00 94.81 332 VAL A C 1
ATOM 2506 O O . VAL A 1 332 ? -9.107 2.717 13.979 1.00 94.81 332 VAL A O 1
ATOM 2509 N N . HIS A 1 333 ? -9.149 1.253 12.286 1.00 90.75 333 HIS A N 1
ATOM 2510 C CA . HIS A 1 333 ? -9.644 0.132 13.097 1.00 90.75 333 HIS A CA 1
ATOM 2511 C C . HIS A 1 333 ? -8.741 -0.170 14.304 1.00 90.75 333 HIS A C 1
ATOM 2513 O O . HIS A 1 333 ? -9.240 -0.479 15.390 1.00 90.75 333 HIS A O 1
ATOM 2519 N N . ALA A 1 334 ? -7.418 -0.066 14.137 1.00 86.19 334 ALA A N 1
ATOM 2520 C CA . ALA A 1 334 ? -6.472 -0.246 15.235 1.00 86.19 334 ALA A CA 1
ATOM 2521 C C . ALA A 1 334 ? -6.671 0.805 16.344 1.00 86.19 334 ALA A C 1
ATOM 2523 O O . ALA A 1 334 ? -6.628 0.463 17.527 1.00 86.19 334 ALA A O 1
ATOM 2524 N N . LEU A 1 335 ? -6.944 2.062 15.978 1.00 90.75 335 LEU A N 1
ATOM 2525 C CA . LEU A 1 335 ? -7.254 3.121 16.941 1.00 90.75 335 LEU A CA 1
ATOM 2526 C C . LEU A 1 335 ? -8.643 2.958 17.561 1.00 90.75 335 LEU A C 1
ATOM 2528 O O . LEU A 1 335 ? -8.751 3.085 18.776 1.00 90.75 335 LEU A O 1
ATOM 2532 N N . CYS A 1 336 ? -9.670 2.582 16.793 1.00 88.62 336 CYS A N 1
ATOM 2533 C CA . CYS A 1 336 ? -10.989 2.274 17.360 1.00 88.62 336 CYS A CA 1
ATOM 2534 C C . CYS A 1 336 ? -10.891 1.184 18.439 1.00 88.62 336 CYS A C 1
ATOM 2536 O O . CYS A 1 336 ? -11.476 1.313 19.505 1.00 88.62 336 CYS A O 1
ATOM 2538 N N . THR A 1 337 ? -10.093 0.140 18.194 1.00 85.69 337 THR A N 1
ATOM 2539 C CA . THR A 1 337 ? -9.869 -0.942 19.171 1.00 85.69 337 THR A CA 1
ATOM 2540 C C . THR A 1 337 ? -9.176 -0.426 20.435 1.00 85.69 337 THR A C 1
ATOM 2542 O O . THR A 1 337 ? -9.539 -0.799 21.546 1.00 85.69 337 THR A O 1
ATOM 2545 N N . LYS A 1 338 ? -8.182 0.457 20.281 1.00 84.56 338 LYS A N 1
ATOM 2546 C CA . LYS A 1 338 ? -7.450 1.052 21.409 1.00 84.56 338 LYS A CA 1
ATOM 2547 C C . LYS A 1 338 ? -8.320 2.003 22.243 1.00 84.56 338 LYS A C 1
ATOM 2549 O O . LYS A 1 338 ? -8.075 2.142 23.436 1.00 84.56 338 LYS A O 1
ATOM 2554 N N . HIS A 1 339 ? -9.315 2.631 21.623 1.00 86.25 339 HIS A N 1
ATOM 2555 C CA . HIS A 1 339 ? -10.236 3.586 22.242 1.00 86.25 339 HIS A CA 1
ATOM 2556 C C . HIS A 1 339 ? -11.651 3.003 22.423 1.00 86.25 339 HIS A C 1
ATOM 2558 O O . HIS A 1 339 ? -12.620 3.749 22.471 1.00 86.25 339 HIS A O 1
ATOM 2564 N N . GLN A 1 340 ? -11.789 1.677 22.536 1.00 76.62 340 GLN A N 1
ATOM 2565 C CA . GLN A 1 340 ? -13.091 0.996 22.643 1.00 76.62 340 GLN A CA 1
ATOM 2566 C C . GLN A 1 340 ? -13.940 1.436 23.853 1.00 76.62 340 GLN A C 1
ATOM 2568 O O . GLN A 1 340 ? -15.158 1.295 23.825 1.00 76.62 340 GLN A O 1
ATOM 2573 N N . ASP A 1 341 ? -13.298 1.976 24.893 1.00 73.38 341 ASP A N 1
ATOM 2574 C CA . ASP A 1 341 ? -13.952 2.472 26.109 1.00 73.38 341 ASP A CA 1
ATOM 2575 C C . ASP A 1 341 ? -14.344 3.960 26.012 1.00 73.38 341 ASP A C 1
ATOM 2577 O O . ASP A 1 341 ? -14.932 4.512 26.946 1.00 73.38 341 ASP A O 1
ATOM 2581 N N . ALA A 1 342 ? -14.010 4.637 24.905 1.00 67.94 342 ALA A N 1
ATOM 2582 C CA . ALA A 1 342 ? -14.395 6.024 24.689 1.00 67.94 342 ALA A CA 1
ATOM 2583 C C . ALA A 1 342 ? -15.920 6.118 24.536 1.00 67.94 342 ALA A C 1
ATOM 2585 O O . ALA A 1 342 ? -16.526 5.472 23.683 1.00 67.94 342 ALA A O 1
ATOM 2586 N N . ALA A 1 343 ? -16.551 6.932 25.379 1.00 63.31 343 ALA A N 1
ATOM 2587 C CA . ALA A 1 343 ? -17.983 7.166 25.303 1.00 63.31 343 ALA A CA 1
ATOM 2588 C C . ALA A 1 343 ? -18.323 8.047 24.089 1.00 63.31 343 ALA A C 1
ATOM 2590 O O . ALA A 1 343 ? -17.733 9.112 23.904 1.00 63.31 343 ALA A O 1
ATOM 2591 N N . GLY A 1 344 ? -19.322 7.636 23.306 1.00 78.25 344 GLY A N 1
ATOM 2592 C CA . GLY A 1 344 ? -19.864 8.417 22.193 1.00 78.25 344 GLY A CA 1
ATOM 2593 C C . GLY A 1 344 ? -19.571 7.823 20.816 1.00 78.25 344 GLY A C 1
ATOM 2594 O O . GLY A 1 344 ? -19.169 6.671 20.685 1.00 78.25 344 GLY A O 1
ATOM 2595 N N . GLY A 1 345 ? -19.851 8.621 19.789 1.00 87.69 345 GLY A N 1
ATOM 2596 C CA . GLY A 1 345 ? -19.638 8.267 18.392 1.00 87.69 345 GLY A CA 1
ATOM 2597 C C . GLY A 1 345 ? -18.167 8.293 17.964 1.00 87.69 345 GLY A C 1
ATOM 2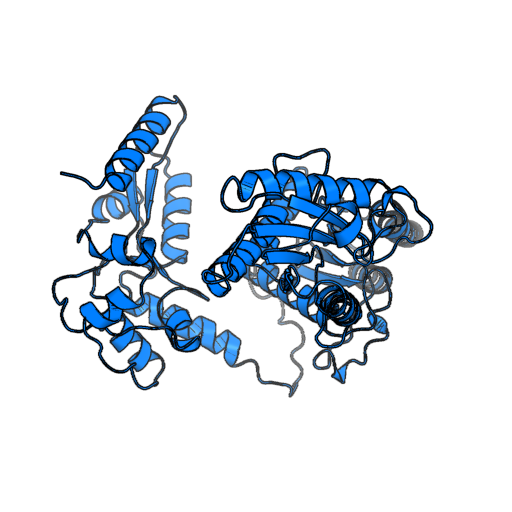598 O O . GLY A 1 345 ? -17.333 8.920 18.625 1.00 87.69 345 GLY A O 1
ATOM 2599 N N . VAL A 1 346 ? -17.849 7.640 16.845 1.00 94.69 346 VAL A N 1
ATOM 2600 C CA . VAL A 1 346 ? -16.514 7.655 16.227 1.00 94.69 346 VAL A CA 1
ATOM 2601 C C . VAL A 1 346 ? -16.605 8.331 14.869 1.00 94.69 346 VAL A C 1
ATOM 2603 O O . VAL A 1 346 ? -17.277 7.835 13.971 1.00 94.69 346 VAL A O 1
ATOM 2606 N N . ARG A 1 347 ? -15.881 9.431 14.671 1.00 96.81 347 ARG A N 1
ATOM 2607 C CA . ARG A 1 347 ? -15.769 10.116 13.375 1.00 96.81 347 ARG A CA 1
ATOM 2608 C C . ARG A 1 347 ? -14.331 10.051 12.878 1.00 96.81 347 ARG A C 1
ATOM 2610 O O . ARG A 1 347 ? -13.391 9.983 13.666 1.00 96.81 347 ARG A O 1
ATOM 2617 N N . VAL A 1 348 ? -14.147 10.072 11.565 1.00 98.25 348 VAL A N 1
ATOM 2618 C CA . VAL A 1 348 ? -12.821 10.068 10.936 1.00 98.25 348 VAL A CA 1
ATOM 2619 C C . VAL A 1 348 ? -12.650 11.328 10.110 1.00 98.25 348 VAL A C 1
ATOM 2621 O O . VAL A 1 348 ? -13.549 11.706 9.366 1.00 98.25 348 VAL A O 1
ATOM 2624 N N . LEU A 1 349 ? -11.480 11.948 10.211 1.00 98.31 349 LEU A N 1
ATOM 2625 C CA . LEU A 1 349 ? -11.074 13.065 9.372 1.00 98.31 349 LEU A CA 1
ATOM 2626 C C . LEU A 1 349 ? -9.829 12.655 8.582 1.00 98.31 349 LEU A C 1
ATOM 2628 O O . LEU A 1 349 ? -8.760 12.467 9.163 1.00 98.31 349 LEU A O 1
ATOM 2632 N N . VAL A 1 350 ? -9.961 12.472 7.269 1.00 98.50 350 VAL A N 1
ATOM 2633 C CA . VAL A 1 350 ? -8.824 12.189 6.383 1.00 98.50 350 VAL A CA 1
ATOM 2634 C C . VAL A 1 350 ? -8.097 13.492 6.095 1.00 98.50 350 VAL A C 1
ATOM 2636 O O . VAL A 1 350 ? -8.691 14.418 5.541 1.00 98.50 350 VAL A O 1
ATOM 2639 N N . VAL A 1 351 ? -6.818 13.553 6.458 1.00 97.62 351 VAL A N 1
ATOM 2640 C CA . VAL A 1 351 ? -6.020 14.778 6.374 1.00 97.62 351 VAL A CA 1
ATOM 2641 C C . VAL A 1 351 ? -4.808 14.577 5.487 1.00 97.62 351 VAL A C 1
ATOM 2643 O O . VAL A 1 351 ? -3.989 13.694 5.744 1.00 97.62 351 VAL A O 1
ATOM 2646 N N . ASP A 1 352 ? -4.684 15.421 4.470 1.00 94.50 352 ASP A N 1
ATOM 2647 C CA . ASP A 1 352 ? -3.466 15.587 3.680 1.00 94.50 352 ASP A CA 1
ATOM 2648 C C . ASP A 1 352 ? -2.762 16.911 4.023 1.00 94.50 352 ASP A C 1
ATOM 2650 O O . ASP A 1 352 ? -3.232 17.691 4.852 1.00 94.50 352 ASP A O 1
ATOM 2654 N N . HIS A 1 353 ? -1.628 17.184 3.376 1.00 89.50 353 HIS A N 1
ATOM 2655 C CA . HIS A 1 353 ? -0.906 18.451 3.556 1.00 89.50 353 HIS A CA 1
ATOM 2656 C C . HIS A 1 353 ? -1.714 19.664 3.072 1.00 89.50 353 HIS A C 1
ATOM 2658 O O . HIS A 1 353 ? -1.625 20.742 3.651 1.00 89.50 353 HIS A O 1
ATOM 2664 N N . GLY A 1 354 ? -2.558 19.471 2.061 1.00 86.56 354 GLY A N 1
ATOM 2665 C CA . GLY A 1 354 ? -3.049 20.534 1.199 1.00 86.56 354 GLY A CA 1
ATOM 2666 C C . GLY A 1 354 ? -2.259 20.576 -0.103 1.00 86.56 354 GLY A C 1
ATOM 2667 O O . GLY A 1 354 ? -1.133 20.080 -0.216 1.00 86.56 354 GLY A O 1
ATOM 2668 N N . THR A 1 355 ? -2.873 21.127 -1.145 1.00 87.06 355 THR A N 1
ATOM 2669 C CA . THR A 1 355 ? -2.282 21.086 -2.485 1.00 87.06 355 THR A CA 1
ATOM 2670 C C . THR A 1 355 ? -2.645 22.304 -3.320 1.00 87.06 355 THR A C 1
ATOM 2672 O O . THR A 1 355 ? -3.738 22.854 -3.233 1.00 87.06 355 THR A O 1
ATOM 2675 N N . ALA A 1 356 ? -1.720 22.725 -4.183 1.00 87.06 356 ALA A N 1
ATOM 2676 C CA . ALA A 1 356 ? -2.009 23.712 -5.220 1.00 87.06 356 ALA A CA 1
ATOM 2677 C C . ALA A 1 356 ? -2.704 23.092 -6.450 1.00 87.06 356 ALA A C 1
ATOM 2679 O O . ALA A 1 356 ? -3.196 23.824 -7.309 1.00 87.06 356 ALA A O 1
ATOM 2680 N N . ASN A 1 357 ? -2.734 21.757 -6.547 1.00 87.88 357 ASN A N 1
ATOM 2681 C CA . ASN A 1 357 ? -3.256 21.005 -7.683 1.00 87.88 357 ASN A CA 1
ATOM 2682 C C . ASN A 1 357 ? -4.623 20.380 -7.354 1.00 87.88 357 ASN A C 1
ATOM 2684 O O . ASN A 1 357 ? -4.746 19.561 -6.442 1.00 87.88 357 ASN A O 1
ATOM 2688 N N . LYS A 1 358 ? -5.633 20.730 -8.157 1.00 88.88 358 LYS A N 1
ATOM 2689 C CA . LYS A 1 358 ? -7.023 20.302 -7.962 1.00 88.88 358 LYS A CA 1
ATOM 2690 C C . LYS A 1 358 ? -7.227 18.787 -8.088 1.00 88.88 358 LYS A C 1
ATOM 2692 O O . LYS A 1 358 ? -8.068 18.241 -7.388 1.00 88.88 358 LYS A O 1
ATOM 2697 N N . GLU A 1 359 ? -6.475 18.095 -8.938 1.00 87.62 359 GLU A N 1
ATOM 2698 C CA . GLU A 1 359 ? -6.585 16.638 -9.101 1.00 87.62 359 GLU A CA 1
ATOM 2699 C C . GLU A 1 359 ? -6.066 15.881 -7.870 1.00 87.62 359 GLU A C 1
ATOM 2701 O O . GLU A 1 359 ? -6.654 14.884 -7.447 1.00 87.62 359 GLU A O 1
ATOM 2706 N N . VAL A 1 360 ? -5.004 16.391 -7.241 1.00 88.69 360 VAL A N 1
ATOM 2707 C CA . VAL A 1 360 ? -4.507 15.852 -5.966 1.00 88.69 360 VAL A CA 1
ATOM 2708 C C . VAL A 1 360 ? -5.555 16.036 -4.862 1.00 88.69 360 VAL A C 1
ATOM 2710 O O . VAL A 1 360 ? -5.800 15.107 -4.099 1.00 88.69 360 VAL A O 1
ATOM 2713 N N . HIS A 1 361 ? -6.242 17.180 -4.834 1.00 91.94 361 HIS A N 1
ATOM 2714 C CA . HIS A 1 361 ? -7.357 17.413 -3.913 1.00 91.94 361 HIS A CA 1
ATOM 2715 C C . HIS A 1 361 ? -8.523 16.438 -4.173 1.00 91.94 361 HIS A C 1
ATOM 2717 O O . HIS A 1 361 ? -8.984 15.769 -3.253 1.00 91.94 361 HIS A O 1
ATOM 2723 N N . LEU A 1 362 ? -8.926 16.238 -5.434 1.00 94.75 362 LEU A N 1
ATOM 2724 C CA . LEU A 1 362 ? -9.951 15.239 -5.780 1.00 94.75 362 LEU A CA 1
ATOM 2725 C C . LEU A 1 362 ? -9.536 13.808 -5.399 1.00 94.75 362 LEU A C 1
ATOM 2727 O O . LEU A 1 362 ? -10.385 12.974 -5.087 1.00 94.75 362 LEU A O 1
ATOM 2731 N N . SER A 1 363 ? -8.234 13.515 -5.401 1.00 95.12 363 SER A N 1
ATOM 2732 C CA . SER A 1 363 ? -7.707 12.228 -4.940 1.00 95.12 363 SER A CA 1
ATOM 2733 C C . SER A 1 363 ? -7.930 12.031 -3.434 1.00 95.12 363 SER A C 1
ATOM 2735 O O . SER A 1 363 ? -8.311 10.935 -3.027 1.00 95.12 363 SER A O 1
ATOM 2737 N N . ARG A 1 364 ? -7.765 13.078 -2.610 1.00 97.06 364 ARG A N 1
ATOM 2738 C CA . ARG A 1 364 ? -8.097 13.058 -1.170 1.00 97.06 364 ARG A CA 1
ATOM 2739 C C . ARG A 1 364 ? -9.588 12.786 -0.951 1.00 97.06 364 ARG A C 1
ATOM 2741 O O . ARG A 1 364 ? -9.931 11.903 -0.168 1.00 97.06 364 ARG A O 1
ATOM 2748 N N . ASP A 1 365 ? -10.460 13.476 -1.679 1.00 97.19 365 ASP A N 1
ATOM 2749 C CA . ASP A 1 365 ? -11.917 13.332 -1.535 1.00 97.19 365 ASP A CA 1
ATOM 2750 C C . ASP A 1 365 ? -12.409 11.942 -1.973 1.00 97.19 365 ASP A C 1
ATOM 2752 O O . ASP A 1 365 ? -13.265 11.326 -1.323 1.00 97.19 365 ASP A O 1
ATOM 2756 N N . LEU A 1 366 ? -11.806 11.388 -3.032 1.00 98.06 366 LEU A N 1
ATOM 2757 C CA . LEU A 1 366 ? -12.033 10.000 -3.430 1.00 98.06 366 LEU A CA 1
ATOM 2758 C C . LEU A 1 366 ? -11.619 9.029 -2.316 1.00 98.06 366 LEU A C 1
ATOM 2760 O O . LEU A 1 366 ? -12.370 8.099 -2.015 1.00 98.06 366 LEU A O 1
ATOM 2764 N N . ILE A 1 367 ? -10.463 9.244 -1.681 1.00 98.38 367 ILE A N 1
ATOM 2765 C CA . ILE A 1 367 ? -10.016 8.422 -0.548 1.00 98.38 367 ILE A CA 1
ATOM 2766 C C . ILE A 1 367 ? -10.978 8.532 0.635 1.00 98.38 367 ILE A C 1
ATOM 2768 O O . ILE A 1 367 ? -11.313 7.497 1.210 1.00 98.38 367 ILE A O 1
ATOM 2772 N N . GLY A 1 368 ? -11.467 9.731 0.963 1.00 98.31 368 GLY A N 1
ATOM 2773 C CA . GLY A 1 368 ? -12.495 9.928 1.991 1.00 98.31 368 GLY A CA 1
ATOM 2774 C C . GLY A 1 368 ? -13.747 9.095 1.708 1.00 98.31 368 GLY A C 1
ATOM 2775 O O . GLY A 1 368 ? -14.171 8.296 2.544 1.00 98.31 368 GLY A O 1
ATOM 2776 N N . SER A 1 369 ? -14.261 9.171 0.478 1.00 98.12 369 SER A N 1
ATOM 2777 C CA . SER A 1 369 ? -15.435 8.402 0.037 1.00 98.12 369 SER A CA 1
ATOM 2778 C C . SER A 1 369 ? -15.206 6.883 0.074 1.00 98.12 369 SER A C 1
ATOM 2780 O O . SER A 1 369 ? -16.065 6.112 0.513 1.00 98.12 369 SER A O 1
ATOM 2782 N N . GLN A 1 370 ? -14.038 6.423 -0.382 1.00 98.25 370 GLN A N 1
ATOM 2783 C CA . GLN A 1 370 ? -13.665 5.008 -0.335 1.00 98.25 370 GLN A CA 1
ATOM 2784 C C . GLN A 1 370 ? -13.518 4.512 1.107 1.00 98.25 370 GLN A C 1
ATOM 2786 O O . GLN A 1 370 ? -13.957 3.403 1.419 1.00 98.25 370 GLN A O 1
ATOM 2791 N N . LEU A 1 371 ? -12.920 5.322 1.982 1.00 98.31 371 LEU A N 1
ATOM 2792 C CA . LEU A 1 371 ? -12.736 4.998 3.390 1.00 98.31 371 LEU A CA 1
ATOM 2793 C C . LEU A 1 371 ? -14.083 4.919 4.113 1.00 98.31 371 LEU A C 1
ATOM 2795 O O . LEU A 1 371 ? -14.310 3.937 4.814 1.00 98.31 371 LEU A O 1
ATOM 2799 N N . ALA A 1 372 ? -15.001 5.860 3.868 1.00 98.12 372 ALA A N 1
ATOM 2800 C CA . ALA A 1 372 ? -16.372 5.811 4.384 1.00 98.12 372 ALA A CA 1
ATOM 2801 C C . ALA A 1 372 ? -17.045 4.471 4.064 1.00 98.12 372 ALA A C 1
ATOM 2803 O O . ALA A 1 372 ? -17.578 3.794 4.944 1.00 98.12 372 ALA A O 1
ATOM 2804 N N . LYS A 1 373 ? -16.932 4.026 2.807 1.00 95.81 373 LYS A N 1
ATOM 2805 C CA . LYS A 1 373 ? -17.481 2.739 2.367 1.00 95.81 373 LYS A CA 1
ATOM 2806 C C . LYS A 1 373 ? -16.807 1.535 3.034 1.00 95.81 373 LYS A C 1
ATOM 2808 O O . LYS A 1 373 ? -17.480 0.544 3.303 1.00 95.81 373 LYS A O 1
ATOM 2813 N N . LEU A 1 374 ? -15.492 1.588 3.253 1.00 92.88 374 LEU A N 1
ATOM 2814 C CA . LEU A 1 374 ? -14.730 0.499 3.875 1.00 92.88 374 LEU A CA 1
ATOM 2815 C C . LEU A 1 374 ? -14.989 0.379 5.380 1.00 92.88 374 LEU A C 1
ATOM 2817 O O . LEU A 1 374 ? -14.993 -0.736 5.896 1.00 92.88 374 LEU A O 1
ATOM 2821 N N . LEU A 1 375 ? -15.177 1.503 6.072 1.00 92.75 375 LEU A N 1
ATOM 2822 C CA . LEU A 1 375 ? -15.462 1.526 7.507 1.00 92.75 375 LEU A CA 1
ATOM 2823 C C . LEU A 1 375 ? -16.933 1.205 7.798 1.00 92.75 375 LEU A C 1
ATOM 2825 O O . LEU A 1 375 ? -17.224 0.570 8.815 1.00 92.75 375 LEU A O 1
ATOM 2829 N N . GLY A 1 376 ? -17.851 1.582 6.901 1.00 92.69 376 GLY A N 1
ATOM 2830 C CA . GLY A 1 376 ? -19.283 1.329 7.056 1.00 92.69 376 GLY A CA 1
ATOM 2831 C C . GLY A 1 376 ? -19.787 1.820 8.414 1.00 92.69 376 GLY A C 1
ATOM 2832 O O . GLY A 1 376 ? -19.403 2.889 8.868 1.00 92.69 376 GLY A O 1
ATOM 2833 N N . ASN A 1 377 ? -20.572 0.993 9.104 1.00 89.94 377 ASN A N 1
ATOM 2834 C CA . ASN A 1 377 ? -21.163 1.339 10.403 1.00 89.94 377 ASN A CA 1
ATOM 2835 C C . ASN A 1 377 ? -20.172 1.278 11.585 1.00 89.94 377 ASN A C 1
ATOM 2837 O O . ASN A 1 377 ? -20.595 1.344 12.734 1.00 89.94 377 ASN A O 1
ATOM 2841 N N . THR A 1 378 ? -18.873 1.088 11.331 1.00 89.12 378 THR A N 1
ATOM 2842 C CA . THR A 1 378 ? -17.838 1.111 12.384 1.00 89.12 378 THR A CA 1
ATOM 2843 C C . THR A 1 378 ? -17.557 2.539 12.864 1.00 89.12 378 THR A C 1
ATOM 2845 O O . THR A 1 378 ? -17.014 2.725 13.950 1.00 89.12 378 THR A O 1
ATOM 2848 N N . VAL A 1 379 ? -17.895 3.539 12.047 1.00 94.12 379 VAL A N 1
ATOM 2849 C CA . VAL A 1 379 ? -17.748 4.970 12.337 1.00 94.12 379 VAL A CA 1
ATOM 2850 C C . VAL A 1 379 ? -19.015 5.699 11.884 1.00 94.12 379 VAL A C 1
ATOM 2852 O O . VAL A 1 379 ? -19.681 5.252 10.953 1.00 94.12 379 VAL A O 1
ATOM 2855 N N . ASP A 1 380 ? -19.344 6.821 12.514 1.00 95.06 380 ASP A N 1
ATOM 2856 C CA . ASP A 1 380 ? -20.540 7.611 12.202 1.00 95.06 380 ASP A CA 1
ATOM 2857 C C . ASP A 1 380 ? -20.380 8.417 10.912 1.00 95.06 380 ASP A C 1
ATOM 2859 O O . ASP A 1 380 ? -21.337 8.603 10.163 1.00 95.06 380 ASP A O 1
ATOM 2863 N N . ALA A 1 381 ? -19.168 8.916 10.655 1.00 96.69 381 ALA A N 1
ATOM 2864 C CA . ALA A 1 381 ? -18.859 9.720 9.480 1.00 96.69 381 ALA A CA 1
ATOM 2865 C C . ALA A 1 381 ? -17.368 9.673 9.133 1.00 96.69 381 ALA A C 1
ATOM 2867 O O . ALA A 1 381 ? -16.510 9.511 10.008 1.00 96.69 381 ALA A O 1
ATOM 2868 N N . VAL A 1 382 ? -17.071 9.875 7.850 1.00 98.38 382 VAL A N 1
ATOM 2869 C CA . VAL A 1 382 ? -15.721 10.121 7.341 1.00 98.38 382 VAL A CA 1
ATOM 2870 C C . VAL A 1 382 ? -15.753 11.413 6.544 1.00 98.38 382 VAL A C 1
ATOM 2872 O O . VAL A 1 382 ? -16.417 11.478 5.515 1.00 98.38 382 VAL A O 1
ATOM 2875 N N . GLU A 1 383 ? -15.010 12.403 7.015 1.00 98.25 383 GLU A N 1
ATOM 2876 C CA . GLU A 1 383 ? -14.854 13.706 6.374 1.00 98.25 383 GLU A CA 1
ATOM 2877 C C . GLU A 1 383 ? -13.413 13.891 5.887 1.00 98.25 383 GLU A C 1
ATOM 2879 O O . GLU A 1 383 ? -12.510 13.123 6.241 1.00 98.25 383 GLU A O 1
ATOM 2884 N N . THR A 1 384 ? -13.169 14.933 5.096 1.00 98.31 384 THR A N 1
ATOM 2885 C CA . THR A 1 384 ? -11.825 15.303 4.633 1.00 98.31 384 THR A CA 1
ATOM 2886 C C . THR A 1 384 ? -11.459 16.719 5.052 1.00 98.31 384 THR A C 1
ATOM 2888 O O . THR A 1 384 ? -12.321 17.597 5.100 1.00 98.31 384 THR A O 1
ATOM 2891 N N . ALA A 1 385 ? -10.174 16.951 5.300 1.00 97.88 385 ALA A N 1
ATOM 2892 C CA . ALA A 1 385 ? -9.603 18.274 5.525 1.00 97.88 385 ALA A CA 1
ATOM 2893 C C . ALA A 1 385 ? -8.177 18.336 4.968 1.00 97.88 385 ALA A C 1
ATOM 2895 O O . ALA A 1 385 ? -7.546 17.302 4.739 1.00 97.88 385 ALA A O 1
ATOM 2896 N N . SER A 1 386 ? -7.653 19.541 4.777 1.00 96.56 386 SER A N 1
ATOM 2897 C CA . SER A 1 386 ? -6.220 19.746 4.532 1.00 96.56 386 SER A CA 1
ATOM 2898 C C . SER A 1 386 ? -5.550 20.364 5.745 1.00 96.56 386 SER A C 1
ATOM 2900 O O . SER A 1 386 ? -6.168 21.099 6.507 1.00 96.56 386 SER A O 1
ATOM 2902 N N . MET A 1 387 ? -4.269 20.091 5.945 1.00 94.38 387 MET A N 1
ATOM 2903 C CA . MET A 1 387 ? -3.505 20.758 6.994 1.00 94.38 387 MET A CA 1
ATOM 2904 C C . MET A 1 387 ? -3.328 22.254 6.684 1.00 94.38 387 MET A C 1
ATOM 2906 O O . MET A 1 387 ? -3.519 23.086 7.571 1.00 94.38 387 MET A O 1
ATOM 2910 N N . GLU A 1 388 ? -3.021 22.596 5.428 1.00 88.81 388 GLU A N 1
ATOM 2911 C CA . GLU A 1 388 ? -2.811 23.968 4.956 1.00 88.81 388 GLU A CA 1
ATOM 2912 C C . GLU A 1 388 ? -3.668 24.310 3.729 1.00 88.81 388 GLU A C 1
ATOM 2914 O O . GLU A 1 388 ? -3.932 23.479 2.861 1.00 88.81 388 GLU A O 1
ATOM 2919 N N . GLY A 1 389 ? -4.068 25.581 3.621 1.00 85.25 389 GLY A N 1
ATOM 2920 C CA . GLY A 1 389 ? -4.916 26.053 2.523 1.00 85.25 389 GLY A CA 1
ATOM 2921 C C . GLY A 1 389 ? -4.164 26.392 1.238 1.00 85.25 389 GLY A C 1
ATOM 2922 O O . GLY A 1 389 ? -4.744 26.339 0.157 1.00 85.25 389 GLY A O 1
ATOM 2923 N N . LEU A 1 390 ? -2.880 26.764 1.324 1.00 85.62 390 LEU A N 1
ATOM 2924 C CA . LEU A 1 390 ? -2.039 27.187 0.186 1.00 85.62 390 LEU A CA 1
ATOM 2925 C C . LEU A 1 390 ? -2.696 28.240 -0.740 1.00 85.62 390 LEU A C 1
ATOM 2927 O O . LEU A 1 390 ? -2.434 28.281 -1.945 1.00 85.62 390 LEU A O 1
ATOM 2931 N N . GLY A 1 391 ? -3.580 29.079 -0.188 1.00 85.19 391 GLY A N 1
ATOM 2932 C CA . GLY A 1 391 ? -4.355 30.067 -0.947 1.00 85.19 391 GLY A CA 1
ATOM 2933 C C . GLY A 1 391 ? -5.341 29.458 -1.952 1.00 85.19 391 GLY A C 1
ATOM 2934 O O . GLY A 1 391 ? -5.633 30.089 -2.969 1.00 85.19 391 GLY A O 1
ATOM 2935 N N . LYS A 1 392 ? -5.798 28.220 -1.726 1.00 89.75 392 LYS A N 1
ATOM 2936 C CA . LYS A 1 392 ? -6.783 27.521 -2.557 1.00 89.75 392 LYS A CA 1
ATOM 2937 C C . LYS A 1 392 ? -8.016 27.165 -1.733 1.00 89.75 392 LYS A C 1
ATOM 2939 O O . LYS A 1 392 ? -7.941 26.306 -0.863 1.00 89.75 392 LYS A O 1
ATOM 2944 N N . ASP A 1 393 ? -9.158 27.739 -2.094 1.00 91.50 393 ASP A N 1
ATOM 2945 C CA . ASP A 1 393 ? -10.430 27.524 -1.387 1.00 91.50 393 ASP A CA 1
ATOM 2946 C C . ASP A 1 393 ? -10.856 26.049 -1.345 1.00 91.50 393 ASP A C 1
ATOM 2948 O O . ASP A 1 393 ? -11.492 25.611 -0.398 1.00 91.50 393 ASP A O 1
ATOM 2952 N N . PHE A 1 394 ? -10.469 25.249 -2.346 1.00 92.12 394 PHE A N 1
ATOM 2953 C CA . PHE A 1 394 ? -10.788 23.819 -2.368 1.00 92.12 394 PHE A CA 1
ATOM 2954 C C . PHE A 1 394 ? -10.045 23.005 -1.293 1.00 92.12 394 PHE A C 1
ATOM 2956 O O . PHE A 1 394 ? -10.402 21.859 -1.052 1.00 92.12 394 PHE A O 1
ATOM 2963 N N . ASN A 1 395 ? -9.014 23.551 -0.640 1.00 92.75 395 ASN A N 1
ATOM 2964 C CA . ASN A 1 395 ? -8.367 22.862 0.480 1.00 92.75 395 ASN A CA 1
ATOM 2965 C C . ASN A 1 395 ? -9.180 22.972 1.781 1.00 92.75 395 ASN A C 1
ATOM 2967 O O . ASN A 1 395 ? -8.893 22.233 2.720 1.00 92.75 395 ASN A O 1
ATOM 2971 N N . GLU A 1 396 ? -10.195 23.839 1.840 1.00 94.81 396 GLU A N 1
ATOM 2972 C CA . GLU A 1 396 ? -11.084 23.931 2.998 1.00 94.81 396 GLU A CA 1
ATOM 2973 C C . GLU A 1 396 ? -11.956 22.661 3.158 1.00 94.81 396 GLU A C 1
ATOM 2975 O O . GLU A 1 396 ? -12.312 22.021 2.161 1.00 94.81 396 GLU A O 1
ATOM 2980 N N . PRO A 1 397 ? -12.323 22.292 4.400 1.00 96.81 397 PRO A N 1
ATOM 2981 C CA . PRO A 1 397 ? -11.865 22.913 5.640 1.00 96.81 397 PRO A CA 1
ATOM 2982 C C . PRO A 1 397 ? -10.408 22.590 5.968 1.00 96.81 397 PRO A C 1
ATOM 2984 O O . PRO A 1 397 ? -9.917 21.487 5.709 1.00 96.81 397 PRO A O 1
ATOM 2987 N N . LEU A 1 398 ? -9.729 23.538 6.614 1.00 97.06 398 LEU A N 1
ATOM 2988 C CA . LEU A 1 398 ? -8.430 23.267 7.226 1.00 97.06 398 LEU A CA 1
ATOM 2989 C C . LEU A 1 398 ? -8.579 22.421 8.490 1.00 97.06 398 LEU A C 1
ATOM 2991 O O . LEU A 1 398 ? -9.549 22.566 9.227 1.00 97.06 398 LEU A O 1
ATOM 2995 N N . LEU A 1 399 ? -7.579 21.601 8.822 1.00 96.62 399 LEU A N 1
ATOM 2996 C CA . LEU A 1 399 ? -7.579 20.775 10.035 1.00 96.62 399 LEU A CA 1
ATOM 2997 C C . LEU A 1 399 ? -7.870 21.608 11.296 1.00 96.62 399 LEU A C 1
ATOM 2999 O O . LEU A 1 399 ? -8.590 21.159 12.182 1.00 96.62 399 LEU A O 1
ATOM 3003 N N . ALA A 1 400 ? -7.344 22.833 11.351 1.00 95.00 400 ALA A N 1
ATOM 3004 C CA . ALA A 1 400 ? -7.531 23.748 12.472 1.00 95.00 400 ALA A CA 1
ATOM 3005 C C . ALA A 1 400 ? -8.980 24.238 12.658 1.00 95.00 400 ALA A C 1
ATOM 3007 O O . ALA A 1 400 ? -9.318 24.670 13.755 1.00 95.00 400 ALA A O 1
ATOM 3008 N N . THR A 1 401 ? -9.816 24.190 11.617 1.00 95.25 401 THR A N 1
ATOM 3009 C CA . THR A 1 401 ? -11.205 24.690 11.621 1.00 95.25 401 THR A CA 1
ATOM 3010 C C . THR A 1 401 ? -12.236 23.598 11.326 1.00 95.25 401 THR A C 1
ATOM 3012 O O . THR A 1 401 ? -13.425 23.795 11.568 1.00 95.25 401 THR A O 1
ATOM 3015 N N . ALA A 1 402 ? -11.803 22.431 10.842 1.00 96.50 402 ALA A N 1
ATOM 3016 C CA . ALA A 1 402 ? -12.665 21.328 10.425 1.00 96.50 402 ALA A CA 1
ATOM 3017 C C . ALA A 1 402 ? -13.565 20.812 11.553 1.00 96.50 402 ALA A C 1
ATOM 3019 O O . ALA A 1 402 ? -14.709 20.449 11.306 1.00 96.50 402 ALA A O 1
ATOM 3020 N N . PHE A 1 403 ? -13.070 20.802 12.79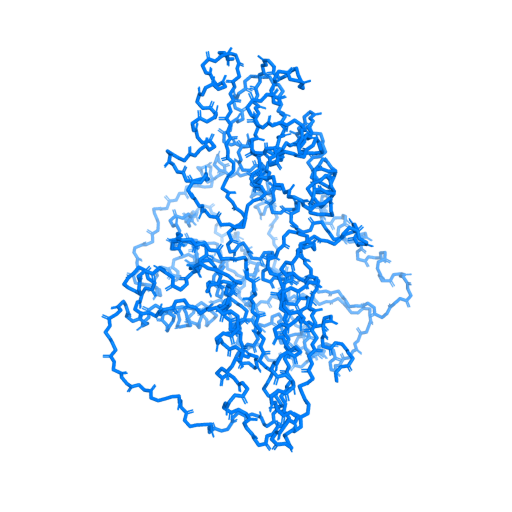2 1.00 95.31 403 PHE A N 1
ATOM 3021 C CA . PHE A 1 403 ? -13.828 20.310 13.942 1.00 95.31 403 PHE A CA 1
ATOM 3022 C C . PHE A 1 403 ? -15.074 21.163 14.207 1.00 95.31 403 PHE A C 1
ATOM 3024 O O . PHE A 1 403 ? -16.157 20.613 14.387 1.00 95.31 403 PHE A O 1
ATOM 3031 N N . ASP A 1 404 ? -14.942 22.490 14.138 1.00 94.12 404 ASP A N 1
ATOM 3032 C CA . ASP A 1 404 ? -16.072 23.411 14.281 1.00 94.12 404 ASP A CA 1
ATOM 3033 C C . ASP A 1 404 ? -17.001 23.346 13.063 1.00 94.12 404 ASP A C 1
ATOM 3035 O O . ASP A 1 404 ? -18.217 23.264 13.214 1.00 94.12 404 ASP A O 1
ATOM 3039 N N . GLN A 1 405 ? -16.441 23.338 11.847 1.00 95.56 405 GLN A N 1
ATOM 3040 C CA . GLN A 1 405 ? -17.236 23.336 10.612 1.00 95.56 405 GLN A CA 1
ATOM 3041 C C . GLN A 1 405 ? -18.067 22.061 10.429 1.00 95.56 405 GLN A C 1
ATOM 3043 O O . GLN A 1 405 ? -19.167 22.119 9.885 1.00 95.56 405 GLN A O 1
ATOM 3048 N N . TYR A 1 406 ? -17.556 20.919 10.887 1.00 96.06 406 TYR A N 1
ATOM 3049 C CA . TYR A 1 406 ? -18.267 19.643 10.843 1.00 96.06 406 TYR A CA 1
ATOM 3050 C C . TYR A 1 406 ? -19.046 19.334 12.130 1.00 96.06 406 TYR A C 1
ATOM 3052 O O . TYR A 1 406 ? -19.507 18.198 12.295 1.00 96.06 406 TYR A O 1
ATOM 3060 N N . GLU A 1 407 ? -19.173 20.296 13.048 1.00 94.00 407 GLU A N 1
ATOM 3061 C CA . GLU A 1 407 ? -19.908 20.159 14.314 1.00 94.00 407 GLU A CA 1
ATOM 3062 C C . GLU A 1 407 ? -19.429 18.949 15.151 1.00 94.00 407 GLU A C 1
ATOM 3064 O O . GLU A 1 407 ? -20.202 18.179 15.732 1.00 94.00 407 GLU A O 1
ATOM 3069 N N . MET A 1 408 ? -18.114 18.713 15.170 1.00 92.31 408 MET A N 1
ATOM 3070 C CA . MET A 1 408 ? -17.471 17.657 15.953 1.00 92.31 408 MET A CA 1
ATOM 3071 C C . MET A 1 408 ? -17.241 18.161 17.380 1.00 92.31 408 MET A C 1
ATOM 3073 O O . MET A 1 408 ? -16.197 18.729 17.669 1.00 92.31 408 MET A O 1
ATOM 3077 N N . HIS A 1 409 ? -18.206 17.959 18.282 1.00 87.62 409 HIS A N 1
ATOM 3078 C CA . HIS A 1 409 ? -18.130 18.503 19.652 1.00 87.62 409 HIS A CA 1
ATOM 3079 C C . HIS A 1 409 ? -17.982 17.457 20.770 1.00 87.62 409 HIS A C 1
ATOM 3081 O O . HIS A 1 409 ? -17.738 17.824 21.920 1.00 87.62 409 HIS A O 1
ATOM 3087 N N . SER A 1 410 ? -18.144 16.165 20.470 1.00 90.44 410 SER A N 1
ATOM 3088 C CA . SER A 1 410 ? -17.994 15.075 21.447 1.00 90.44 410 SER A CA 1
ATOM 3089 C C . SER A 1 410 ? -17.679 13.737 20.776 1.00 90.44 410 SER A C 1
ATOM 3091 O O . SER A 1 410 ? -17.865 13.598 19.566 1.00 90.44 410 SER A O 1
ATOM 3093 N N . GLY A 1 411 ? -17.230 12.760 21.567 1.00 92.00 411 GLY A N 1
ATOM 3094 C CA . GLY A 1 411 ? -16.857 11.427 21.088 1.00 92.00 411 GLY A CA 1
ATOM 3095 C C . GLY A 1 411 ? -15.398 11.351 20.643 1.00 92.00 411 GLY A C 1
ATOM 3096 O O . GLY A 1 411 ? -14.573 12.177 21.039 1.00 92.00 411 GLY A O 1
ATOM 3097 N N . LEU A 1 412 ? -15.078 10.345 19.829 1.00 94.81 412 LEU A N 1
ATOM 3098 C CA . LEU A 1 412 ? -13.735 10.124 19.299 1.00 94.81 412 LEU A CA 1
ATOM 3099 C C . LEU A 1 412 ? -13.637 10.632 17.859 1.00 94.81 412 LEU A C 1
ATOM 3101 O O . LEU A 1 412 ? -14.371 10.175 16.983 1.00 94.81 412 LEU A O 1
ATOM 3105 N N . VAL A 1 413 ? -12.667 11.505 17.587 1.00 96.56 413 VAL A N 1
ATOM 3106 C CA . VAL A 1 413 ? -12.280 11.878 16.220 1.00 96.56 413 VAL A CA 1
ATOM 3107 C C . VAL A 1 413 ? -10.913 11.286 15.894 1.00 96.56 413 VAL A C 1
ATOM 3109 O O . VAL A 1 413 ? -9.908 11.591 16.537 1.00 96.56 413 VAL A O 1
ATOM 3112 N N . ILE A 1 414 ? -10.863 10.439 14.867 1.00 97.50 414 ILE A N 1
ATOM 3113 C CA . ILE A 1 414 ? -9.619 9.862 14.356 1.00 97.50 414 ILE A CA 1
ATOM 3114 C C . ILE A 1 414 ? -9.138 10.684 13.161 1.00 97.50 414 ILE A C 1
ATOM 3116 O O . ILE A 1 414 ? -9.750 10.672 12.095 1.00 97.50 414 ILE A O 1
ATOM 3120 N N . VAL A 1 415 ? -8.001 11.351 13.320 1.00 97.88 415 VAL A N 1
ATOM 3121 C CA . VAL A 1 415 ? -7.288 12.037 12.242 1.00 97.88 415 VAL A CA 1
ATOM 3122 C C . VAL A 1 415 ? -6.475 11.001 11.459 1.00 97.88 415 VAL A C 1
ATOM 3124 O O . VAL A 1 415 ? -5.427 10.529 11.909 1.00 97.88 415 VAL A O 1
ATOM 3127 N N . ALA A 1 416 ? -6.984 10.608 10.293 1.00 98.06 416 ALA A N 1
ATOM 3128 C CA . ALA A 1 416 ? -6.361 9.640 9.401 1.00 98.06 416 ALA A CA 1
ATOM 3129 C C . ALA A 1 416 ? -5.398 10.346 8.432 1.00 98.06 416 ALA A C 1
ATOM 3131 O O . ALA A 1 416 ? -5.822 11.023 7.496 1.00 98.06 416 ALA A O 1
ATOM 3132 N N . LEU A 1 417 ? -4.093 10.177 8.649 1.00 96.62 417 LEU A N 1
ATOM 3133 C CA . LEU A 1 417 ? -3.050 10.855 7.878 1.00 96.62 417 LEU A CA 1
ATOM 3134 C C . LEU A 1 417 ? -2.881 10.253 6.476 1.00 96.62 417 LEU A C 1
ATOM 3136 O O . LEU A 1 417 ? -2.313 9.169 6.313 1.00 96.62 417 LEU A O 1
ATOM 3140 N N . LEU A 1 418 ? -3.283 11.004 5.449 1.00 96.00 418 LEU A N 1
ATOM 3141 C CA . LEU A 1 418 ? -2.983 10.747 4.037 1.00 96.00 418 LEU A CA 1
ATOM 3142 C C . LEU A 1 418 ? -1.593 11.297 3.672 1.00 96.00 418 LEU A C 1
ATOM 3144 O O . LEU A 1 418 ? -1.424 12.121 2.776 1.00 96.00 418 LEU A O 1
ATOM 3148 N N . TYR A 1 419 ? -0.583 10.826 4.398 1.00 91.50 419 TYR A N 1
ATOM 3149 C CA . TYR A 1 419 ? 0.824 11.179 4.212 1.00 91.50 419 TYR A CA 1
ATOM 3150 C C . TYR A 1 419 ? 1.614 9.923 3.872 1.00 91.50 419 TYR A C 1
ATOM 3152 O O . TYR A 1 419 ? 1.339 8.853 4.412 1.00 91.50 419 TYR A O 1
ATOM 3160 N N . LEU A 1 420 ? 2.603 10.033 2.986 1.00 85.31 420 LEU A N 1
ATOM 3161 C CA . LEU A 1 420 ? 3.434 8.883 2.617 1.00 85.31 420 LEU A CA 1
ATOM 3162 C C . LEU A 1 420 ? 4.381 8.476 3.733 1.00 85.31 420 LEU A C 1
ATOM 3164 O O . LEU A 1 420 ? 4.523 7.292 3.996 1.00 85.31 420 LEU A O 1
ATOM 3168 N N . SER A 1 421 ? 4.978 9.450 4.403 1.00 82.00 421 SER A N 1
ATOM 3169 C CA . SER A 1 421 ? 6.030 9.236 5.386 1.00 82.00 421 SER A CA 1
ATOM 3170 C C . SER A 1 421 ? 5.874 10.211 6.528 1.00 82.00 421 SER A C 1
ATOM 3172 O O . SER A 1 421 ? 5.176 11.219 6.397 1.00 82.00 421 SER A O 1
ATOM 3174 N N . SER A 1 422 ? 6.546 9.907 7.634 1.00 75.44 422 SER A N 1
ATOM 3175 C CA . SER A 1 422 ? 6.668 10.868 8.716 1.00 75.44 422 SER A CA 1
ATOM 3176 C C . SER A 1 422 ? 7.521 12.053 8.272 1.00 75.44 422 SER A C 1
ATOM 3178 O O . SER A 1 422 ? 8.611 11.864 7.739 1.00 75.44 422 SER A O 1
ATOM 3180 N N . ASP A 1 423 ? 7.036 13.269 8.489 1.00 68.25 423 ASP A N 1
ATOM 3181 C CA . ASP A 1 423 ? 7.789 14.498 8.254 1.00 68.25 423 ASP A CA 1
ATOM 3182 C C . ASP A 1 423 ? 7.677 15.451 9.458 1.00 68.25 423 ASP A C 1
ATOM 3184 O O . ASP A 1 423 ? 7.242 15.067 10.547 1.00 68.25 423 ASP A O 1
ATOM 3188 N N . GLN A 1 424 ? 8.111 16.703 9.282 1.00 62.19 424 GLN A N 1
ATOM 3189 C CA . GLN A 1 424 ? 8.027 17.723 10.332 1.00 62.19 424 GLN A CA 1
ATOM 3190 C C . GLN A 1 424 ? 6.589 17.995 10.804 1.00 62.19 424 GLN A C 1
ATOM 3192 O O . GLN A 1 424 ? 6.398 18.484 11.912 1.00 62.19 424 GLN A O 1
ATOM 3197 N N . HIS A 1 425 ? 5.591 17.684 9.979 1.00 65.38 425 HIS A N 1
ATOM 3198 C CA . HIS A 1 425 ? 4.192 17.934 10.275 1.00 65.38 425 HIS A CA 1
ATOM 3199 C C . HIS A 1 425 ? 3.577 16.778 11.064 1.00 65.38 425 HIS A C 1
ATOM 3201 O O . HIS A 1 425 ? 2.805 17.008 11.993 1.00 65.38 425 HIS A O 1
ATOM 3207 N N . THR A 1 426 ? 3.927 15.538 10.717 1.00 65.88 426 THR A N 1
ATOM 3208 C CA . THR A 1 426 ? 3.271 14.331 11.246 1.00 65.88 426 THR A CA 1
ATOM 3209 C C . THR A 1 426 ? 4.020 13.650 12.401 1.00 65.88 426 THR A C 1
ATOM 3211 O O . THR A 1 426 ? 3.524 12.664 12.947 1.00 65.88 426 THR A O 1
ATOM 3214 N N . GLY A 1 427 ? 5.239 14.092 12.731 1.00 64.38 427 GLY A N 1
ATOM 3215 C CA . GLY A 1 427 ? 6.022 13.576 13.861 1.00 64.38 427 GLY A CA 1
ATOM 3216 C C . GLY A 1 427 ? 5.521 14.064 15.229 1.00 64.38 427 GLY A C 1
ATOM 3217 O O . GLY A 1 427 ? 4.743 15.011 15.319 1.00 64.38 427 GLY A O 1
ATOM 3218 N N . ALA A 1 428 ? 5.988 13.437 16.316 1.00 64.50 428 ALA A N 1
ATOM 3219 C CA . ALA A 1 428 ? 5.710 13.912 17.676 1.00 64.50 428 ALA A CA 1
ATOM 3220 C C . ALA A 1 428 ? 6.261 15.338 17.868 1.00 64.50 428 ALA A C 1
ATOM 3222 O O . ALA A 1 428 ? 7.429 15.586 17.559 1.00 64.50 428 ALA A O 1
ATOM 3223 N N . GLY A 1 429 ? 5.429 16.269 18.349 1.00 67.81 429 GLY A N 1
ATOM 3224 C CA . GLY A 1 429 ? 5.772 17.694 18.409 1.00 67.81 429 GLY A CA 1
ATOM 3225 C C . GLY A 1 429 ? 5.768 18.422 17.056 1.00 67.81 429 GLY A C 1
ATOM 3226 O O . GLY A 1 429 ? 6.251 19.551 16.986 1.00 67.81 429 GLY A O 1
ATOM 3227 N N . GLY A 1 430 ? 5.260 17.791 15.992 1.00 79.69 430 GLY A N 1
ATOM 3228 C CA . GLY A 1 430 ? 5.062 18.407 14.680 1.00 79.69 430 GLY A CA 1
ATOM 3229 C C . GLY A 1 430 ? 3.807 19.281 14.596 1.00 79.69 430 GLY A C 1
ATOM 3230 O O . GLY A 1 430 ? 3.021 19.375 15.542 1.00 79.69 430 GLY A O 1
ATOM 3231 N N . ASP A 1 431 ? 3.590 19.907 13.438 1.00 86.31 431 ASP A N 1
ATOM 3232 C CA . ASP A 1 431 ? 2.485 20.860 13.243 1.00 86.31 431 ASP A CA 1
ATOM 3233 C C . ASP A 1 431 ? 1.100 20.244 13.483 1.00 86.31 431 ASP A C 1
ATOM 3235 O O . ASP A 1 431 ? 0.241 20.883 14.097 1.00 86.31 431 ASP A O 1
ATOM 3239 N N . ILE A 1 432 ? 0.880 18.991 13.064 1.00 89.69 432 ILE A N 1
ATOM 3240 C CA . ILE A 1 432 ? -0.392 18.293 13.296 1.00 89.69 432 ILE A CA 1
ATOM 3241 C C . ILE A 1 432 ? -0.617 18.072 14.789 1.00 89.69 432 ILE A C 1
ATOM 3243 O O . ILE A 1 432 ? -1.724 18.306 15.267 1.00 89.69 432 ILE A O 1
ATOM 3247 N N . ASP A 1 433 ? 0.416 17.677 15.537 1.00 87.94 433 ASP A N 1
ATOM 3248 C CA . ASP A 1 433 ? 0.320 17.521 16.992 1.00 87.94 433 ASP A CA 1
ATOM 3249 C C . ASP A 1 433 ? -0.036 18.868 17.637 1.00 87.94 433 ASP A C 1
ATOM 3251 O O . ASP A 1 433 ? -1.014 18.964 18.375 1.00 87.94 433 ASP A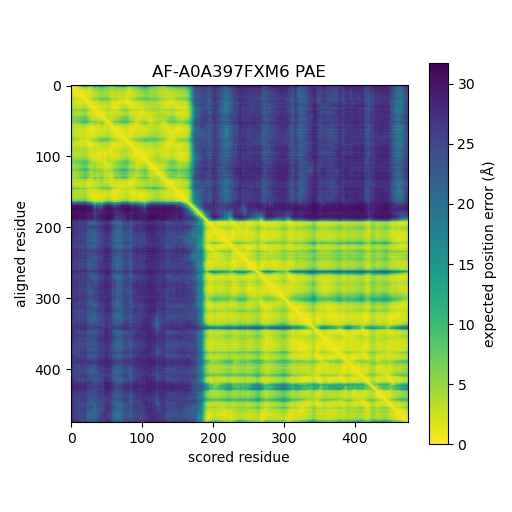 O 1
ATOM 3255 N N . GLY A 1 434 ? 0.639 19.956 17.250 1.00 89.94 434 GLY A N 1
ATOM 3256 C CA . GLY A 1 434 ? 0.321 21.306 17.727 1.00 89.94 434 GLY A CA 1
ATOM 3257 C C . GLY A 1 434 ? -1.102 21.783 17.390 1.00 89.94 434 GLY A C 1
ATOM 3258 O O . GLY A 1 434 ? -1.733 22.487 18.186 1.00 89.94 434 GLY A O 1
ATOM 3259 N N . ILE A 1 435 ? -1.644 21.414 16.225 1.00 92.31 435 ILE A N 1
ATOM 3260 C CA . ILE A 1 435 ? -3.046 21.685 15.868 1.00 92.31 435 ILE A CA 1
ATOM 3261 C C . ILE A 1 435 ? -3.991 20.838 16.734 1.00 92.31 435 ILE A C 1
ATOM 3263 O O . ILE A 1 435 ? -4.920 21.385 17.330 1.00 92.31 435 ILE A O 1
ATOM 3267 N N . VAL A 1 436 ? -3.725 19.539 16.879 1.00 92.94 436 VAL A N 1
ATOM 3268 C CA . VAL A 1 436 ? -4.541 18.616 17.683 1.00 92.94 436 VAL A CA 1
ATOM 3269 C C . VAL A 1 436 ? -4.565 19.016 19.160 1.00 92.94 436 VAL A C 1
ATOM 3271 O O . VAL A 1 436 ? -5.636 19.002 19.764 1.00 92.94 436 VAL A O 1
ATOM 3274 N N . GLN A 1 437 ? -3.439 19.437 19.745 1.00 91.62 437 GLN A N 1
ATOM 3275 C CA . GLN A 1 437 ? -3.407 19.917 21.134 1.00 91.62 437 GLN A CA 1
ATOM 3276 C C . GLN A 1 437 ? -4.285 21.161 21.331 1.00 91.62 437 GLN A C 1
ATOM 3278 O O . GLN A 1 437 ? -5.011 21.252 22.322 1.00 91.62 437 GLN A O 1
ATOM 3283 N N . ARG A 1 438 ? -4.274 22.103 20.376 1.00 93.56 438 ARG A N 1
ATOM 3284 C CA . ARG A 1 438 ? -5.158 23.281 20.418 1.00 93.56 438 ARG A CA 1
ATOM 3285 C C . ARG A 1 438 ? -6.630 22.888 20.315 1.00 93.56 438 ARG A C 1
ATOM 3287 O O . ARG A 1 438 ? -7.439 23.397 21.083 1.00 93.56 438 ARG A O 1
ATOM 3294 N N . ILE A 1 439 ? -6.962 21.943 19.437 1.00 92.94 439 ILE A N 1
ATOM 3295 C CA . ILE A 1 439 ? -8.330 21.424 19.298 1.00 92.94 439 ILE A CA 1
ATOM 3296 C C . ILE A 1 439 ? -8.800 20.776 20.602 1.00 92.94 439 ILE A C 1
ATOM 3298 O O . ILE A 1 439 ? -9.882 21.115 21.077 1.00 92.94 439 ILE A O 1
ATOM 3302 N N . LYS A 1 440 ? -7.981 19.912 21.219 1.00 91.31 440 LYS A N 1
ATOM 3303 C CA . LYS A 1 440 ? -8.295 19.283 22.515 1.00 91.31 440 LYS A CA 1
ATOM 3304 C C . LYS A 1 440 ? -8.510 20.313 23.625 1.00 91.31 440 LYS A C 1
ATOM 3306 O O . LYS A 1 440 ? -9.399 20.140 24.451 1.00 91.31 440 LYS A O 1
ATOM 3311 N N . ALA A 1 441 ? -7.730 21.395 23.634 1.00 91.94 441 ALA A N 1
ATOM 3312 C CA . ALA A 1 441 ? -7.898 22.475 24.604 1.00 91.94 441 ALA A CA 1
ATOM 3313 C C . ALA A 1 441 ? -9.222 23.241 24.415 1.00 91.94 441 ALA A C 1
ATOM 3315 O O . ALA A 1 441 ? -9.847 23.629 25.401 1.00 91.94 441 ALA A O 1
ATOM 3316 N N . SER A 1 442 ? -9.661 23.442 23.169 1.00 91.38 442 SER A N 1
ATOM 3317 C CA . SER A 1 442 ? -10.928 24.114 22.844 1.00 91.38 442 SER A CA 1
ATOM 3318 C C . SER A 1 442 ? -12.158 23.202 22.954 1.00 91.38 442 SER A C 1
ATOM 3320 O O . SER A 1 442 ? -13.264 23.702 23.144 1.00 91.38 442 SER A O 1
ATOM 3322 N N . HIS A 1 443 ? -11.974 21.881 22.881 1.00 89.62 443 HIS A N 1
ATOM 3323 C CA . HIS A 1 443 ? -13.041 20.880 22.886 1.00 89.62 443 HIS A CA 1
ATOM 3324 C C . HIS A 1 443 ? -12.813 19.807 23.965 1.00 89.62 443 HIS A C 1
ATOM 3326 O O . HIS A 1 443 ? -12.413 18.686 23.652 1.00 89.62 443 HIS A O 1
ATOM 3332 N N . PRO A 1 444 ? -13.104 20.097 25.245 1.00 86.06 444 PRO A N 1
ATOM 3333 C CA . PRO A 1 444 ? -12.780 19.195 26.356 1.00 86.06 444 PRO A CA 1
ATOM 3334 C C . PRO A 1 444 ? -13.558 17.869 26.346 1.00 86.06 444 PRO A C 1
ATOM 3336 O O . PRO A 1 444 ? -13.159 16.924 27.019 1.00 86.06 444 PRO A O 1
ATOM 3339 N N . ASN A 1 445 ? -14.661 17.789 25.593 1.00 88.19 445 ASN A N 1
ATOM 3340 C CA . ASN A 1 445 ? -15.490 16.585 25.465 1.00 88.19 445 ASN A CA 1
ATOM 3341 C C . ASN A 1 445 ? -15.095 15.698 24.269 1.00 88.19 445 ASN A C 1
ATOM 3343 O O . ASN A 1 445 ? -15.759 14.690 24.018 1.00 88.19 445 ASN A O 1
ATOM 3347 N N . LEU A 1 446 ? -14.063 16.085 23.511 1.00 90.19 446 LEU A N 1
ATOM 3348 C CA . LEU A 1 446 ? -13.535 15.311 22.393 1.00 90.19 446 LEU A CA 1
ATOM 3349 C C . LEU A 1 446 ? -12.296 14.532 22.810 1.00 90.19 446 LEU A C 1
ATOM 3351 O O . LEU A 1 446 ? -11.341 15.095 23.349 1.00 90.19 446 LEU A O 1
ATOM 3355 N N . ASP A 1 447 ? -12.269 13.257 22.443 1.00 92.06 447 ASP A N 1
ATOM 3356 C CA . ASP A 1 447 ? -11.012 12.542 22.289 1.00 92.06 447 ASP A CA 1
ATOM 3357 C C . ASP A 1 447 ? -10.543 12.653 20.835 1.00 92.06 447 ASP A C 1
ATOM 3359 O O . ASP A 1 447 ? -11.335 12.591 19.892 1.00 92.06 447 ASP A O 1
ATOM 3363 N N . VAL A 1 448 ? -9.237 12.828 20.646 1.00 94.44 448 VAL A N 1
ATOM 3364 C CA . VAL A 1 448 ? -8.630 12.932 19.314 1.00 94.44 448 VAL A CA 1
ATOM 3365 C C . VAL A 1 448 ? -7.433 12.002 19.244 1.00 94.44 448 VAL A C 1
ATOM 3367 O O . VAL A 1 448 ? -6.485 12.127 20.031 1.00 94.44 448 VAL A O 1
ATOM 3370 N N . ALA A 1 449 ? -7.471 11.091 18.278 1.00 94.62 449 ALA A N 1
ATOM 3371 C CA . ALA A 1 449 ? -6.394 10.157 17.982 1.00 94.62 449 ALA A CA 1
ATOM 3372 C C . ALA A 1 449 ? -5.883 10.387 16.556 1.00 94.62 449 ALA A C 1
ATOM 3374 O O . ALA A 1 449 ? -6.645 10.765 15.672 1.00 94.62 449 ALA A O 1
ATOM 3375 N N . VAL A 1 450 ? -4.594 10.151 16.317 1.00 95.44 450 VAL A N 1
ATOM 3376 C CA . VAL A 1 450 ? -3.954 10.385 15.014 1.00 95.44 450 VAL A CA 1
ATOM 3377 C C . VAL A 1 450 ? -3.323 9.083 14.533 1.00 95.44 450 VAL A C 1
ATOM 3379 O O . VAL A 1 450 ? -2.614 8.417 15.293 1.00 95.44 450 VAL A O 1
ATOM 3382 N N . THR A 1 451 ? -3.587 8.680 13.289 1.00 94.56 451 THR A N 1
ATOM 3383 C CA . THR A 1 451 ? -2.934 7.497 12.708 1.00 94.56 451 THR A CA 1
ATOM 3384 C C . THR A 1 451 ? -1.479 7.805 12.366 1.00 94.56 451 THR A C 1
ATOM 3386 O O . THR A 1 451 ? -1.149 8.931 12.018 1.00 94.56 451 THR A O 1
ATOM 3389 N N . SER A 1 452 ? -0.607 6.797 12.328 1.00 90.88 452 SER A N 1
ATOM 3390 C CA . SER A 1 452 ? 0.676 6.961 11.632 1.00 90.88 452 SER A CA 1
ATOM 3391 C C . SER A 1 452 ? 0.468 7.170 10.119 1.00 90.88 452 SER A C 1
ATOM 3393 O O . SER A 1 452 ? -0.532 6.669 9.589 1.00 90.88 452 SER A O 1
ATOM 3395 N N . PRO A 1 453 ? 1.402 7.835 9.405 1.00 91.50 453 PRO A N 1
ATOM 3396 C CA . PRO A 1 453 ? 1.398 7.927 7.940 1.00 91.50 453 PRO A CA 1
ATOM 3397 C C . PRO A 1 453 ? 1.362 6.553 7.250 1.00 91.50 453 PRO A C 1
ATOM 3399 O O . PRO A 1 453 ? 1.553 5.512 7.889 1.00 91.50 453 PRO A O 1
ATOM 3402 N N . LEU A 1 454 ? 1.135 6.527 5.935 1.00 89.56 454 LEU A N 1
ATOM 3403 C CA . LEU A 1 454 ? 1.090 5.298 5.134 1.00 89.56 454 LEU A CA 1
ATOM 3404 C C . LEU A 1 454 ? 2.374 4.462 5.294 1.00 89.56 454 LEU A C 1
ATOM 3406 O O . LEU A 1 454 ? 2.278 3.248 5.480 1.00 89.56 454 LEU A O 1
ATOM 3410 N N . GLY A 1 455 ? 3.541 5.106 5.312 1.00 83.62 455 GLY A N 1
ATOM 3411 C CA . GLY A 1 455 ? 4.858 4.492 5.474 1.00 83.62 455 GLY A CA 1
ATOM 3412 C C . GLY A 1 455 ? 5.193 3.517 4.346 1.00 83.62 455 GLY A C 1
ATOM 3413 O O . GLY A 1 455 ? 4.730 3.652 3.217 1.00 83.62 455 GLY A O 1
ATOM 3414 N N . SER A 1 456 ? 5.946 2.469 4.671 1.00 80.06 456 SER A N 1
ATOM 3415 C CA . SER A 1 456 ? 6.305 1.367 3.766 1.00 80.06 456 SER A CA 1
ATOM 3416 C C . SER A 1 456 ? 5.307 0.195 3.801 1.00 80.06 456 SER A C 1
ATOM 3418 O O . SER A 1 456 ? 5.684 -0.964 3.619 1.00 80.06 456 SER A O 1
ATOM 3420 N N . HIS A 1 457 ? 4.021 0.473 4.058 1.00 84.56 457 HIS A N 1
ATOM 3421 C CA . HIS A 1 457 ? 2.996 -0.557 4.266 1.00 84.56 457 HIS A CA 1
ATOM 3422 C C . HIS A 1 457 ? 2.956 -1.597 3.119 1.00 84.56 457 HIS A C 1
ATOM 3424 O O . HIS A 1 457 ? 2.933 -1.191 1.957 1.00 84.56 457 HIS A O 1
ATOM 3430 N N . PRO A 1 458 ? 2.838 -2.918 3.388 1.00 81.44 458 PRO A N 1
ATOM 3431 C CA . PRO A 1 458 ? 2.935 -3.968 2.359 1.00 81.44 458 PRO A CA 1
ATOM 3432 C C . PRO A 1 458 ? 1.991 -3.808 1.157 1.00 81.44 458 PRO A C 1
ATOM 3434 O O . PRO A 1 458 ? 2.374 -4.077 0.024 1.00 81.44 458 PRO A O 1
ATOM 3437 N N . ILE A 1 459 ? 0.776 -3.293 1.388 1.00 86.06 459 ILE A N 1
ATOM 3438 C CA . ILE A 1 459 ? -0.180 -2.960 0.314 1.00 86.06 459 ILE A CA 1
ATOM 3439 C C . ILE A 1 459 ? 0.434 -2.006 -0.731 1.00 86.06 459 ILE A C 1
ATOM 3441 O O . ILE A 1 459 ? 0.103 -2.127 -1.906 1.00 86.06 459 ILE A O 1
ATOM 3445 N N . LEU A 1 460 ? 1.329 -1.084 -0.352 1.00 88.25 460 LEU A N 1
ATOM 3446 C CA . LEU A 1 460 ? 2.016 -0.208 -1.309 1.00 88.25 460 LEU A CA 1
ATOM 3447 C C . LEU A 1 460 ? 2.968 -0.996 -2.212 1.00 88.25 460 LEU A C 1
ATOM 3449 O O . LEU A 1 460 ? 3.028 -0.723 -3.406 1.00 88.25 460 LEU A O 1
ATOM 3453 N N . THR A 1 461 ? 3.677 -1.993 -1.681 1.00 87.06 461 THR A N 1
ATOM 3454 C CA . THR A 1 461 ? 4.520 -2.877 -2.498 1.00 87.06 461 THR A CA 1
ATOM 3455 C C . THR A 1 461 ? 3.675 -3.666 -3.498 1.00 87.06 461 THR A C 1
ATOM 3457 O O . THR A 1 461 ? 4.046 -3.737 -4.670 1.00 87.06 461 THR A O 1
ATOM 3460 N N . ASP A 1 462 ? 2.514 -4.184 -3.081 1.00 86.12 462 ASP A N 1
ATOM 3461 C CA . ASP A 1 462 ? 1.570 -4.858 -3.987 1.00 86.12 462 ASP A CA 1
ATOM 3462 C C . ASP A 1 462 ? 1.064 -3.900 -5.078 1.00 86.12 462 ASP A C 1
ATOM 3464 O O . ASP A 1 462 ? 1.064 -4.233 -6.262 1.00 86.12 462 ASP A O 1
ATOM 3468 N N . MET A 1 463 ? 0.694 -2.673 -4.693 1.00 94.25 463 MET A N 1
ATOM 3469 C CA . MET A 1 463 ? 0.280 -1.625 -5.630 1.00 94.25 463 MET A CA 1
ATOM 3470 C C . MET A 1 463 ? 1.359 -1.325 -6.663 1.00 94.25 463 MET A C 1
ATOM 3472 O O . MET A 1 463 ? 1.081 -1.361 -7.857 1.00 94.25 463 MET A O 1
ATOM 3476 N N . LEU A 1 464 ? 2.582 -1.038 -6.224 1.00 95.31 464 LEU A N 1
ATOM 3477 C CA . LEU A 1 464 ? 3.681 -0.682 -7.119 1.00 95.31 464 LEU A CA 1
ATOM 3478 C C . LEU A 1 464 ? 4.094 -1.851 -8.020 1.00 95.31 464 LEU A C 1
ATOM 3480 O O . LEU A 1 464 ? 4.475 -1.621 -9.165 1.00 95.31 464 LEU A O 1
ATOM 3484 N N . THR A 1 465 ? 3.948 -3.091 -7.548 1.00 93.69 465 THR A N 1
ATOM 3485 C CA . THR A 1 465 ? 4.135 -4.295 -8.371 1.00 93.69 465 THR A CA 1
ATOM 3486 C C . THR A 1 465 ? 3.123 -4.338 -9.518 1.00 93.69 465 THR A C 1
ATOM 3488 O O . THR A 1 465 ? 3.515 -4.495 -10.673 1.00 93.69 465 THR A O 1
ATOM 3491 N N . ASP A 1 466 ? 1.835 -4.120 -9.239 1.00 92.69 466 ASP A N 1
ATOM 3492 C CA . ASP A 1 466 ? 0.813 -4.067 -10.294 1.00 92.69 466 ASP A CA 1
ATOM 3493 C C . ASP A 1 466 ? 1.059 -2.901 -11.257 1.00 92.69 466 ASP A C 1
ATOM 3495 O O . ASP A 1 466 ? 0.952 -3.060 -12.471 1.00 92.69 466 ASP A O 1
ATOM 3499 N N . ARG A 1 467 ? 1.434 -1.727 -10.732 1.00 95.19 467 ARG A N 1
ATOM 3500 C CA . ARG A 1 467 ? 1.746 -0.534 -11.540 1.00 95.19 467 ARG A CA 1
ATOM 3501 C C . ARG A 1 467 ? 2.940 -0.755 -12.456 1.00 95.19 467 ARG A C 1
ATOM 3503 O O . ARG A 1 467 ? 2.925 -0.265 -13.581 1.00 95.19 467 ARG A O 1
ATOM 3510 N N . TYR A 1 468 ? 3.939 -1.501 -11.996 1.00 95.44 468 TYR A N 1
ATOM 3511 C CA . TYR A 1 468 ? 5.059 -1.923 -12.823 1.00 95.44 468 TYR A CA 1
ATOM 3512 C C . TYR A 1 468 ? 4.581 -2.766 -14.004 1.00 95.44 468 TYR A C 1
ATOM 3514 O O . TYR A 1 468 ? 4.849 -2.407 -15.149 1.00 95.44 468 TYR A O 1
ATOM 3522 N N . PHE A 1 469 ? 3.827 -3.839 -13.748 1.00 93.31 469 PHE A N 1
ATOM 3523 C CA . PHE A 1 469 ? 3.335 -4.712 -14.818 1.00 93.31 469 PHE A CA 1
ATOM 3524 C C . PHE A 1 469 ? 2.372 -3.992 -15.769 1.00 93.31 469 PHE A C 1
ATOM 3526 O O . PHE A 1 469 ? 2.441 -4.204 -16.976 1.00 93.31 469 PHE A O 1
ATOM 3533 N N . GLU A 1 470 ? 1.528 -3.094 -15.258 1.00 91.44 470 GLU A N 1
ATOM 3534 C CA . GLU A 1 470 ? 0.697 -2.212 -16.084 1.00 91.44 470 GLU A CA 1
ATOM 3535 C C . GLU A 1 470 ? 1.546 -1.305 -16.989 1.00 91.44 470 GLU A C 1
ATOM 3537 O O . GLU A 1 470 ? 1.197 -1.118 -18.154 1.00 91.44 470 GLU A O 1
ATOM 3542 N N . ALA A 1 471 ? 2.649 -0.751 -16.475 1.00 93.00 471 ALA A N 1
ATOM 3543 C CA . ALA A 1 471 ? 3.523 0.153 -17.224 1.00 93.00 471 ALA A CA 1
ATOM 3544 C C . ALA A 1 471 ? 4.277 -0.563 -18.355 1.00 93.00 471 ALA A C 1
ATOM 3546 O O . ALA A 1 471 ? 4.501 0.030 -19.411 1.00 93.00 471 ALA A O 1
ATOM 3547 N N . ILE A 1 472 ? 4.642 -1.832 -18.160 1.00 91.62 472 ILE A N 1
ATOM 3548 C CA . ILE A 1 472 ? 5.379 -2.627 -19.154 1.00 91.62 472 ILE A CA 1
ATOM 3549 C C . ILE A 1 472 ? 4.488 -3.566 -19.973 1.00 91.62 472 ILE A C 1
ATOM 3551 O O . ILE A 1 472 ? 4.995 -4.406 -20.707 1.00 91.62 472 ILE A O 1
ATOM 3555 N N . LYS A 1 473 ? 3.161 -3.468 -19.852 1.00 87.31 473 LYS A N 1
ATOM 3556 C CA . LYS A 1 473 ? 2.232 -4.410 -20.503 1.00 87.31 473 LYS A CA 1
ATOM 3557 C C . LYS A 1 473 ? 2.385 -4.464 -22.032 1.00 87.31 473 LYS A C 1
ATOM 3559 O O . LYS A 1 473 ? 2.116 -5.496 -22.632 1.00 87.31 473 LYS A O 1
ATOM 3564 N N . ASP A 1 474 ? 2.815 -3.354 -22.632 1.00 77.19 474 ASP A N 1
ATOM 3565 C CA . ASP A 1 474 ? 2.988 -3.180 -24.078 1.00 77.19 474 ASP A CA 1
ATOM 3566 C C . ASP A 1 474 ? 4.472 -3.291 -24.492 1.00 77.19 474 ASP A C 1
ATOM 3568 O O . ASP A 1 474 ? 4.866 -2.787 -25.552 1.00 77.19 474 ASP A O 1
ATOM 3572 N N . TRP A 1 475 ? 5.329 -3.844 -23.617 1.00 82.75 475 TRP A N 1
ATOM 3573 C CA . TRP A 1 475 ? 6.779 -3.843 -23.811 1.00 82.75 475 TRP A CA 1
ATOM 3574 C C . TRP A 1 475 ? 7.352 -4.968 -24.660 1.00 82.75 475 TRP A C 1
ATOM 3576 O O . TRP A 1 475 ? 6.976 -6.138 -24.455 1.00 82.75 475 TRP A O 1
#

Sequence (475 aa):
AGTCRGLLRVQTEAQWLQSGLPVHVFRVGGIYGPGRGVIAQIQQGVARRIIDLPDKVFNRVHVDDIVNILLQSVALPNPGSIYNVVDDEPATGFDVVTYACGLMQVPPPSPISWADAEATMSAMGKSFFEETKRVSNAKVKAELGVAFLYPTYREGLAAQLAQEADDDILPASTSPHAAQPPLTSRRRGRTHVCFVVNRGALKTEPFLDLRAVCANLTRRFDGCVQFVPVSCSLSDQIPPSQLHGEPAQLFDAALAAVTSAAAMGPLDLVILPLFIGNSGAITEFIPTTIDAAQRTRSAHNVPALRYSMGRCLVDISKPSDNRVARILALKVHALCTKHQDAAGGVRVLVVDHGTANKEVHLSRDLIGSQLAKLLGNTVDAVETASMEGLGKDFNEPLLATAFDQYEMHSGLVIVALLYLSSDQHTGAGGDIDGIVQRIKASHPNLDVAVTSPLGSHPILTDMLTDRYFEAIKDW

Secondary structure (DSSP, 8-state):
---HHHHHHHHHHHHHHTSSS---EEEE-EEEBTTBHHHHHHHTT---EE-S-TT-EE-EEEHHHHHHHHHHHHHS--TT-EEEE--S--EEHHHHHHHHHHHTT-PPPPEE-HHHHHHTS-HHHHHTTS-------HHHHHHH-PPPSSSSHHHHHHHHHHHHHHHH-S-SS-----------S-------EEEEEE---SSSHHHHHHHHHHHHHHHHTTTSSEEEEEESSSGGGS-GGGGTTPPP-BHHHHHHHHHHHTTTS-EEEEEEE--SS--HIIIIIHHHHHHHHHHHHHHTTPPPEEEEEPPPS--TT-TT--HHHHHHHHHHHHHHHHTTT--S-EEEEEEE---S-HHHHHHHHHHHHHHHHHHGGGSSEEEEEES--TT-GGGPSBHHHHHHHTT--SEEEEEEE--SS--TTTSTTSHHHHHHHHHHHH-TTEEEEEPPP-TT-HHHHHHHHHHHHHHTTT-

Solvent-accessible surface area (backbone atoms only — not comparable to full-atom values): 26438 Å² total; per-residue (Å²): 134,76,55,71,70,55,50,52,48,53,52,52,53,51,54,50,62,67,64,80,55,84,37,70,44,74,51,67,40,50,64,27,38,80,91,37,43,65,63,42,28,49,78,69,72,68,53,68,30,50,67,79,52,84,85,48,36,45,46,30,27,40,53,65,44,54,51,51,50,51,54,34,40,68,77,54,73,59,61,72,39,75,33,43,44,41,37,76,55,64,40,31,61,36,59,52,45,48,49,47,23,59,74,70,73,44,86,62,63,74,77,38,49,55,69,65,51,54,76,75,44,53,74,72,59,50,59,62,71,75,61,71,65,90,78,72,31,63,64,40,34,68,73,47,66,52,78,63,86,37,51,31,67,66,57,33,49,51,51,29,50,51,56,51,44,63,64,62,66,58,66,87,83,73,87,75,93,70,73,79,76,77,90,77,84,72,80,95,64,85,70,38,42,29,38,39,34,36,66,53,40,74,56,57,52,49,56,52,37,42,44,52,42,30,50,52,43,26,63,74,49,73,63,58,41,50,57,41,57,25,16,72,38,58,28,62,73,35,60,28,79,75,48,81,65,48,66,53,40,35,44,64,62,49,49,52,51,54,54,59,75,44,58,87,46,78,47,54,39,38,38,39,40,63,34,62,26,72,41,63,60,64,75,44,52,51,54,53,49,50,52,52,54,43,50,57,34,51,78,70,76,30,64,68,69,46,72,36,66,26,65,38,71,35,47,82,92,48,72,85,69,47,64,64,27,50,54,50,45,55,47,49,52,54,49,50,64,75,47,66,84,57,70,70,57,39,36,35,36,37,33,34,65,44,54,92,40,69,58,35,49,51,30,53,52,48,37,25,56,46,28,37,67,73,49,43,90,77,35,80,48,52,42,65,30,8,62,36,42,81,93,33,79,83,23,55,41,32,56,86,49,33,44,69,76,69,69,60,65,60,14,39,39,36,39,38,39,65,34,64,40,56,44,74,43,73,34,93,88,11,57,52,45,58,44,50,54,51,49,42,72,77,31,81,57,36,47,77,48,71,45,74,40,55,51,66,42,67,68,55,48,55,50,53,52,53,28,49,52,64,39,49,68,89,108

Nearest PDB structures (foldseek):
  3ius-assembly1_A  TM=9.137E-01  e=4.174E-13  Ruegeria pomeroyi DSS-3
  3ius-assembly2_B  TM=9.175E-01  e=4.985E-13  Ruegeria pomeroyi DSS-3
  4b4o-assembly2_B  TM=8.322E-01  e=3.654E-06  Homo sapiens
  2hun-assembly1_A  TM=7.097E-01  e=3.700E-04  Pyrococcus horikoshii OT3
  6x3b-assembly2_D  TM=6.855E-01  e=5.601E-04  Pseudomonas aeruginosa